Protein 4UEG (pdb70)

Structure (mmCIF, N/CA/C/O backbone):
data_4UEG
#
_entry.id   4UEG
#
_cell.length_a   127.113
_cell.length_b   80.541
_cell.length_c   73.683
_cell.angle_alpha   90.00
_cell.angle_beta   118.74
_cell.angle_gamma   90.00
#
_symmetry.space_group_name_H-M   'C 1 2 1'
#
loop_
_entity.id
_entity.type
_entity.pdbx_description
1 polymer GLYCOGENIN-2
2 non-polymer 'MAGNESIUM ION'
3 water water
#
loop_
_atom_site.group_PDB
_atom_site.id
_atom_site.type_symbol
_atom_site.label_atom_id
_atom_site.label_alt_id
_atom_site.label_comp_id
_atom_site.label_asym_id
_atom_site.label_entity_id
_atom_site.label_seq_id
_atom_site.pdbx_PDB_ins_code
_atom_site.Cartn_x
_atom_site.Cartn_y
_atom_site.Cartn_z
_atom_site.occupancy
_atom_site.B_iso_or_equiv
_atom_site.auth_seq_id
_atom_site.auth_comp_id
_atom_site.auth_asym_id
_atom_site.auth_atom_id
_atom_site.pdbx_PDB_model_num
ATOM 1 N N . THR A 1 2 ? 2.061 52.719 42.565 1.00 89.04 4 THR A N 1
ATOM 2 C CA . THR A 1 2 ? 1.397 51.483 42.174 1.00 87.93 4 THR A CA 1
ATOM 3 C C . THR A 1 2 ? 2.286 50.660 41.248 1.00 85.14 4 THR A C 1
ATOM 4 O O . THR A 1 2 ? 3.446 50.998 41.017 1.00 84.66 4 THR A O 1
ATOM 8 N N . ASP A 1 3 ? 1.725 49.573 40.730 1.00 53.21 5 ASP A N 1
ATOM 9 C CA . ASP A 1 3 ? 2.404 48.718 39.764 1.00 50.12 5 ASP A CA 1
ATOM 10 C C . ASP A 1 3 ? 1.900 49.025 38.354 1.00 45.96 5 ASP A C 1
ATOM 11 O O . ASP A 1 3 ? 1.741 48.126 37.535 1.00 44.47 5 ASP A O 1
ATOM 16 N N . GLN A 1 4 ? 1.641 50.303 38.097 1.00 38.53 6 GLN A N 1
ATOM 17 C CA . GLN A 1 4 ? 1.165 50.761 36.794 1.00 36.12 6 GLN A CA 1
ATOM 18 C C . GLN A 1 4 ? 2.038 51.893 36.262 1.00 34.70 6 GLN A C 1
ATOM 19 O O . GLN A 1 4 ? 2.609 52.663 37.034 1.00 36.66 6 GLN A O 1
ATOM 25 N N . ALA A 1 5 ? 2.134 51.996 34.937 1.00 35.02 7 ALA A N 1
ATOM 26 C CA . ALA A 1 5 ? 3.038 52.955 34.321 1.00 33.69 7 ALA A CA 1
ATOM 27 C C . ALA A 1 5 ? 2.548 53.447 32.967 1.00 31.63 7 ALA A C 1
ATOM 28 O O . ALA A 1 5 ? 1.894 52.711 32.226 1.00 30.78 7 ALA A O 1
ATOM 30 N N . PHE A 1 6 ? 2.846 54.708 32.677 1.00 32.96 8 PHE A N 1
ATOM 31 C CA . PHE A 1 6 ? 2.782 55.205 31.310 1.00 31.16 8 PHE A CA 1
ATOM 32 C C . PHE A 1 6 ? 4.087 54.813 30.645 1.00 30.10 8 PHE A C 1
ATOM 33 O O . PHE A 1 6 ? 5.140 54.822 31.283 1.00 30.90 8 PHE A O 1
ATOM 41 N N . VAL A 1 7 ? 4.018 54.481 29.357 1.00 30.04 9 VAL A N 1
ATOM 42 C CA . VAL A 1 7 ? 5.182 54.006 28.646 1.00 29.32 9 VAL A CA 1
ATOM 43 C C . VAL A 1 7 ? 5.207 54.685 27.286 1.00 28.62 9 VAL A C 1
ATOM 44 O O . VAL A 1 7 ? 4.174 54.808 26.633 1.00 28.64 9 VAL A O 1
ATOM 48 N N . THR A 1 8 ? 6.382 55.158 26.891 1.00 32.74 10 THR A N 1
ATOM 49 C CA . THR A 1 8 ? 6.575 55.717 25.556 1.00 31.24 10 THR A CA 1
ATOM 50 C C . THR A 1 8 ? 7.906 55.219 25.006 1.00 31.51 10 THR A C 1
ATOM 51 O O . THR A 1 8 ? 8.612 54.448 25.663 1.00 32.46 10 THR A O 1
ATOM 55 N N . LEU A 1 9 ? 8.231 55.651 23.790 1.00 31.47 11 LEU A N 1
ATOM 56 C CA . LEU A 1 9 ? 9.417 55.174 23.084 1.00 32.25 11 LEU A CA 1
ATOM 57 C C . LEU A 1 9 ? 10.101 56.312 22.341 1.00 32.29 11 LEU A C 1
ATOM 58 O O . LEU A 1 9 ? 9.461 57.036 21.592 1.00 32.96 11 LEU A O 1
ATOM 63 N N . ALA A 1 10 ? 11.397 56.474 22.583 1.00 29.89 12 ALA A N 1
ATOM 64 C CA . ALA A 1 10 ? 12.231 57.408 21.834 1.00 31.34 12 ALA A CA 1
ATOM 65 C C . ALA A 1 10 ? 13.278 56.639 21.018 1.00 31.99 12 ALA A C 1
ATOM 66 O O . ALA A 1 10 ? 14.128 55.956 21.587 1.00 32.73 12 ALA A O 1
ATOM 68 N N . THR A 1 11 ? 13.227 56.754 19.690 1.00 37.01 13 THR A N 1
ATOM 69 C CA . THR A 1 11 ? 14.081 55.926 18.830 1.00 37.68 13 THR A CA 1
ATOM 70 C C . THR A 1 11 ? 15.375 56.624 18.409 1.00 40.45 13 THR A C 1
ATOM 71 O O . THR A 1 11 ? 16.283 55.988 17.865 1.00 40.80 13 THR A O 1
ATOM 75 N N . ASN A 1 12 ? 15.449 57.929 18.645 1.00 34.16 14 ASN A N 1
ATOM 76 C CA . ASN A 1 12 ? 16.693 58.678 18.481 1.00 36.73 14 ASN A CA 1
ATOM 77 C C . ASN A 1 12 ? 16.595 60.021 19.197 1.00 38.11 14 ASN A C 1
ATOM 78 O O . ASN A 1 12 ? 15.518 60.399 19.657 1.00 37.03 14 ASN A O 1
ATOM 83 N N . ASP A 1 13 ? 17.711 60.742 19.274 1.00 38.89 15 ASP A N 1
ATOM 84 C CA . ASP A 1 13 ? 17.776 61.987 20.040 1.00 40.34 15 ASP A CA 1
ATOM 85 C C . ASP A 1 13 ? 16.778 63.040 19.558 1.00 41.24 15 ASP A C 1
ATOM 86 O O . ASP A 1 13 ? 16.308 63.856 20.347 1.00 41.39 15 ASP A O 1
ATOM 91 N N . ILE A 1 14 ? 16.476 63.039 18.264 1.00 41.76 16 ILE A N 1
ATOM 92 C CA . ILE A 1 14 ? 15.513 63.989 17.717 1.00 42.61 16 ILE A CA 1
ATOM 93 C C . ILE A 1 14 ? 14.118 63.687 18.252 1.00 41.05 16 ILE A C 1
ATOM 94 O O . ILE A 1 14 ? 13.420 64.580 18.739 1.00 42.42 16 ILE A O 1
ATOM 99 N N A TYR A 1 15 ? 13.716 62.424 18.178 0.57 42.77 17 TYR A N 1
ATOM 100 N N B TYR A 1 15 ? 13.719 62.423 18.163 0.43 42.78 17 TYR A N 1
ATOM 101 C CA A TYR A 1 15 ? 12.372 62.043 18.590 0.57 40.91 17 TYR A CA 1
ATOM 102 C CA B TYR A 1 15 ? 12.393 62.008 18.605 0.43 40.88 17 TYR A CA 1
ATOM 103 C C A TYR A 1 15 ? 12.223 62.131 20.117 0.57 40.39 17 TYR A C 1
ATOM 104 C C B TYR A 1 15 ? 12.227 62.191 20.111 0.43 40.47 17 TYR A C 1
ATOM 105 O O A TYR A 1 15 ? 11.110 62.114 20.634 0.57 38.22 17 TYR A O 1
ATOM 106 O O B TYR A 1 15 ? 11.108 62.296 20.609 0.43 38.46 17 TYR A O 1
ATOM 123 N N . CYS A 1 16 ? 13.345 62.226 20.829 1.00 36.88 18 CYS A N 1
ATOM 124 C CA . CYS A 1 16 ? 13.321 62.451 22.275 1.00 37.60 18 CYS A CA 1
ATOM 125 C C . CYS A 1 16 ? 12.595 63.742 22.644 1.00 38.80 18 CYS A C 1
ATOM 126 O O . CYS A 1 16 ? 12.031 63.857 23.738 1.00 37.58 18 CYS A O 1
ATOM 129 N N . GLN A 1 17 ? 12.623 64.720 21.745 1.00 39.79 19 GLN A N 1
ATOM 130 C CA . GLN A 1 17 ? 11.897 65.965 21.967 1.00 42.40 19 GLN A CA 1
ATOM 131 C C . GLN A 1 17 ? 10.416 65.672 22.178 1.00 40.50 19 GLN A C 1
ATOM 132 O O . GLN A 1 17 ? 9.764 66.286 23.020 1.00 40.97 19 GLN A O 1
ATOM 138 N N . GLY A 1 18 ? 9.897 64.728 21.397 1.00 42.29 20 GLY A N 1
ATOM 139 C CA . GLY A 1 18 ? 8.512 64.314 21.512 1.00 39.69 20 GLY A CA 1
ATOM 140 C C . GLY A 1 18 ? 8.240 63.592 22.818 1.00 37.14 20 GLY A C 1
ATOM 141 O O . GLY A 1 18 ? 7.239 63.850 23.477 1.00 37.70 20 GLY A O 1
ATOM 142 N N . ALA A 1 19 ? 9.136 62.684 23.186 1.00 38.51 21 ALA A N 1
ATOM 143 C CA . ALA A 1 19 ? 8.972 61.903 24.407 1.00 37.20 21 ALA A CA 1
ATOM 144 C C . ALA A 1 19 ? 9.021 62.804 25.635 1.00 39.71 21 ALA A C 1
ATOM 145 O O . ALA A 1 19 ? 8.275 62.603 26.595 1.00 38.82 21 ALA A O 1
ATOM 147 N N . LEU A 1 20 ? 9.894 63.804 25.598 1.00 35.52 22 LEU A N 1
ATOM 148 C CA . LEU A 1 20 ? 10.051 64.719 26.719 1.00 38.46 22 LEU A CA 1
ATOM 149 C C . LEU A 1 20 ? 8.811 65.585 26.906 1.00 39.10 22 LEU A C 1
ATOM 150 O O . LEU A 1 20 ? 8.354 65.781 28.037 1.00 39.40 22 LEU A O 1
ATOM 155 N N . VAL A 1 21 ? 8.256 66.080 25.803 1.00 42.54 23 VAL A N 1
ATOM 156 C CA . VAL A 1 21 ? 7.051 66.897 25.862 1.00 43.55 23 VAL A CA 1
ATOM 157 C C . VAL A 1 21 ? 5.898 66.052 26.387 1.00 41.51 23 VAL A C 1
ATOM 158 O O . VAL A 1 21 ? 5.137 66.492 27.258 1.00 42.16 23 VAL A O 1
ATOM 162 N N . LEU A 1 22 ? 5.778 64.841 25.859 1.00 40.94 24 LEU A N 1
ATOM 163 C CA . LEU A 1 22 ? 4.754 63.919 26.311 1.00 39.27 24 LEU A CA 1
ATOM 164 C C . LEU A 1 22 ? 4.879 63.687 27.816 1.00 39.57 24 LEU A C 1
ATOM 165 O O . LEU A 1 22 ? 3.905 63.805 28.550 1.00 39.37 24 LEU A O 1
ATOM 170 N N . GLY A 1 23 ? 6.093 63.369 28.256 1.00 39.23 25 GLY A N 1
ATOM 171 C CA . GLY A 1 23 ? 6.349 63.051 29.644 1.00 39.69 25 GLY A CA 1
ATOM 172 C C . GLY A 1 23 ? 6.021 64.210 30.557 1.00 42.82 25 GLY A C 1
ATOM 173 O O . GLY A 1 23 ? 5.372 64.029 31.585 1.00 43.04 25 GLY A O 1
ATOM 174 N N . GLN A 1 24 ? 6.457 65.406 30.179 1.00 41.48 26 GLN A N 1
ATOM 175 C CA . GLN A 1 24 ? 6.199 66.580 30.999 1.00 45.37 26 GLN A CA 1
ATOM 176 C C . GLN A 1 24 ? 4.705 66.893 31.060 1.00 45.56 26 GLN A C 1
ATOM 177 O O . GLN A 1 24 ? 4.200 67.322 32.102 1.00 47.52 26 GLN A O 1
ATOM 183 N N . SER A 1 25 ? 3.988 66.648 29.968 1.00 44.20 27 SER A N 1
ATOM 184 C CA . SER A 1 25 ? 2.558 66.928 29.946 1.00 44.57 27 SER A CA 1
ATOM 185 C C . SER A 1 25 ? 1.809 65.987 30.901 1.00 43.67 27 SER A C 1
ATOM 186 O O . SER A 1 25 ? 0.777 66.356 31.467 1.00 44.82 27 SER A O 1
ATOM 189 N N . LEU A 1 26 ? 2.339 64.778 31.072 1.00 44.50 28 LEU A N 1
ATOM 190 C CA . LEU A 1 26 ? 1.816 63.834 32.051 1.00 44.54 28 LEU A CA 1
ATOM 191 C C . LEU A 1 26 ? 2.104 64.299 33.478 1.00 47.86 28 LEU A C 1
ATOM 192 O O . LEU A 1 26 ? 1.229 64.233 34.343 1.00 49.85 28 LEU A O 1
ATOM 197 N N . ARG A 1 27 ? 3.324 64.775 33.719 1.00 43.80 29 ARG A N 1
ATOM 198 C CA . ARG A 1 27 ? 3.704 65.248 35.054 1.00 47.76 29 ARG A CA 1
ATOM 199 C C . ARG A 1 27 ? 2.918 66.494 35.457 1.00 50.53 29 ARG A C 1
ATOM 200 O O . ARG A 1 27 ? 2.800 66.810 36.644 1.00 53.70 29 ARG A O 1
ATOM 208 N N . ARG A 1 28 ? 2.374 67.195 34.469 1.00 41.25 30 ARG A N 1
ATOM 209 C CA . ARG A 1 28 ? 1.660 68.440 34.725 1.00 45.64 30 ARG A CA 1
ATOM 210 C C . ARG A 1 28 ? 0.287 68.238 35.370 1.00 46.91 30 ARG A C 1
ATOM 211 O O . ARG A 1 28 ? -0.185 69.109 36.094 1.00 51.36 30 ARG A O 1
ATOM 214 N N . HIS A 1 29 ? -0.348 67.096 35.119 1.00 49.56 31 HIS A N 1
ATOM 215 C CA . HIS A 1 29 ? -1.747 66.900 35.503 1.00 51.69 31 HIS A CA 1
ATOM 216 C C . HIS A 1 29 ? -1.945 65.765 36.509 1.00 51.86 31 HIS A C 1
ATOM 217 O O . HIS A 1 29 ? -2.354 64.659 36.145 1.00 49.25 31 HIS A O 1
ATOM 224 N N . ARG A 1 30 ? -1.665 66.072 37.775 1.00 50.25 32 ARG A N 1
ATOM 225 C CA . ARG A 1 30 ? -1.845 65.146 38.896 1.00 51.27 32 ARG A CA 1
ATOM 226 C C . ARG A 1 30 ? -1.193 63.793 38.622 1.00 47.31 32 ARG A C 1
ATOM 227 O O . ARG A 1 30 ? -1.867 62.811 38.328 1.00 46.91 32 ARG A O 1
ATOM 235 N N . LEU A 1 31 ? 0.127 63.750 38.730 1.00 47.42 33 LEU A N 1
ATOM 236 C CA . LEU A 1 31 ? 0.871 62.537 38.427 1.00 44.75 33 LEU A CA 1
ATOM 237 C C . LEU A 1 31 ? 0.713 61.503 39.541 1.00 45.26 33 LEU A C 1
ATOM 238 O O . LEU A 1 31 ? 1.069 61.764 40.686 1.00 47.27 33 LEU A O 1
ATOM 243 N N . THR A 1 32 ? 0.190 60.331 39.186 1.00 37.77 34 THR A N 1
ATOM 244 C CA . THR A 1 32 ? -0.041 59.246 40.143 1.00 38.26 34 THR A CA 1
ATOM 245 C C . THR A 1 32 ? 0.651 57.942 39.744 1.00 37.09 34 THR A C 1
ATOM 246 O O . THR A 1 32 ? 0.723 57.009 40.539 1.00 37.50 34 THR A O 1
ATOM 250 N N . ARG A 1 33 ? 1.148 57.879 38.507 1.00 40.30 35 ARG A N 1
ATOM 251 C CA . ARG A 1 33 ? 1.783 56.665 37.991 1.00 38.53 35 ARG A CA 1
ATOM 252 C C . ARG A 1 33 ? 3.257 56.869 37.655 1.00 37.43 35 ARG A C 1
ATOM 253 O O . ARG A 1 33 ? 3.729 58.000 37.517 1.00 37.73 35 ARG A O 1
ATOM 261 N N . LYS A 1 34 ? 3.980 55.762 37.516 1.00 43.00 36 LYS A N 1
ATOM 262 C CA . LYS A 1 34 ? 5.365 55.823 37.074 1.00 41.60 36 LYS A CA 1
ATOM 263 C C . LYS A 1 34 ? 5.410 56.169 35.587 1.00 39.16 36 LYS A C 1
ATOM 264 O O . LYS A 1 34 ? 4.459 55.920 34.851 1.00 38.25 36 LYS A O 1
ATOM 270 N N . LEU A 1 35 ? 6.506 56.786 35.172 1.00 38.34 37 LEU A N 1
ATOM 271 C CA . LEU A 1 35 ? 6.728 57.101 33.763 1.00 36.61 37 LEU A CA 1
ATOM 272 C C . LEU A 1 35 ? 7.940 56.341 33.253 1.00 34.97 37 LEU A C 1
ATOM 273 O O . LEU A 1 35 ? 8.990 56.338 33.892 1.00 36.03 37 LEU A O 1
ATOM 278 N N . VAL A 1 36 ? 7.778 55.706 32.094 1.00 33.67 38 VAL A N 1
ATOM 279 C CA . VAL A 1 36 ? 8.820 54.897 31.480 1.00 32.63 38 VAL A CA 1
ATOM 280 C C . VAL A 1 36 ? 9.040 55.324 30.030 1.00 30.98 38 VAL A C 1
ATOM 281 O O . VAL A 1 36 ? 8.078 55.512 29.287 1.00 30.33 38 VAL A O 1
ATOM 285 N N . VAL A 1 37 ? 10.301 55.478 29.635 1.00 32.03 39 VAL A N 1
ATOM 286 C CA . VAL A 1 37 ? 10.638 55.652 28.215 1.00 30.38 39 VAL A CA 1
ATOM 287 C C . VAL A 1 37 ? 11.573 54.535 27.755 1.00 30.55 39 VAL A C 1
ATOM 288 O O . VAL A 1 37 ? 12.636 54.312 28.342 1.00 32.23 39 VAL A O 1
ATOM 292 N N . LEU A 1 38 ? 11.143 53.815 26.721 1.00 34.02 40 LEU A N 1
ATOM 293 C CA . LEU A 1 38 ? 12.000 52.864 26.033 1.00 34.63 40 LEU A CA 1
ATOM 294 C C . LEU A 1 38 ? 12.857 53.628 25.033 1.00 34.15 40 LEU A C 1
ATOM 295 O O . LEU A 1 38 ? 12.374 54.555 24.382 1.00 33.15 40 LEU A O 1
ATOM 300 N N . ILE A 1 39 ? 14.126 53.255 24.935 1.00 28.95 41 ILE A N 1
ATOM 301 C CA . ILE A 1 39 ? 15.024 53.895 23.979 1.00 29.85 41 ILE A CA 1
ATOM 302 C C . ILE A 1 39 ? 15.830 52.888 23.172 1.00 30.32 41 ILE A C 1
ATOM 303 O O . ILE A 1 39 ? 16.028 51.745 23.581 1.00 31.04 41 ILE A O 1
ATOM 308 N N . THR A 1 40 ? 16.290 53.335 22.007 1.00 29.03 42 THR A N 1
ATOM 309 C CA . THR A 1 40 ? 17.191 52.549 21.180 1.00 30.44 42 THR A CA 1
ATOM 310 C C . THR A 1 40 ? 18.616 52.794 21.652 1.00 32.96 42 THR A C 1
ATOM 311 O O . THR A 1 40 ? 18.876 53.796 22.308 1.00 33.58 42 THR A O 1
ATOM 315 N N . PRO A 1 41 ? 19.556 51.903 21.290 1.00 32.67 43 PRO A N 1
ATOM 316 C CA . PRO A 1 41 ? 20.925 52.106 21.779 1.00 35.40 43 PRO A CA 1
ATOM 317 C C . PRO A 1 41 ? 21.553 53.415 21.296 1.00 35.31 43 PRO A C 1
ATOM 318 O O . PRO A 1 41 ? 22.443 53.940 21.975 1.00 37.10 43 PRO A O 1
ATOM 322 N N . GLN A 1 42 ? 21.071 53.957 20.177 1.00 37.01 44 GLN A N 1
ATOM 323 C CA . GLN A 1 42 ? 21.685 55.152 19.596 1.00 38.26 44 GLN A CA 1
ATOM 324 C C . GLN A 1 42 ? 21.236 56.454 20.272 1.00 37.79 44 GLN A C 1
ATOM 325 O O . GLN A 1 42 ? 21.728 57.530 19.944 1.00 39.78 44 GLN A O 1
ATOM 331 N N . VAL A 1 43 ? 20.322 56.369 21.229 1.00 36.05 45 VAL A N 1
ATOM 332 C CA . VAL A 1 43 ? 19.988 57.547 22.019 1.00 36.62 45 VAL A CA 1
ATOM 333 C C . VAL A 1 43 ? 21.218 57.878 22.872 1.00 39.79 45 VAL A C 1
ATOM 334 O O . VAL A 1 43 ? 21.746 57.023 23.585 1.00 40.95 45 VAL A O 1
ATOM 338 N N . SER A 1 44 ? 21.695 59.112 22.755 1.00 38.18 46 SER A N 1
ATOM 339 C CA . SER A 1 44 ? 22.991 59.497 23.320 1.00 41.38 46 SER A CA 1
ATOM 340 C C . SER A 1 44 ? 22.963 59.550 24.851 1.00 42.82 46 SER A C 1
ATOM 341 O O . SER A 1 44 ? 21.896 59.629 25.450 1.00 40.95 46 SER A O 1
ATOM 344 N N . ASP A 1 45 ? 24.140 59.512 25.470 1.00 49.50 47 ASP A N 1
ATOM 345 C CA . ASP A 1 45 ? 24.247 59.619 26.927 1.00 51.70 47 ASP A CA 1
ATOM 346 C C . ASP A 1 45 ? 23.652 60.928 27.436 1.00 51.47 47 ASP A C 1
ATOM 347 O O . ASP A 1 45 ? 22.997 60.947 28.474 1.00 50.52 47 ASP A O 1
ATOM 352 N N . LEU A 1 46 ? 23.882 62.018 26.708 1.00 49.51 48 LEU A N 1
ATOM 353 C CA . LEU A 1 46 ? 23.342 63.315 27.101 1.00 49.90 48 LEU A CA 1
ATOM 354 C C . LEU A 1 46 ? 21.824 63.271 27.220 1.00 46.78 48 LEU A C 1
ATOM 355 O O . LEU A 1 46 ? 21.251 63.764 28.188 1.00 46.71 48 LEU A O 1
ATOM 360 N N . LEU A 1 47 ? 21.163 62.682 26.232 1.00 51.75 49 LEU A N 1
ATOM 361 C CA . LEU A 1 47 ? 19.710 62.678 26.246 1.00 48.77 49 LEU A CA 1
ATOM 362 C C . LEU A 1 47 ? 19.149 61.656 27.218 1.00 47.14 49 LEU A C 1
ATOM 363 O O . LEU A 1 47 ? 18.025 61.807 27.671 1.00 45.23 49 LEU A O 1
ATOM 368 N N . ARG A 1 48 ? 19.922 60.625 27.541 1.00 41.55 50 ARG A N 1
ATOM 369 C CA . ARG A 1 48 ? 19.532 59.716 28.616 1.00 40.45 50 ARG A CA 1
ATOM 370 C C . ARG A 1 48 ? 19.454 60.489 29.931 1.00 42.16 50 ARG A C 1
ATOM 371 O O . ARG A 1 48 ? 18.507 60.326 30.690 1.00 41.14 50 ARG A O 1
ATOM 379 N N . ARG A 1 49 ? 20.445 61.340 30.177 1.00 53.76 51 ARG A N 1
ATOM 380 C CA . ARG A 1 49 ? 20.471 62.170 31.373 1.00 56.46 51 ARG A CA 1
ATOM 381 C C . ARG A 1 49 ? 19.284 63.128 31.398 1.00 54.90 51 ARG A C 1
ATOM 382 O O . ARG A 1 49 ? 18.703 63.375 32.449 1.00 54.83 51 ARG A O 1
ATOM 390 N N . ILE A 1 50 ? 18.919 63.656 30.236 1.00 44.60 52 ILE A N 1
ATOM 391 C CA . ILE A 1 50 ? 17.790 64.573 30.143 1.00 43.79 52 ILE A CA 1
ATOM 392 C C . ILE A 1 50 ? 16.488 63.805 30.365 1.00 41.18 52 ILE A C 1
ATOM 393 O O . ILE A 1 50 ? 15.639 64.219 31.163 1.00 41.15 52 ILE A O 1
ATOM 398 N N . LEU A 1 51 ? 16.343 62.675 29.681 1.00 42.01 53 LEU A N 1
ATOM 399 C CA . LEU A 1 51 ? 15.180 61.821 29.877 1.00 39.91 53 LEU A CA 1
ATOM 400 C C . LEU A 1 51 ? 15.008 61.428 31.353 1.00 41.03 53 LEU A C 1
ATOM 401 O O . LEU A 1 51 ? 13.880 61.278 31.841 1.00 40.03 53 LEU A O 1
ATOM 406 N N . SER A 1 52 ? 16.126 61.269 32.057 1.00 44.59 54 SER A N 1
ATOM 407 C CA . SER A 1 52 ? 16.097 60.856 33.457 1.00 46.47 54 SER A CA 1
ATOM 408 C C . SER A 1 52 ? 15.483 61.909 34.370 1.00 48.08 54 SER A C 1
ATOM 409 O O . SER A 1 52 ? 15.107 61.600 35.494 1.00 48.84 54 SER A O 1
ATOM 412 N N . LYS A 1 53 ? 15.396 63.147 33.896 1.00 54.67 55 LYS A N 1
ATOM 413 C CA . LYS A 1 53 ? 14.807 64.219 34.689 1.00 56.95 55 LYS A CA 1
ATOM 414 C C . LYS A 1 53 ? 13.285 64.217 34.581 1.00 55.13 55 LYS A C 1
ATOM 415 O O . LYS A 1 53 ? 12.605 64.935 35.314 1.00 57.14 55 LYS A O 1
ATOM 419 N N . VAL A 1 54 ? 12.760 63.393 33.678 1.00 48.56 56 VAL A N 1
ATOM 420 C CA . VAL A 1 54 ? 11.325 63.330 33.419 1.00 46.91 56 VAL A CA 1
ATOM 421 C C . VAL A 1 54 ? 10.770 61.941 33.723 1.00 45.72 56 VAL A C 1
ATOM 422 O O . VAL A 1 54 ? 9.715 61.816 34.349 1.00 46.08 56 VAL A O 1
ATOM 426 N N . PHE A 1 55 ? 11.484 60.906 33.284 1.00 41.34 57 PHE A N 1
ATOM 427 C CA . PHE A 1 55 ? 11.005 59.527 33.384 1.00 39.92 57 PHE A CA 1
ATOM 428 C C . PHE A 1 55 ? 11.629 58.762 34.549 1.00 41.30 57 PHE A C 1
ATOM 429 O O . PHE A 1 55 ? 12.801 58.937 34.865 1.00 43.39 57 PHE A O 1
ATOM 437 N N . ASP A 1 56 ? 10.821 57.913 35.180 1.00 36.83 58 ASP A N 1
ATOM 438 C CA . ASP A 1 56 ? 11.248 57.114 36.329 1.00 37.88 58 ASP A CA 1
ATOM 439 C C . ASP A 1 56 ? 12.184 55.990 35.906 1.00 37.10 58 ASP A C 1
ATOM 440 O O . ASP A 1 56 ? 13.076 55.586 36.652 1.00 38.62 58 ASP A O 1
ATOM 445 N N . GLU A 1 57 ? 11.954 55.484 34.694 1.00 41.41 59 GLU A N 1
ATOM 446 C CA . GLU A 1 57 ? 12.798 54.466 34.096 1.00 40.94 59 GLU A CA 1
ATOM 447 C C . GLU A 1 57 ? 13.152 54.868 32.677 1.00 38.73 59 GLU A C 1
ATOM 448 O O . GLU A 1 57 ? 12.279 55.245 31.897 1.00 37.84 59 GLU A O 1
ATOM 454 N N . VAL A 1 58 ? 14.438 54.776 32.363 1.00 36.39 60 VAL A N 1
ATOM 455 C CA . VAL A 1 58 ? 14.938 54.939 31.002 1.00 35.43 60 VAL A CA 1
ATOM 456 C C . VAL A 1 58 ? 15.553 53.607 30.587 1.00 35.84 60 VAL A C 1
ATOM 457 O O . VAL A 1 58 ? 16.636 53.256 31.047 1.00 38.64 60 VAL A O 1
ATOM 461 N N . ILE A 1 59 ? 14.857 52.869 29.724 1.00 34.37 61 ILE A N 1
ATOM 462 C CA . ILE A 1 59 ? 15.186 51.474 29.466 1.00 33.62 61 ILE A CA 1
ATOM 463 C C . ILE A 1 59 ? 15.664 51.290 28.029 1.00 33.61 61 ILE A C 1
ATOM 464 O O . ILE A 1 59 ? 14.887 51.449 27.097 1.00 31.95 61 ILE A O 1
ATOM 469 N N . GLU A 1 60 ? 16.934 50.943 27.870 1.00 36.33 62 GLU A N 1
ATOM 470 C CA . GLU A 1 60 ? 17.492 50.706 26.546 1.00 36.82 62 GLU A CA 1
ATOM 471 C C . GLU A 1 60 ? 17.090 49.330 26.042 1.00 35.08 62 GLU A C 1
ATOM 472 O O . GLU A 1 60 ? 17.231 48.325 26.746 1.00 33.55 62 GLU A O 1
ATOM 478 N N . VAL A 1 61 ? 16.602 49.302 24.807 1.00 36.12 63 VAL A N 1
ATOM 479 C CA . VAL A 1 61 ? 16.211 48.070 24.149 1.00 33.72 63 VAL A CA 1
ATOM 480 C C . VAL A 1 61 ? 17.236 47.774 23.054 1.00 35.27 63 VAL A C 1
ATOM 481 O O . VAL A 1 61 ? 17.317 48.501 22.070 1.00 36.69 63 VAL A O 1
ATOM 485 N N . ASN A 1 62 ? 18.043 46.738 23.266 1.00 37.60 64 ASN A N 1
ATOM 486 C CA . ASN A 1 62 ? 19.030 46.283 22.282 1.00 39.77 64 ASN A CA 1
ATOM 487 C C . ASN A 1 62 ? 18.599 44.921 21.764 1.00 37.88 64 ASN A C 1
ATOM 488 O O . ASN A 1 62 ? 18.749 43.916 22.458 1.00 37.25 64 ASN A O 1
ATOM 493 N N . LEU A 1 63 ? 18.062 44.894 20.545 1.00 39.32 65 LEU A N 1
ATOM 494 C CA . LEU A 1 63 ? 17.483 43.676 19.994 1.00 36.81 65 LEU A CA 1
ATOM 495 C C . LEU A 1 63 ? 18.535 42.608 19.756 1.00 38.66 65 LEU A C 1
ATOM 496 O O . LEU A 1 63 ? 18.235 41.425 19.842 1.00 38.19 65 LEU A O 1
ATOM 501 N N . ILE A 1 64 ? 19.764 43.022 19.460 1.00 39.98 66 ILE A N 1
ATOM 502 C CA . ILE A 1 64 ? 20.847 42.074 19.213 1.00 42.40 66 ILE A CA 1
ATOM 503 C C . ILE A 1 64 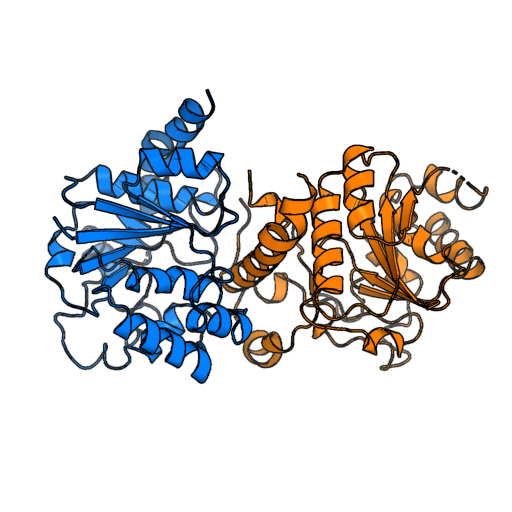? 21.288 41.396 20.516 1.00 43.25 66 ILE A C 1
ATOM 504 O O . ILE A 1 64 ? 21.621 40.210 20.516 1.00 44.04 66 ILE A O 1
ATOM 509 N N . ASP A 1 65 ? 21.286 42.148 21.617 1.00 54.44 67 ASP A N 1
ATOM 510 C CA . ASP A 1 65 ? 21.723 41.633 22.917 1.00 55.81 67 ASP A CA 1
ATOM 511 C C . ASP A 1 65 ? 20.558 41.115 23.769 1.00 53.13 67 ASP A C 1
ATOM 512 O O . ASP A 1 65 ? 20.628 41.120 24.996 1.00 53.83 67 ASP A O 1
ATOM 517 N N . SER A 1 66 ? 19.489 40.668 23.120 1.00 50.83 68 SER A N 1
ATOM 518 C CA . SER A 1 66 ? 18.315 40.172 23.834 1.00 47.72 68 SER A CA 1
ATOM 519 C C . SER A 1 66 ? 18.234 38.654 23.749 1.00 48.23 68 SER A C 1
ATOM 520 O O . SER A 1 66 ? 19.140 38.007 23.222 1.00 50.57 68 SER A O 1
ATOM 523 N N . ALA A 1 67 ? 17.144 38.090 24.264 1.00 46.25 69 ALA A N 1
ATOM 524 C CA . ALA A 1 67 ? 16.898 36.657 24.148 1.00 47.24 69 ALA A CA 1
ATOM 525 C C . ALA A 1 67 ? 16.867 36.253 22.676 1.00 47.10 69 ALA A C 1
ATOM 526 O O . ALA A 1 67 ? 16.551 37.067 21.807 1.00 45.04 69 ALA A O 1
ATOM 528 N N . ASP A 1 68 ? 17.187 34.993 22.404 1.00 46.64 70 ASP A N 1
ATOM 529 C CA . ASP A 1 68 ? 17.294 34.513 21.033 1.00 47.67 70 ASP A CA 1
ATOM 530 C C . ASP A 1 68 ? 16.040 34.783 20.194 1.00 45.04 70 ASP A C 1
ATOM 531 O O . ASP A 1 68 ? 16.155 35.165 19.028 1.00 45.28 70 ASP A O 1
ATOM 536 N N . TYR A 1 69 ? 14.850 34.598 20.764 1.00 47.58 71 TYR A N 1
ATOM 537 C CA . TYR A 1 69 ? 13.634 34.728 19.959 1.00 45.40 71 TYR A CA 1
ATOM 538 C C . TYR A 1 69 ? 13.445 36.173 19.509 1.00 42.76 71 TYR A C 1
ATOM 539 O O . TYR A 1 69 ? 12.831 36.431 18.478 1.00 42.49 71 TYR A O 1
ATOM 548 N N . ILE A 1 70 ? 13.9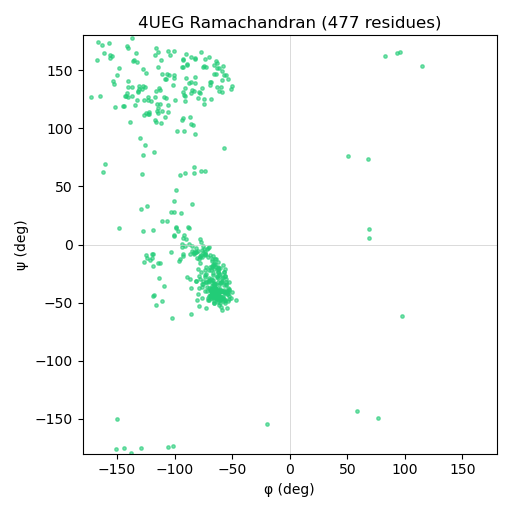99 37.107 20.275 1.00 37.32 72 ILE A N 1
ATOM 549 C CA . ILE A 1 70 ? 13.918 38.523 19.941 1.00 35.66 72 ILE A CA 1
ATOM 550 C C . ILE A 1 70 ? 14.970 38.864 18.888 1.00 37.45 72 ILE A C 1
ATOM 551 O O . ILE A 1 70 ? 14.682 39.536 17.900 1.00 36.91 72 ILE A O 1
ATOM 556 N N . HIS A 1 71 ? 16.196 38.412 19.127 1.00 33.58 73 HIS A N 1
ATOM 557 C CA . HIS A 1 71 ? 17.283 38.563 18.171 1.00 35.83 73 HIS A CA 1
ATOM 558 C C . HIS A 1 71 ? 16.857 38.026 16.809 1.00 36.02 73 HIS A C 1
ATOM 559 O O . HIS A 1 71 ? 17.049 38.682 15.784 1.00 36.86 73 HIS A O 1
ATOM 566 N N . LEU A 1 72 ? 16.257 36.842 16.807 1.00 39.86 74 LEU A N 1
ATOM 567 C CA . LEU A 1 72 ? 15.884 36.173 15.564 1.00 41.23 74 LEU A CA 1
ATOM 568 C C . LEU A 1 72 ? 14.773 36.924 14.832 1.00 39.16 74 LEU A C 1
ATOM 569 O O . LEU A 1 72 ? 14.796 37.031 13.610 1.00 40.69 74 LEU A O 1
ATOM 574 N N . ALA A 1 73 ? 13.804 37.445 15.581 1.00 38.53 75 ALA A N 1
ATOM 575 C CA . ALA A 1 73 ? 12.717 38.218 14.982 1.00 36.40 75 ALA A CA 1
ATOM 576 C C . ALA A 1 73 ? 13.260 39.430 14.236 1.00 36.06 75 ALA A C 1
ATOM 577 O O . ALA A 1 73 ? 12.772 39.778 13.167 1.00 36.23 75 ALA A O 1
ATOM 579 N N . PHE A 1 74 ? 14.270 40.071 14.814 1.00 27.96 76 PHE A N 1
ATOM 580 C CA . PHE A 1 74 ? 14.899 41.242 14.208 1.00 28.77 76 PHE A CA 1
ATOM 581 C C . PHE A 1 74 ? 15.646 40.871 12.926 1.00 31.76 76 PHE A C 1
ATOM 582 O O . PHE A 1 74 ? 15.586 41.591 11.937 1.00 32.28 76 PHE A O 1
ATOM 590 N N . LEU A 1 75 ? 16.349 39.745 12.943 1.00 41.63 77 LEU A N 1
ATOM 591 C CA . LEU A 1 75 ? 17.121 39.334 11.771 1.00 44.21 77 LEU A CA 1
ATOM 592 C C . LEU A 1 75 ? 16.216 38.886 10.621 1.00 44.51 77 LEU A C 1
ATOM 593 O O . LEU A 1 75 ? 16.561 39.072 9.454 1.00 46.57 77 LEU A O 1
ATOM 598 N N . LYS A 1 76 ? 15.064 38.304 10.949 1.00 46.66 78 LYS A N 1
ATOM 599 C CA . LYS A 1 76 ? 14.130 37.832 9.928 1.00 47.20 78 LYS A CA 1
ATOM 600 C C . LYS A 1 76 ? 13.272 38.967 9.380 1.00 46.24 78 LYS A C 1
ATOM 601 O O . LYS A 1 76 ? 12.882 38.943 8.214 1.00 47.85 78 LYS A O 1
ATOM 607 N N . ARG A 1 77 ? 12.994 39.955 10.231 1.00 43.80 79 ARG A N 1
ATOM 608 C CA . ARG A 1 77 ? 12.186 41.119 9.867 1.00 42.45 79 ARG A CA 1
ATOM 609 C C . ARG A 1 77 ? 12.903 42.428 10.217 1.00 42.18 79 ARG A C 1
ATOM 610 O O . ARG A 1 77 ? 12.392 43.211 11.008 1.00 39.77 79 ARG A O 1
ATOM 618 N N . PRO A 1 78 ? 14.087 42.668 9.628 1.00 36.46 80 PRO A N 1
ATOM 619 C CA . PRO A 1 78 ? 14.906 43.852 9.936 1.00 36.81 80 PRO A CA 1
ATOM 620 C C . PRO A 1 78 ? 14.136 45.168 9.816 1.00 35.35 80 PRO A C 1
ATOM 621 O O . PRO A 1 78 ? 14.386 46.106 10.591 1.00 34.58 80 PRO A O 1
ATOM 625 N N . GLU A 1 79 ? 13.182 45.218 8.890 1.00 42.26 81 GLU A N 1
ATOM 626 C CA . GLU A 1 79 ? 12.385 46.420 8.674 1.00 41.14 81 GLU A CA 1
ATOM 627 C C . GLU A 1 79 ? 11.462 46.721 9.865 1.00 38.32 81 GLU A C 1
ATOM 628 O O . GLU A 1 79 ? 10.986 47.845 10.013 1.00 36.60 81 GLU A O 1
ATOM 634 N N . LEU A 1 80 ? 11.220 45.718 10.706 1.00 40.65 82 LEU A N 1
ATOM 635 C CA . LEU A 1 80 ? 10.362 45.884 11.876 1.00 37.95 82 LEU A CA 1
ATOM 636 C C . LEU A 1 80 ? 11.157 46.122 13.167 1.00 37.60 82 LEU A C 1
ATOM 637 O O . LEU A 1 80 ? 10.607 46.021 14.263 1.00 35.30 82 LEU A O 1
ATOM 642 N N . GLY A 1 81 ? 12.441 46.452 13.042 1.00 32.63 83 GLY A N 1
ATOM 643 C CA . GLY A 1 81 ? 13.272 46.749 14.208 1.00 33.78 83 GLY A CA 1
ATOM 644 C C . GLY A 1 81 ? 12.643 47.697 15.228 1.00 31.37 83 GLY A C 1
ATOM 645 O O . GLY A 1 81 ? 12.652 47.430 16.435 1.00 30.31 83 GLY A O 1
ATOM 646 N N . LEU A 1 82 ? 12.091 48.811 14.759 1.00 33.79 84 LEU A N 1
ATOM 647 C CA . LEU A 1 82 ? 11.490 49.783 15.663 1.00 31.89 84 LEU A CA 1
ATOM 648 C C . LEU A 1 82 ? 10.134 49.322 16.189 1.00 29.12 84 LEU A C 1
ATOM 649 O O . LEU A 1 82 ? 9.753 49.664 17.315 1.00 27.92 84 LEU A O 1
ATOM 654 N N . THR A 1 83 ? 9.408 48.553 15.384 1.00 34.84 85 THR A N 1
ATOM 655 C CA . THR A 1 83 ? 8.156 47.965 15.836 1.00 32.32 85 THR A CA 1
ATOM 656 C C . THR A 1 83 ? 8.433 46.974 16.962 1.00 32.22 85 THR A C 1
ATOM 657 O O . THR A 1 83 ? 7.749 46.979 17.982 1.00 31.00 85 THR A O 1
ATOM 661 N N . LEU A 1 84 ? 9.444 46.131 16.780 1.00 31.51 86 LEU A N 1
ATOM 662 C CA . LEU A 1 84 ? 9.859 45.197 17.822 1.00 31.76 86 LEU A CA 1
ATOM 663 C C . LEU A 1 84 ? 10.344 45.933 19.080 1.00 32.91 86 LEU A C 1
ATOM 664 O O . LEU A 1 84 ? 10.174 45.447 20.205 1.00 32.11 86 LEU A O 1
ATOM 669 N N . THR A 1 85 ? 10.946 47.104 18.888 1.00 28.55 87 THR A N 1
ATOM 670 C CA . THR A 1 85 ? 11.436 47.899 20.010 1.00 30.67 87 THR A CA 1
ATOM 671 C C . THR A 1 85 ? 10.242 48.426 20.818 1.00 28.94 87 THR A C 1
ATOM 672 O O . THR A 1 85 ? 10.246 48.371 22.051 1.00 29.44 87 THR A O 1
ATOM 676 N N . LYS A 1 86 ? 9.216 48.909 20.119 1.00 32.89 88 LYS A N 1
ATOM 677 C CA . LYS A 1 86 ? 7.983 49.333 20.776 1.00 31.22 88 LYS A CA 1
ATOM 678 C C . LYS A 1 86 ? 7.320 48.149 21.486 1.00 30.29 88 LYS A C 1
ATOM 679 O O . LYS A 1 86 ? 6.880 48.279 22.640 1.00 30.53 88 LYS A O 1
ATOM 685 N N . LEU A 1 87 ? 7.258 46.997 20.817 1.00 34.79 89 LEU A N 1
ATOM 686 C CA . LEU A 1 87 ? 6.595 45.823 21.394 1.00 35.04 89 LEU A CA 1
ATOM 687 C C . LEU A 1 87 ? 7.305 45.313 22.644 1.00 36.54 89 LEU A C 1
ATOM 688 O O . LEU A 1 87 ? 6.760 44.503 23.395 1.00 36.23 89 LEU A O 1
ATOM 693 N N . HIS A 1 88 ? 8.515 45.805 22.877 1.00 31.05 90 HIS A N 1
ATOM 694 C CA . HIS A 1 88 ? 9.272 45.450 24.065 1.00 32.16 90 HIS A CA 1
ATOM 695 C C . HIS A 1 88 ? 8.559 45.904 25.348 1.00 32.79 90 HIS A C 1
ATOM 696 O O . HIS A 1 88 ? 8.905 45.465 26.441 1.00 33.35 90 HIS A O 1
ATOM 703 N N . CYS A 1 89 ? 7.569 46.781 25.205 1.00 33.96 91 CYS A N 1
ATOM 704 C CA . CYS A 1 89 ? 6.794 47.264 26.347 1.00 34.45 91 CYS A CA 1
ATOM 705 C C . CYS A 1 89 ? 6.121 46.111 27.100 1.00 33.77 91 CYS A C 1
ATOM 706 O O . CYS A 1 89 ? 5.890 46.197 28.310 1.00 35.80 91 CYS A O 1
ATOM 709 N N . TRP A 1 90 ? 5.820 45.028 26.389 1.00 32.46 92 TRP A N 1
ATOM 710 C CA . TRP A 1 90 ? 5.189 43.864 26.997 1.00 33.21 92 TRP A CA 1
ATOM 711 C C . TRP A 1 90 ? 6.150 43.055 27.872 1.00 34.52 92 TRP A C 1
ATOM 712 O O . TRP A 1 90 ? 5.715 42.146 28.575 1.00 35.40 92 TRP A O 1
ATOM 723 N N . THR A 1 91 ? 7.445 43.372 27.833 1.00 36.08 93 THR A N 1
ATOM 724 C CA . THR A 1 91 ? 8.418 42.687 28.696 1.00 37.72 93 THR A CA 1
ATOM 725 C C . THR A 1 91 ? 8.502 43.315 30.094 1.00 39.03 93 THR A C 1
ATOM 726 O O . THR A 1 91 ? 9.192 42.794 30.963 1.00 40.56 93 THR A O 1
ATOM 730 N N . LEU A 1 92 ? 7.805 44.430 30.303 1.00 33.64 94 LEU A N 1
ATOM 731 C CA . LEU A 1 92 ? 7.928 45.207 31.534 1.00 35.31 94 LEU A CA 1
ATOM 732 C C . LEU A 1 92 ? 7.056 44.629 32.644 1.00 35.99 94 LEU A C 1
ATOM 733 O O . LEU A 1 92 ? 6.169 45.305 33.154 1.00 35.85 94 LEU A O 1
ATOM 738 N N . THR A 1 93 ? 7.328 43.387 33.026 1.00 42.10 95 THR A N 1
ATOM 739 C CA . THR A 1 93 ? 6.405 42.611 33.850 1.00 42.82 95 THR A CA 1
ATOM 740 C C . THR A 1 93 ? 6.413 42.960 35.343 1.00 44.75 95 THR A C 1
ATOM 741 O O . THR A 1 93 ? 5.730 42.309 36.129 1.00 45.96 95 THR A O 1
ATOM 745 N N . HIS A 1 94 ? 7.165 43.986 35.728 1.00 38.03 96 HIS A N 1
ATOM 746 C CA . HIS A 1 94 ? 7.079 44.516 37.089 1.00 40.08 96 HIS A CA 1
ATOM 747 C C . HIS A 1 94 ? 5.912 45.502 37.188 1.00 39.19 96 HIS A C 1
ATOM 748 O O . HIS A 1 94 ? 5.579 45.974 38.276 1.00 40.82 96 HIS A O 1
ATOM 755 N N . TYR A 1 95 ? 5.294 45.804 36.045 1.00 38.22 97 TYR A N 1
ATOM 756 C CA . TYR A 1 95 ? 3.996 46.477 36.017 1.00 37.55 97 TYR A CA 1
ATOM 757 C C . TYR A 1 95 ? 2.921 45.484 35.598 1.00 36.78 97 TYR A C 1
ATOM 758 O O . TYR A 1 95 ? 3.147 44.640 34.719 1.00 35.74 97 TYR A O 1
ATOM 767 N N . SER A 1 96 ? 1.746 45.607 36.202 1.00 38.54 98 SER A N 1
ATOM 768 C CA . SER A 1 96 ? 0.633 44.716 35.902 1.00 38.55 98 SER A CA 1
ATOM 769 C C . SER A 1 96 ? -0.213 45.260 34.759 1.00 36.85 98 SER A C 1
ATOM 770 O O . SER A 1 96 ? -0.851 44.498 34.031 1.00 36.69 98 SER A O 1
ATOM 773 N N . LYS A 1 97 ? -0.224 46.580 34.612 1.00 38.40 99 LYS A N 1
ATOM 774 C CA . LYS A 1 97 ? -0.972 47.229 33.543 1.00 37.49 99 LYS A CA 1
ATOM 775 C C . LYS A 1 97 ? -0.308 48.555 33.189 1.00 36.63 99 LYS A C 1
ATOM 776 O O . LYS A 1 97 ? 0.135 49.289 34.0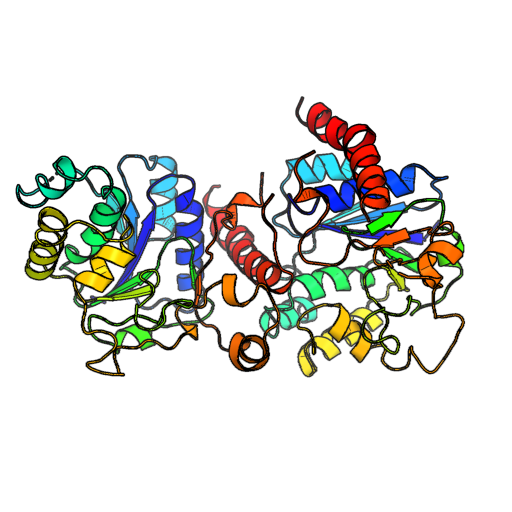69 1.00 37.38 99 LYS A O 1
ATOM 782 N N . CYS A 1 98 ? -0.229 48.841 31.891 1.00 34.31 100 CYS A N 1
ATOM 783 C CA . CYS A 1 98 ? 0.394 50.061 31.396 1.00 33.99 100 CYS A CA 1
ATOM 784 C C . CYS A 1 98 ? -0.445 50.731 30.317 1.00 32.80 100 CYS A C 1
ATOM 785 O O . CYS A 1 98 ? -1.286 50.099 29.675 1.00 32.95 100 CYS A O 1
ATOM 788 N N . VAL A 1 99 ? -0.196 52.019 30.128 1.00 31.53 101 VAL A N 1
ATOM 789 C CA . VAL A 1 99 ? -0.763 52.768 29.024 1.00 30.47 101 VAL A CA 1
ATOM 790 C C . VAL A 1 99 ? 0.392 53.202 28.149 1.00 29.96 101 VAL A C 1
ATOM 791 O O . VAL A 1 99 ? 1.308 53.887 28.620 1.00 30.10 101 VAL A O 1
ATOM 795 N N . PHE A 1 100 ? 0.363 52.789 26.886 1.00 32.24 102 PHE A N 1
ATOM 796 C CA . PHE A 1 100 ? 1.377 53.220 25.946 1.00 30.98 102 PHE A CA 1
ATOM 797 C C . PHE A 1 100 ? 0.912 54.472 25.216 1.00 30.58 102 PHE A C 1
ATOM 798 O O . PHE A 1 100 ? -0.215 54.527 24.721 1.00 30.29 102 PHE A O 1
ATOM 806 N N . LEU A 1 101 ? 1.791 55.470 25.173 1.00 33.25 103 LEU A N 1
ATOM 807 C CA . LEU A 1 101 ? 1.581 56.687 24.397 1.00 33.15 103 LEU A CA 1
ATOM 808 C C . LEU A 1 101 ? 2.776 56.938 23.468 1.00 32.76 103 LEU A C 1
ATOM 809 O O . LEU A 1 101 ? 3.909 57.021 23.930 1.00 33.63 103 LEU A O 1
ATOM 814 N N . ASP A 1 102 ? 2.529 57.065 22.169 1.00 36.19 104 ASP A N 1
ATOM 815 C CA . ASP A 1 102 ? 3.613 57.387 21.237 1.00 36.32 104 ASP A CA 1
ATOM 816 C C . ASP A 1 102 ? 4.208 58.760 21.553 1.00 37.46 104 ASP A C 1
ATOM 817 O O . ASP A 1 102 ? 3.545 59.625 22.122 1.00 37.97 104 ASP A O 1
ATOM 822 N N . ALA A 1 103 ? 5.457 58.960 21.139 1.00 33.97 105 ALA A N 1
ATOM 823 C CA . ALA A 1 103 ? 6.173 60.200 21.411 1.00 36.01 105 ALA A CA 1
ATOM 824 C C . ALA A 1 103 ? 5.644 61.384 20.604 1.00 37.07 105 ALA A C 1
ATOM 825 O O . ALA A 1 103 ? 6.124 62.502 20.774 1.00 39.76 105 ALA A O 1
ATOM 827 N N . ASP A 1 104 ? 4.664 61.149 19.735 1.00 36.12 106 ASP A N 1
ATOM 828 C CA . ASP A 1 104 ? 4.042 62.242 18.990 1.00 37.86 106 ASP A CA 1
ATOM 829 C C . ASP A 1 104 ? 2.642 62.552 19.522 1.00 38.01 106 ASP A C 1
ATOM 830 O O . ASP A 1 104 ? 1.828 63.166 18.828 1.00 38.76 106 ASP A O 1
ATOM 835 N N . THR A 1 105 ? 2.371 62.142 20.762 1.00 36.86 107 THR A N 1
ATOM 836 C CA . THR A 1 105 ? 1.131 62.520 21.428 1.00 36.72 107 THR A CA 1
ATOM 837 C C . THR A 1 105 ? 1.385 63.576 22.502 1.00 38.68 107 THR A C 1
ATOM 838 O O . THR A 1 105 ? 2.527 63.823 22.909 1.00 38.68 107 THR A O 1
ATOM 842 N N . LEU A 1 106 ? 0.291 64.183 22.953 1.00 37.43 108 LEU A N 1
ATOM 843 C CA . LEU A 1 106 ? 0.311 65.208 23.988 1.00 38.59 108 LEU A CA 1
ATOM 844 C C . LEU A 1 106 ? -0.903 65.049 24.890 1.00 38.84 108 LEU A C 1
ATOM 845 O O . LEU A 1 106 ? -2.036 64.996 24.407 1.00 39.19 108 LEU A O 1
ATOM 850 N N . VAL A 1 107 ? -0.654 64.984 26.198 1.00 36.19 109 VAL A N 1
ATOM 851 C CA . VAL A 1 107 ? -1.703 64.814 27.197 1.00 36.90 109 VAL A CA 1
ATOM 852 C C . VAL A 1 107 ? -2.203 66.180 27.661 1.00 39.71 109 VAL A C 1
ATOM 853 O O . VAL A 1 107 ? -1.420 67.003 28.134 1.00 41.80 109 VAL A O 1
ATOM 857 N N . LEU A 1 108 ? -3.505 66.414 27.535 1.00 39.24 110 LEU A N 1
ATOM 858 C CA . LEU A 1 108 ? -4.081 67.719 27.868 1.00 42.43 110 LEU A CA 1
ATOM 859 C C . LEU A 1 108 ? -4.667 67.778 29.288 1.00 44.46 110 LEU A C 1
ATOM 860 O O . LEU A 1 108 ? -4.958 68.858 29.798 1.00 46.92 110 LEU A O 1
ATOM 865 N N . SER A 1 109 ? -4.841 66.619 29.913 1.00 43.77 111 SER A N 1
ATOM 866 C CA . SER A 1 109 ? -5.336 66.551 31.290 1.00 46.10 111 SER A CA 1
ATOM 867 C C . SER A 1 109 ? -5.103 65.147 31.830 1.00 44.28 111 SER A C 1
ATOM 868 O O . SER A 1 109 ? -4.663 64.267 31.102 1.00 41.47 111 SER A O 1
ATOM 871 N N . ASN A 1 110 ? -5.391 64.934 33.105 1.00 38.47 112 ASN A N 1
ATOM 872 C CA . ASN A 1 110 ? -5.201 63.622 33.706 1.00 37.50 112 ASN A CA 1
ATOM 873 C C . ASN A 1 110 ? -6.048 62.578 32.981 1.00 36.21 112 ASN A C 1
ATOM 874 O O . ASN A 1 110 ? -7.216 62.822 32.671 1.00 37.80 112 ASN A O 1
ATOM 879 N N . VAL A 1 111 ? -5.447 61.424 32.697 1.00 39.00 113 VAL A N 1
ATOM 880 C CA . VAL A 1 111 ? -6.139 60.343 32.000 1.00 37.88 113 VAL A CA 1
ATOM 881 C C . VAL A 1 111 ? -5.974 59.026 32.746 1.00 37.47 113 VAL A C 1
ATOM 882 O O . VAL A 1 111 ? -5.996 57.951 32.149 1.00 36.10 113 VAL A O 1
ATOM 886 N N . ASP A 1 112 ? -5.847 59.117 34.068 1.00 36.10 114 ASP A N 1
ATOM 887 C CA . ASP A 1 112 ? -5.609 57.939 34.901 1.00 35.85 114 ASP A CA 1
ATOM 888 C C . ASP A 1 112 ? -6.729 56.899 34.797 1.00 35.80 114 ASP A C 1
ATOM 889 O O . ASP A 1 112 ? -6.521 55.733 35.120 1.00 35.62 114 ASP A O 1
ATOM 894 N N . GLU A 1 113 ? -7.911 57.310 34.352 1.00 40.19 115 GLU A N 1
ATOM 895 C CA . GLU A 1 113 ? -9.023 56.372 34.224 1.00 41.09 115 GLU A CA 1
ATOM 896 C C . GLU A 1 113 ? -8.764 55.328 33.128 1.00 39.49 115 GLU A C 1
ATOM 897 O O . GLU A 1 113 ? -9.450 54.306 33.067 1.00 40.16 115 GLU A O 1
ATOM 903 N N . LEU A 1 114 ? -7.772 55.574 32.274 1.00 37.05 116 LEU A N 1
ATOM 904 C CA . LEU A 1 114 ? -7.400 54.590 31.261 1.00 35.14 116 LEU A CA 1
ATOM 905 C C . LEU A 1 114 ? -6.910 53.292 31.895 1.00 34.62 116 LEU A C 1
ATOM 906 O O . LEU A 1 114 ? -6.996 52.230 31.290 1.00 34.55 116 LEU A O 1
ATOM 911 N N . PHE A 1 115 ? -6.430 53.357 33.131 1.00 39.29 117 PHE A N 1
ATOM 912 C CA . PHE A 1 115 ? -5.969 52.143 33.796 1.00 38.84 117 PHE A CA 1
ATOM 913 C C . PHE A 1 115 ? -7.143 51.271 34.267 1.00 40.53 117 PHE A C 1
ATOM 914 O O . PHE A 1 115 ? -6.941 50.139 34.704 1.00 41.37 117 PHE A O 1
ATOM 922 N N . ASP A 1 116 ? -8.367 51.779 34.163 1.00 43.44 118 ASP A N 1
ATOM 923 C CA . ASP A 1 116 ? -9.551 50.949 34.412 1.00 45.96 118 ASP A CA 1
ATOM 924 C C . ASP A 1 116 ? -9.790 49.972 33.261 1.00 45.35 118 ASP A C 1
ATOM 925 O O . ASP A 1 116 ? -10.461 48.952 33.421 1.00 46.29 118 ASP A O 1
ATOM 930 N N . ARG A 1 117 ? -9.248 50.307 32.094 1.00 37.99 119 ARG A N 1
ATOM 931 C CA . ARG A 1 117 ? -9.437 49.508 30.895 1.00 37.22 119 ARG A CA 1
ATOM 932 C C . ARG A 1 117 ? -8.605 48.239 30.975 1.00 35.78 119 ARG A C 1
ATOM 933 O O . ARG A 1 117 ? -7.587 48.208 31.657 1.00 35.11 119 ARG A O 1
ATOM 941 N N . GLY A 1 118 ? -9.044 47.191 30.288 1.00 38.51 120 GLY A N 1
ATOM 942 C CA . GLY A 1 118 ? -8.289 45.952 30.224 1.00 37.41 120 GLY A CA 1
ATOM 943 C C . GLY A 1 118 ? -7.594 45.824 28.879 1.00 35.52 120 GLY A C 1
ATOM 944 O O . GLY A 1 118 ? -7.942 46.517 27.921 1.00 34.81 120 GLY A O 1
ATOM 945 N N . GLU A 1 119 ? -6.604 44.944 28.802 1.00 39.27 121 GLU A N 1
ATOM 946 C CA . GLU A 1 119 ? -5.957 44.662 27.520 1.00 37.29 121 GLU A CA 1
ATOM 947 C C . GLU A 1 119 ? -6.955 43.931 26.621 1.00 38.03 121 GLU A C 1
ATOM 948 O O . GLU A 1 119 ? -7.691 43.083 27.128 1.00 39.45 121 GLU A O 1
ATOM 954 N N . PHE A 1 120 ? -7.033 44.229 25.320 1.00 33.38 122 PHE A N 1
ATOM 955 C CA . PHE A 1 120 ? -6.320 45.298 24.616 1.00 31.52 122 PHE A CA 1
ATOM 956 C C . PHE A 1 120 ? -7.304 46.421 24.304 1.00 32.56 122 PHE A C 1
ATOM 957 O O . PHE A 1 120 ? -8.291 46.199 23.611 1.00 33.77 122 PHE A O 1
ATOM 965 N N . SER A 1 121 ? -7.041 47.617 24.826 1.00 31.46 123 SER A N 1
ATOM 966 C CA . SER A 1 121 ? -7.930 48.761 24.630 1.00 32.87 123 SER A CA 1
ATOM 967 C C . SER A 1 121 ? -7.251 49.837 23.798 1.00 30.39 123 SER A C 1
ATOM 968 O O . SER A 1 121 ? -6.097 50.173 24.036 1.00 29.46 123 SER A O 1
ATOM 971 N N . ALA A 1 122 ? -7.976 50.381 22.827 1.00 29.57 124 ALA A N 1
ATOM 972 C CA . ALA A 1 122 ? -7.445 51.421 21.958 1.00 28.08 124 ALA A CA 1
ATOM 973 C C . ALA A 1 122 ? -8.591 52.162 21.279 1.00 28.51 124 ALA A C 1
ATOM 974 O O . ALA A 1 122 ? -9.733 51.689 21.287 1.00 30.23 124 ALA A O 1
ATOM 976 N N . ALA A 1 123 ? -8.278 53.320 20.705 1.00 30.66 125 ALA A N 1
ATOM 977 C CA . ALA A 1 123 ? -9.261 54.145 20.013 1.00 31.82 125 ALA A CA 1
ATOM 978 C C . ALA A 1 123 ? -9.302 53.826 18.515 1.00 31.51 125 ALA A C 1
ATOM 979 O O . ALA A 1 123 ? -8.305 53.400 17.941 1.00 29.64 125 ALA A O 1
ATOM 981 N N . PRO A 1 124 ? -10.457 54.048 17.876 1.00 32.42 126 PRO A N 1
ATOM 982 C CA . PRO A 1 124 ? -10.542 53.811 16.432 1.00 32.30 126 PRO A CA 1
ATOM 983 C C . PRO A 1 124 ? -9.638 54.741 15.633 1.00 31.91 126 PRO A C 1
ATOM 984 O O . PRO A 1 124 ? -9.411 55.894 16.014 1.00 31.88 126 PRO A O 1
ATOM 988 N N . ASP A 1 125 ? -9.129 54.225 14.524 1.00 36.66 127 ASP A N 1
ATOM 989 C CA . ASP A 1 125 ? -8.330 55.020 13.615 1.00 37.18 127 ASP A CA 1
ATOM 990 C C . ASP A 1 125 ? -9.241 55.769 12.641 1.00 38.81 127 ASP A C 1
ATOM 991 O O . ASP A 1 125 ? -10.114 55.161 12.033 1.00 40.99 127 ASP A O 1
ATOM 996 N N . PRO A 1 126 ? -9.039 57.086 12.475 1.00 41.39 128 PRO A N 1
ATOM 997 C CA . PRO A 1 126 ? -9.957 57.840 11.610 1.00 44.28 128 PRO A CA 1
ATOM 998 C C . PRO A 1 126 ? -9.947 57.433 10.127 1.00 45.60 128 PRO A C 1
ATOM 999 O O . PRO A 1 126 ? -10.914 57.728 9.427 1.00 48.51 128 PRO A O 1
ATOM 1003 N N . GLY A 1 127 ? -8.898 56.765 9.660 1.00 42.44 129 GLY A N 1
ATOM 1004 C CA . GLY A 1 127 ? -8.797 56.399 8.250 1.00 44.36 129 GLY A CA 1
ATOM 1005 C C . GLY A 1 127 ? -9.643 55.183 7.907 1.00 44.85 129 GLY A C 1
ATOM 1006 O O . GLY A 1 127 ? -10.457 55.205 6.985 1.00 47.46 129 GLY A O 1
ATOM 1007 N N . TRP A 1 128 ? -9.433 54.118 8.669 1.00 33.82 130 TRP A N 1
ATOM 1008 C CA . TRP A 1 128 ? -10.205 52.886 8.569 1.00 34.45 130 TRP A CA 1
ATOM 1009 C C . TRP A 1 128 ? -10.662 52.515 9.986 1.00 32.47 130 TRP A C 1
ATOM 1010 O O . TRP A 1 128 ? -9.937 51.841 10.705 1.00 31.03 130 TRP A O 1
ATOM 1021 N N . PRO A 1 129 ? -11.862 52.967 10.392 1.00 32.72 131 PRO A N 1
ATOM 1022 C CA . PRO A 1 129 ? -12.233 52.896 11.816 1.00 32.00 131 PRO A CA 1
ATOM 1023 C C . PRO A 1 129 ? -12.506 51.500 12.382 1.00 31.87 131 PRO A C 1
ATOM 1024 O O . PRO A 1 129 ? -12.755 51.413 13.582 1.00 31.42 131 PRO A O 1
ATOM 1028 N N . ASP A 1 130 ? -12.451 50.439 11.582 1.00 33.63 132 ASP A N 1
ATOM 1029 C CA . ASP A 1 130 ? -12.492 49.084 12.148 1.00 34.08 132 ASP A CA 1
ATOM 1030 C C . ASP A 1 130 ? -11.082 48.629 12.508 1.00 31.95 132 ASP A C 1
ATOM 1031 O O . ASP A 1 130 ? -10.875 47.511 12.992 1.00 32.04 132 ASP A O 1
ATOM 1036 N N . CYS A 1 131 ? -10.112 49.502 12.259 1.00 32.37 133 CYS A N 1
ATOM 1037 C CA . CYS A 1 131 ? -8.791 49.350 12.839 1.00 30.52 133 CYS A CA 1
ATOM 1038 C C . CYS A 1 131 ? -8.654 50.359 13.956 1.00 29.20 133 CYS A C 1
ATOM 1039 O O . CYS A 1 131 ? -9.200 51.460 13.879 1.00 29.69 133 CYS A O 1
ATOM 1042 N N . PHE A 1 132 ? -7.926 49.987 14.994 1.00 31.84 134 PHE A N 1
ATOM 1043 C CA . PHE A 1 132 ? -7.593 50.941 16.040 1.00 31.44 134 PHE A CA 1
ATOM 1044 C C . PHE A 1 132 ? -6.289 51.641 15.669 1.00 30.22 134 PHE A C 1
ATOM 1045 O O . PHE A 1 132 ? -5.472 51.116 14.903 1.00 29.40 134 PHE A O 1
ATOM 1053 N N . ASN A 1 133 ? -6.119 52.847 16.191 1.00 31.95 135 ASN A N 1
ATOM 1054 C CA . ASN A 1 133 ? -4.853 53.545 16.096 1.00 30.59 135 ASN A CA 1
ATOM 1055 C C . ASN A 1 133 ? -3.926 53.090 17.236 1.00 30.01 135 ASN A C 1
ATOM 1056 O O . ASN A 1 133 ? -4.350 53.013 18.393 1.00 29.99 135 ASN A O 1
ATOM 1061 N N . SER A 1 134 ? -2.669 52.779 16.907 1.00 28.88 136 SER A N 1
ATOM 1062 C CA . SER A 1 134 ? -1.736 52.203 17.883 1.00 28.03 136 SER A CA 1
ATOM 1063 C C . SER A 1 134 ? -0.900 53.237 18.635 1.00 27.52 136 SER A C 1
ATOM 1064 O O . SER A 1 134 ? 0.010 52.879 19.377 1.00 27.47 136 SER A O 1
ATOM 1067 N N . GLY A 1 135 ? -1.213 54.515 18.464 1.00 27.78 137 GLY A N 1
ATOM 1068 C CA . GLY A 1 135 ? -0.523 55.569 19.192 1.00 28.44 137 GLY A CA 1
ATOM 1069 C C . GLY A 1 135 ? -0.886 55.638 20.672 1.00 28.96 137 GLY A C 1
ATOM 1070 O O . GLY A 1 135 ? -0.154 56.229 21.472 1.00 29.31 137 GLY A O 1
ATOM 1071 N N . VAL A 1 136 ? -2.021 55.045 21.035 1.00 29.62 138 VAL A N 1
ATOM 1072 C CA . VAL A 1 136 ? -2.474 55.034 22.423 1.00 30.35 138 VAL A CA 1
ATOM 1073 C C . VAL A 1 136 ? -3.182 53.722 22.740 1.00 30.86 138 VAL A C 1
ATOM 1074 O O . VAL A 1 136 ? -4.205 53.403 22.125 1.00 31.51 138 VAL A O 1
ATOM 1078 N N . PHE A 1 137 ? -2.660 52.957 23.697 1.00 31.01 139 PHE A N 1
ATOM 1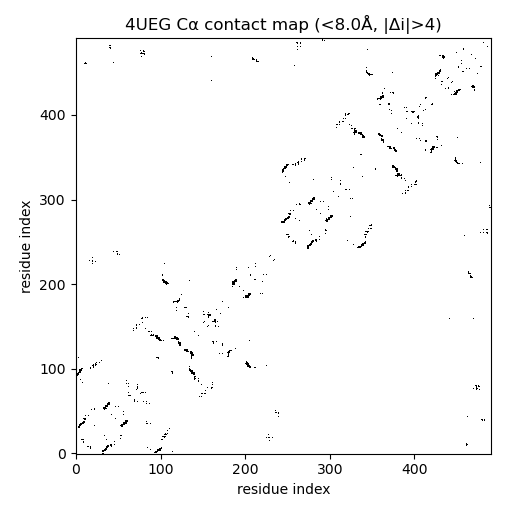079 C CA . PHE A 1 137 ? -3.384 51.773 24.137 1.00 31.55 139 PHE A CA 1
ATOM 1080 C C . PHE A 1 137 ? -3.072 51.326 25.565 1.00 31.98 139 PHE A C 1
ATOM 1081 O O . PHE A 1 137 ? -2.071 51.715 26.171 1.00 31.87 139 PHE A O 1
ATOM 1089 N N . VAL A 1 138 ? -3.974 50.504 26.083 1.00 30.03 140 VAL A N 1
ATOM 1090 C CA . VAL A 1 138 ? -3.860 49.952 27.427 1.00 31.39 140 VAL A CA 1
ATOM 1091 C C . VAL A 1 138 ? -3.543 48.484 27.273 1.00 30.33 140 VAL A C 1
ATOM 1092 O O . VAL A 1 138 ? -4.242 47.771 26.556 1.00 30.56 140 VAL A O 1
ATOM 1096 N N . PHE A 1 139 ? -2.474 48.043 27.924 1.00 30.23 141 PHE A N 1
ATOM 1097 C CA . PHE A 1 139 ? -2.034 46.667 27.790 1.00 30.33 141 PHE A CA 1
ATOM 1098 C C . PHE A 1 139 ? -1.550 46.119 29.118 1.00 31.32 141 PHE A C 1
ATOM 1099 O O . PHE A 1 139 ? -1.427 46.852 30.102 1.00 32.81 141 PHE A O 1
ATOM 1107 N N . GLN A 1 140 ? -1.303 44.818 29.146 1.00 35.91 142 GLN A N 1
ATOM 1108 C CA . GLN A 1 140 ? -0.820 44.150 30.342 1.00 37.94 142 GLN A CA 1
ATOM 1109 C C . GLN A 1 140 ? 0.453 43.380 30.001 1.00 37.84 142 GLN A C 1
ATOM 1110 O O . GLN A 1 140 ? 0.404 42.409 29.242 1.00 37.39 142 GLN A O 1
ATOM 1116 N N . PRO A 1 141 ? 1.604 43.833 30.536 1.00 35.14 143 PRO A N 1
ATOM 1117 C CA . PRO A 1 141 ? 2.881 43.170 30.255 1.00 35.22 143 PRO A CA 1
ATOM 1118 C C . PRO A 1 141 ? 2.866 41.676 30.542 1.00 36.39 143 PRO A C 1
ATOM 1119 O O . PRO A 1 141 ? 2.250 41.227 31.511 1.00 37.59 143 PRO A O 1
ATOM 1123 N N . SER A 1 142 ? 3.549 40.923 29.691 1.00 40.85 144 SER A N 1
ATOM 1124 C CA . SER A 1 142 ? 3.607 39.474 29.796 1.00 42.40 144 SER A CA 1
ATOM 1125 C C . SER A 1 142 ? 4.603 38.931 28.783 1.00 42.43 144 SER A C 1
ATOM 1126 O O . SER A 1 142 ? 4.514 39.256 27.595 1.00 40.46 144 SER A O 1
ATOM 1129 N N . LEU A 1 143 ? 5.553 38.122 29.253 1.00 45.77 145 LEU A N 1
ATOM 1130 C CA . LEU A 1 143 ? 6.501 37.448 28.367 1.00 47.62 145 LEU A CA 1
ATOM 1131 C C . LEU A 1 143 ? 5.774 36.542 27.384 1.00 47.14 145 LEU A C 1
ATOM 1132 O O . LEU A 1 143 ? 6.225 36.350 26.257 1.00 47.75 145 LEU A O 1
ATOM 1137 N N . HIS A 1 144 ? 4.651 35.981 27.819 1.00 42.98 146 HIS A N 1
ATOM 1138 C CA . HIS A 1 144 ? 3.894 35.068 26.979 1.00 43.29 146 HIS A CA 1
ATOM 1139 C C . HIS A 1 144 ? 3.257 35.795 25.794 1.00 41.88 146 HIS A C 1
ATOM 1140 O O . HIS A 1 144 ? 3.313 35.318 24.663 1.00 42.16 146 HIS A O 1
ATOM 1147 N N . THR A 1 145 ? 2.641 36.940 26.061 1.00 40.04 147 THR A N 1
ATOM 1148 C CA . THR A 1 145 ? 2.050 37.742 24.999 1.00 38.82 147 THR A CA 1
ATOM 1149 C C . THR A 1 145 ? 3.139 38.264 24.075 1.00 38.18 147 THR A C 1
ATOM 1150 O O . THR A 1 145 ? 2.978 38.265 22.853 1.00 39.02 147 THR A O 1
ATOM 1154 N N . HIS A 1 146 ? 4.247 38.700 24.668 1.00 36.28 148 HIS A N 1
ATOM 1155 C CA . HIS A 1 146 ? 5.366 39.227 23.904 1.00 36.89 148 HIS A CA 1
ATOM 1156 C C . HIS A 1 146 ? 5.867 38.189 22.904 1.00 38.81 148 HIS A C 1
ATOM 1157 O O . HIS A 1 146 ? 6.109 38.511 21.742 1.00 38.76 148 HIS A O 1
ATOM 1164 N N . LYS A 1 147 ? 5.992 36.942 23.350 1.00 39.29 149 LYS A N 1
ATOM 1165 C CA . LYS A 1 147 ? 6.438 35.859 22.479 1.00 41.52 149 LYS A CA 1
ATOM 1166 C C . LYS A 1 147 ? 5.421 35.575 21.373 1.00 41.23 149 LYS A C 1
ATOM 1167 O O . LYS A 1 147 ? 5.799 35.337 20.224 1.00 42.42 149 LYS A O 1
ATOM 1173 N N . LEU A 1 148 ? 4.135 35.617 21.712 1.00 40.37 150 LEU A N 1
ATOM 1174 C CA . LEU A 1 148 ? 3.084 35.446 20.714 1.00 40.17 150 LEU A CA 1
ATOM 1175 C C . LEU A 1 148 ? 3.104 36.580 19.682 1.00 39.33 150 LEU A C 1
ATOM 1176 O O . LEU A 1 148 ? 2.885 36.352 18.486 1.00 39.94 150 LEU A O 1
ATOM 1181 N N . LEU A 1 149 ? 3.379 37.796 20.141 1.00 34.87 151 LEU A N 1
ATOM 1182 C CA . LEU A 1 149 ? 3.442 38.945 19.244 1.00 33.75 151 LEU A CA 1
ATOM 1183 C C . LEU A 1 149 ? 4.601 38.809 18.269 1.00 35.67 151 LEU A C 1
ATOM 1184 O O . LEU A 1 149 ? 4.477 39.144 17.090 1.00 35.95 151 LEU A O 1
ATOM 1189 N N . LEU A 1 150 ? 5.736 38.326 18.766 1.00 33.98 152 LEU A N 1
ATOM 1190 C CA . LEU A 1 150 ? 6.934 38.247 17.944 1.00 35.99 152 LEU A CA 1
ATOM 1191 C C . LEU A 1 150 ? 6.822 37.081 16.970 1.00 38.33 152 LEU A C 1
ATOM 1192 O O . LEU A 1 150 ? 7.306 37.159 15.844 1.00 39.34 152 LEU A O 1
ATOM 1197 N N . GLN A 1 151 ? 6.166 36.010 17.401 1.00 45.13 153 GLN A N 1
ATOM 1198 C CA . GLN A 1 151 ? 5.905 34.879 16.522 1.00 47.89 153 GLN A CA 1
ATOM 1199 C C . GLN A 1 151 ? 4.997 35.315 15.368 1.00 47.48 153 GLN A C 1
ATOM 1200 O O . GLN A 1 151 ? 5.200 34.920 14.219 1.00 48.90 153 GLN A O 1
ATOM 1206 N N . HIS A 1 152 ? 4.008 36.146 15.686 1.00 42.92 154 HIS A N 1
ATOM 1207 C CA . HIS A 1 152 ? 3.101 36.709 14.689 1.00 42.29 154 HIS A CA 1
ATOM 1208 C C . HIS A 1 152 ? 3.861 37.591 13.693 1.00 42.72 154 HIS A C 1
ATOM 1209 O O . HIS A 1 152 ? 3.620 37.540 12.486 1.00 43.69 154 HIS A O 1
ATOM 1216 N N . ALA A 1 153 ? 4.784 38.396 14.210 1.00 38.04 155 ALA A N 1
ATOM 1217 C CA . ALA A 1 153 ? 5.578 39.287 13.375 1.00 37.99 155 ALA A CA 1
ATOM 1218 C C . ALA A 1 153 ? 6.480 38.498 12.427 1.00 41.22 155 ALA A C 1
ATOM 1219 O O . ALA A 1 153 ? 6.630 38.868 11.263 1.00 42.14 155 ALA A O 1
ATOM 1221 N N . MET A 1 154 ? 7.076 37.416 12.922 1.00 50.41 156 MET A N 1
ATOM 1222 C CA . MET A 1 154 ? 7.936 36.573 12.092 1.00 53.41 156 MET A CA 1
ATOM 1223 C C . MET A 1 154 ? 7.141 35.928 10.962 1.00 54.76 156 MET A C 1
ATOM 1224 O O . MET A 1 154 ? 7.603 35.858 9.829 1.00 56.97 156 MET A O 1
ATOM 1229 N N . GLU A 1 155 ? 5.937 35.466 11.281 1.00 47.05 157 GLU A N 1
ATOM 1230 C CA . GLU A 1 155 ? 5.123 34.722 10.331 1.00 48.80 157 GLU A CA 1
ATOM 1231 C C . GLU A 1 155 ? 4.419 35.621 9.319 1.00 48.81 157 GLU A C 1
ATOM 1232 O O . GLU A 1 155 ? 4.298 35.259 8.152 1.00 50.99 157 GLU A O 1
ATOM 1234 N N . HIS A 1 156 ? 3.959 36.789 9.762 1.00 52.16 158 HIS A N 1
ATOM 1235 C CA . HIS A 1 156 ? 3.045 37.604 8.959 1.00 52.42 158 HIS A CA 1
ATOM 1236 C C . HIS A 1 156 ? 3.554 39.006 8.647 1.00 51.43 158 HIS A C 1
ATOM 1237 O O . HIS A 1 156 ? 2.984 39.692 7.802 1.00 52.34 158 HIS A O 1
ATOM 1244 N N . GLY A 1 157 ? 4.609 39.441 9.327 1.00 48.68 159 GLY A N 1
ATOM 1245 C CA . GLY A 1 157 ? 5.071 40.812 9.184 1.00 47.82 159 GLY A CA 1
ATOM 1246 C C . GLY A 1 157 ? 3.968 41.794 9.554 1.00 45.61 159 GLY A C 1
ATOM 1247 O O . GLY A 1 157 ? 3.197 41.536 10.472 1.00 44.54 159 GLY A O 1
ATOM 1248 N N . SER A 1 158 ? 3.894 42.909 8.833 1.00 40.82 160 SER A N 1
ATOM 1249 C CA . SER A 1 158 ? 2.875 43.939 9.049 1.00 38.66 160 SER A CA 1
ATOM 1250 C C . SER A 1 158 ? 2.388 44.484 7.711 1.00 40.45 160 SER A C 1
ATOM 1251 O O . SER A 1 158 ? 3.200 44.777 6.837 1.00 41.50 160 SER A O 1
ATOM 1254 N N . PHE A 1 159 ? 1.077 44.647 7.550 1.00 47.26 161 PHE A N 1
ATOM 1255 C CA . PHE A 1 159 ? 0.545 45.046 6.249 1.00 48.93 161 PHE A CA 1
ATOM 1256 C C . PHE A 1 159 ? 0.767 46.534 5.966 1.00 48.21 161 PHE A C 1
ATOM 1257 O O . PHE A 1 159 ? 0.567 46.972 4.835 1.00 49.27 161 PHE A O 1
ATOM 1265 N N . ASP A 1 160 ? 1.192 47.305 6.971 1.00 39.42 162 ASP A N 1
ATOM 1266 C CA . ASP A 1 160 ? 1.555 48.707 6.737 1.00 38.80 162 ASP A CA 1
ATOM 1267 C C . ASP A 1 160 ? 3.019 48.978 7.079 1.00 38.22 162 ASP A C 1
ATOM 1268 O O . ASP A 1 160 ? 3.436 50.130 7.168 1.00 37.36 162 ASP A O 1
ATOM 1273 N N . GLY A 1 161 ? 3.789 47.912 7.275 1.00 45.86 163 GLY A N 1
ATOM 1274 C CA . GLY A 1 161 ? 5.217 48.022 7.525 1.00 45.77 163 GLY A CA 1
ATOM 1275 C C . GLY A 1 161 ? 5.589 48.642 8.863 1.00 43.89 163 GLY A C 1
ATOM 1276 O O . GLY A 1 161 ? 6.747 48.992 9.085 1.00 43.97 163 GLY A O 1
ATOM 1277 N N . ALA A 1 162 ? 4.614 48.761 9.761 1.00 36.82 164 ALA A N 1
ATOM 1278 C CA . ALA A 1 162 ? 4.822 49.449 11.027 1.00 35.31 164 ALA A CA 1
ATOM 1279 C C . ALA A 1 162 ? 4.045 48.756 12.145 1.00 33.72 164 ALA A C 1
ATOM 1280 O O . ALA A 1 162 ? 3.437 47.707 11.931 1.00 34.36 164 ALA A O 1
ATOM 1282 N N . ASP A 1 163 ? 4.063 49.327 13.341 1.00 38.83 165 ASP A N 1
ATOM 1283 C CA . ASP A 1 163 ? 3.492 48.618 14.476 1.00 37.53 165 ASP A CA 1
ATOM 1284 C C . ASP A 1 163 ? 1.966 48.541 14.373 1.00 36.53 165 ASP A C 1
ATOM 1285 O O . ASP A 1 163 ? 1.364 47.575 14.849 1.00 36.72 165 ASP A O 1
ATOM 1290 N N . GLN A 1 164 ? 1.336 49.523 13.729 1.00 34.18 166 GLN A N 1
ATOM 1291 C CA . GLN A 1 164 ? -0.127 49.558 13.706 1.00 33.87 166 GLN A CA 1
ATOM 1292 C C . GLN A 1 164 ? -0.718 48.406 12.898 1.00 35.77 166 GLN A C 1
ATOM 1293 O O . GLN A 1 164 ? -1.742 47.846 13.286 1.00 35.81 166 GLN A O 1
ATOM 1299 N N . GLY A 1 165 ? -0.085 48.052 11.779 1.00 28.30 167 GLY A N 1
ATOM 1300 C CA . GLY A 1 165 ? -0.544 46.923 10.992 1.00 30.18 167 GLY A CA 1
ATOM 1301 C C . GLY A 1 165 ? -0.425 45.644 11.793 1.00 30.15 167 GLY A C 1
ATOM 1302 O O . GLY A 1 165 ? -1.352 44.828 11.829 1.00 30.72 167 GLY A O 1
ATOM 1303 N N . LEU A 1 166 ? 0.723 45.476 12.446 1.00 30.55 168 LEU A N 1
ATOM 1304 C CA . LEU A 1 166 ? 1.003 44.270 13.206 1.00 30.68 168 LEU A CA 1
ATOM 1305 C C . LEU A 1 166 ? 0.075 44.131 14.424 1.00 28.87 168 LEU A C 1
ATOM 1306 O O . LEU A 1 166 ? -0.457 43.057 14.683 1.00 29.43 168 LEU A O 1
ATOM 1311 N N . LEU A 1 167 ? -0.109 45.208 15.170 1.00 33.83 169 LEU A N 1
ATOM 1312 C CA . LEU A 1 167 ? -0.983 45.146 16.339 1.00 32.86 169 LEU A CA 1
ATOM 1313 C C . LEU A 1 167 ? -2.439 44.893 15.938 1.00 33.27 169 LEU A C 1
ATOM 1314 O O . LEU A 1 167 ? -3.138 44.145 16.609 1.00 33.62 169 LEU A O 1
ATOM 1319 N N . ASN A 1 168 ? -2.894 45.474 14.833 1.00 29.90 170 ASN A N 1
ATOM 1320 C CA . ASN A 1 168 ? -4.271 45.231 14.402 1.00 30.69 170 ASN A CA 1
ATOM 1321 C C . ASN A 1 168 ? -4.469 43.790 13.943 1.00 32.86 170 ASN A C 1
ATOM 1322 O O . ASN A 1 168 ? -5.515 43.181 14.189 1.00 33.35 170 ASN A O 1
ATOM 1327 N N . SER A 1 169 ? -3.456 43.243 13.282 1.00 32.10 171 SER A N 1
ATOM 1328 C CA . SER A 1 169 ? -3.512 41.866 12.828 1.00 34.70 171 SER A CA 1
ATOM 1329 C C . SER A 1 169 ? -3.529 40.897 14.012 1.00 33.50 171 SER A C 1
ATOM 1330 O O . SER A 1 169 ? -4.214 39.874 13.978 1.00 34.91 171 SER A O 1
ATOM 1333 N N . PHE A 1 170 ? -2.773 41.221 15.056 1.00 37.76 172 PHE A N 1
ATOM 1334 C CA . PHE A 1 170 ? -2.716 40.362 16.235 1.00 37.65 172 PHE A CA 1
ATOM 1335 C C . PHE A 1 170 ? -4.013 40.466 17.026 1.00 37.80 172 PHE A C 1
ATOM 1336 O O . PHE A 1 170 ? -4.666 39.461 17.309 1.00 39.15 172 PHE A O 1
ATOM 1344 N N . PHE A 1 171 ? -4.379 41.692 17.381 1.00 35.41 173 PHE A N 1
ATOM 1345 C CA . PHE A 1 171 ? -5.617 41.944 18.103 1.00 37.76 173 PHE A CA 1
ATOM 1346 C C . PHE A 1 171 ? -6.745 42.217 17.112 1.00 39.63 173 PHE A C 1
ATOM 1347 O O . PHE A 1 171 ? -7.330 43.300 17.112 1.00 39.88 173 PHE A O 1
ATOM 1355 N N . ARG A 1 172 ? -7.050 41.233 16.270 1.00 45.33 174 ARG A N 1
ATOM 1356 C CA . ARG A 1 172 ? -7.885 41.470 15.087 1.00 47.71 174 ARG A CA 1
ATOM 1357 C C . ARG A 1 172 ? -9.383 41.451 15.357 1.00 50.66 174 ARG A C 1
ATOM 1358 O O . ARG A 1 172 ? -10.172 41.777 14.472 1.00 51.15 174 ARG A O 1
ATOM 1366 N N . ASN A 1 173 ? -9.770 41.085 16.574 1.00 41.05 175 ASN A N 1
ATOM 1367 C CA . ASN A 1 173 ? -11.179 41.082 16.950 1.00 43.56 175 ASN A CA 1
ATOM 1368 C C . ASN A 1 173 ? -11.579 42.347 17.702 1.00 42.26 175 ASN A C 1
ATOM 1369 O O . ASN A 1 173 ? -12.666 42.413 18.268 1.00 44.30 175 ASN A O 1
ATOM 1374 N N . TRP A 1 174 ? -10.707 43.353 17.697 1.00 37.84 176 TRP A N 1
ATOM 1375 C CA . TRP A 1 174 ? -10.970 44.591 18.429 1.00 36.89 176 TRP A CA 1
ATOM 1376 C C . TRP A 1 174 ? -12.287 45.255 18.013 1.00 38.13 176 TRP A C 1
ATOM 1377 O O . TRP A 1 174 ? -13.041 45.730 18.867 1.00 38.58 176 TRP A O 1
ATOM 1388 N N . SER A 1 175 ? -12.577 45.273 16.711 1.00 33.33 177 SER A N 1
ATOM 1389 C CA . SER A 1 175 ? -13.720 46.034 16.212 1.00 34.15 177 SER A CA 1
ATOM 1390 C C . SER A 1 175 ? -15.063 45.334 16.438 1.00 37.00 177 SER A C 1
ATOM 1391 O O . SER A 1 175 ? -16.110 45.952 16.259 1.00 38.94 177 SER A O 1
ATOM 1394 N N . THR A 1 176 ? -15.044 44.061 16.833 1.00 35.64 178 THR A N 1
ATOM 1395 C CA . THR A 1 176 ? -16.286 43.292 16.973 1.00 37.67 178 THR A CA 1
ATOM 1396 C C . THR A 1 176 ? -16.624 42.759 18.375 1.00 39.21 178 THR A C 1
ATOM 1397 O O . THR A 1 176 ? -17.715 42.232 18.572 1.00 42.08 178 THR A O 1
ATOM 1401 N N . THR A 1 177 ? -15.717 42.881 19.337 1.00 55.51 179 THR A N 1
ATOM 1402 C CA . THR A 1 177 ? -15.838 42.086 20.563 1.00 57.41 179 THR A CA 1
ATOM 1403 C C . THR A 1 177 ? -16.386 42.814 21.795 1.00 58.55 179 THR A C 1
ATOM 1404 O O . THR A 1 177 ? -17.443 42.440 22.313 1.00 61.87 179 THR A O 1
ATOM 1408 N N . ASP A 1 178 ? -15.675 43.828 22.276 1.00 49.63 180 ASP A N 1
ATOM 1409 C CA . ASP A 1 178 ? -15.992 44.431 23.578 1.00 48.97 180 ASP A CA 1
ATOM 1410 C C . ASP A 1 178 ? -15.887 45.948 23.526 1.00 46.55 180 ASP A C 1
ATOM 1411 O O . ASP A 1 178 ? -14.787 46.500 23.509 1.00 43.90 180 ASP A O 1
ATOM 1416 N N . ILE A 1 179 ? -17.037 46.614 23.520 1.00 43.08 181 ILE A N 1
ATOM 1417 C CA . ILE A 1 179 ? -17.088 48.068 23.396 1.00 42.21 181 ILE A CA 1
ATOM 1418 C C . ILE A 1 179 ? -16.259 48.753 24.490 1.00 40.38 181 ILE A C 1
ATOM 1419 O O . ILE A 1 179 ? -15.740 49.853 24.294 1.00 38.11 181 ILE A O 1
ATOM 1424 N N . HIS A 1 180 ? -16.112 48.089 25.629 1.00 49.23 182 HIS A N 1
ATOM 1425 C CA . HIS A 1 180 ? -15.347 48.657 26.731 1.00 48.42 182 HIS A CA 1
ATOM 1426 C C . HIS A 1 180 ? -13.842 48.683 26.445 1.00 45.23 182 HIS A C 1
ATOM 1427 O O . HIS A 1 180 ? -13.080 49.312 27.179 1.00 43.24 182 HIS A O 1
ATOM 1434 N N . LYS A 1 181 ? -13.422 48.014 25.371 1.00 41.99 183 LYS A N 1
ATOM 1435 C CA . LYS A 1 181 ? -12.033 48.084 24.923 1.00 39.69 183 LYS A CA 1
ATOM 1436 C C . LYS A 1 181 ? -11.864 49.043 23.743 1.00 37.60 183 LYS A C 1
ATOM 1437 O O . LYS A 1 181 ? -10.792 49.127 23.155 1.00 35.13 183 LYS A O 1
ATOM 1443 N N . HIS A 1 182 ? -12.927 49.766 23.408 1.00 40.34 184 HIS A N 1
ATOM 1444 C CA . HIS A 1 182 ? -12.819 50.918 22.517 1.00 38.44 184 HIS A CA 1
ATOM 1445 C C . HIS A 1 182 ? -12.631 52.188 23.338 1.00 37.80 184 HIS A C 1
ATOM 1446 O O . HIS A 1 182 ? -13.555 52.638 24.015 1.00 39.28 184 HIS A O 1
ATOM 1453 N N . LEU A 1 183 ? -11.434 52.758 23.294 1.00 39.15 185 LEU A N 1
ATOM 1454 C CA . LEU A 1 183 ? -11.203 54.044 23.932 1.00 37.82 185 LEU A CA 1
ATOM 1455 C C . LEU A 1 183 ? -11.952 55.118 23.149 1.00 37.91 185 LEU A C 1
ATOM 1456 O O . LEU A 1 183 ? -11.998 55.070 21.914 1.00 37.54 185 LEU A O 1
ATOM 1461 N N . PRO A 1 184 ? -12.576 56.071 23.859 1.00 35.04 186 PRO A N 1
ATOM 1462 C CA . PRO A 1 184 ? -13.162 57.211 23.152 1.00 35.60 186 PRO A CA 1
ATOM 1463 C C . PRO A 1 184 ? -12.116 57.976 22.358 1.00 33.11 186 PRO A C 1
ATOM 1464 O O . PRO A 1 184 ? -10.951 58.034 22.756 1.00 30.88 186 PRO A O 1
ATOM 1468 N N . PHE A 1 185 ? -12.550 58.559 21.249 1.00 38.65 187 PHE A N 1
ATOM 1469 C CA . PHE A 1 185 ? -11.655 59.191 20.290 1.00 37.09 187 PHE A CA 1
ATOM 1470 C C . PHE A 1 185 ? -10.871 60.338 20.945 1.00 35.74 187 PHE A C 1
ATOM 1471 O O . PHE A 1 185 ? -9.757 60.655 20.519 1.00 33.82 187 PHE A O 1
ATOM 1479 N N . ILE A 1 186 ? -11.422 60.923 22.009 1.00 36.91 188 ILE A N 1
ATOM 1480 C CA . ILE A 1 186 ? -10.750 62.033 22.692 1.00 35.84 188 ILE A CA 1
ATOM 1481 C C . ILE A 1 186 ? -9.483 61.590 23.425 1.00 33.64 188 ILE A C 1
ATOM 1482 O O . ILE A 1 186 ? -8.706 62.431 23.903 1.00 33.21 188 ILE A O 1
ATOM 1487 N N . TYR A 1 187 ? -9.263 60.280 23.510 1.00 34.32 189 TYR A N 1
ATOM 1488 C CA . TYR A 1 187 ? -8.040 59.746 24.109 1.00 32.77 189 TYR A CA 1
ATOM 1489 C C . TYR A 1 187 ? -6.966 59.473 23.072 1.00 30.81 189 TYR A C 1
ATOM 1490 O O . TYR A 1 187 ? -5.880 58.998 23.403 1.00 29.18 189 TYR A O 1
ATOM 1499 N N . ASN A 1 188 ? -7.276 59.765 21.817 1.00 39.56 190 ASN A N 1
ATOM 1500 C CA . ASN A 1 188 ? -6.310 59.628 20.745 1.00 38.43 190 ASN A CA 1
ATOM 1501 C C . ASN A 1 188 ? -6.818 60.445 19.571 1.00 43.19 190 ASN A C 1
ATOM 1502 O O . ASN A 1 188 ? -7.133 59.913 18.513 1.00 43.60 190 ASN A O 1
ATOM 1507 N N . LEU A 1 189 ? -6.936 61.750 19.797 1.00 36.64 191 LEU A N 1
ATOM 1508 C CA . LEU A 1 189 ? -7.575 62.634 18.834 1.00 39.05 191 LEU A CA 1
ATOM 1509 C C . LEU A 1 189 ? -6.548 63.040 17.792 1.00 39.61 191 LEU A C 1
ATOM 1510 O O . LEU A 1 189 ? -5.681 63.883 18.041 1.00 39.78 191 LEU A O 1
ATOM 1515 N N . SER A 1 190 ? -6.657 62.412 16.628 1.00 66.42 192 SER A N 1
ATOM 1516 C CA . SER A 1 190 ? -5.659 62.540 15.578 1.00 65.77 192 SER A CA 1
ATOM 1517 C C . SER A 1 190 ? -5.740 63.896 14.887 1.00 69.35 192 SER A C 1
ATOM 1518 O O . SER A 1 190 ? -6.012 63.975 13.688 1.00 70.91 192 SER A O 1
ATOM 1521 N N . SER A 1 191 ? -5.490 64.958 15.651 1.00 66.90 193 SER A N 1
ATOM 1522 C CA . SER A 1 191 ? -5.516 66.318 15.126 1.00 69.56 193 SER A CA 1
ATOM 1523 C C . SER A 1 191 ? -4.546 67.206 15.894 1.00 69.32 193 SER A C 1
ATOM 1524 O O . SER A 1 191 ? -3.334 67.122 15.703 1.00 68.36 193 SER A O 1
ATOM 1526 N N . SER A 1 198 ? -14.273 69.717 10.674 1.00 75.48 200 SER A N 1
ATOM 1527 C CA . SER A 1 198 ? -15.574 69.127 10.387 1.00 75.91 200 SER A CA 1
ATOM 1528 C C . SER A 1 198 ? -16.595 69.568 11.428 1.00 76.80 200 SER A C 1
ATOM 1529 O O . SER A 1 198 ? -16.223 70.097 12.477 1.00 76.33 200 SER A O 1
ATOM 1532 N N . PRO A 1 199 ? -17.891 69.360 11.141 1.00 67.11 201 PRO A N 1
ATOM 1533 C CA . PRO A 1 199 ? -18.931 69.687 12.123 1.00 66.33 201 PRO A CA 1
ATOM 1534 C C . PRO A 1 199 ? -18.751 68.926 13.434 1.00 62.13 201 PRO A C 1
ATOM 1535 O O . PRO A 1 199 ? -19.086 69.450 14.495 1.00 61.24 201 PRO A O 1
ATOM 1539 N N . ALA A 1 200 ? -18.226 67.707 13.355 1.00 59.82 202 ALA A N 1
ATOM 1540 C CA . ALA A 1 200 ? -18.023 66.884 14.541 1.00 55.97 202 ALA A CA 1
ATOM 1541 C C . ALA A 1 200 ? -16.917 67.455 15.420 1.00 54.96 202 ALA A C 1
ATOM 1542 O O . ALA A 1 200 ? -17.021 67.442 16.649 1.00 53.57 202 ALA A O 1
ATOM 1544 N N . PHE A 1 201 ? -15.863 67.962 14.788 1.00 74.98 203 PHE A N 1
ATOM 1545 C CA . PHE A 1 201 ? -14.718 68.490 15.520 1.00 73.33 203 PHE A CA 1
ATOM 1546 C C . PHE A 1 201 ? -15.105 69.707 16.358 1.00 73.74 203 PHE A C 1
ATOM 1547 O O . PHE A 1 201 ? -14.751 69.797 17.532 1.00 71.11 203 PHE A O 1
ATOM 1555 N N . LYS A 1 202 ? -15.831 70.641 15.753 1.00 77.07 204 LYS A N 1
ATOM 1556 C CA . LYS A 1 202 ? -16.287 71.831 16.464 1.00 78.65 204 LYS A CA 1
ATOM 1557 C C . LYS A 1 202 ? -17.224 71.457 17.613 1.00 77.07 204 LYS A C 1
ATOM 1558 O O . LYS A 1 202 ? -17.298 72.155 18.623 1.00 77.37 204 LYS A O 1
ATOM 1560 N N . GLN A 1 203 ? -17.928 70.342 17.454 1.00 66.00 205 GLN A N 1
ATOM 1561 C CA . GLN A 1 203 ? -18.910 69.902 18.436 1.00 65.24 205 GLN A CA 1
ATOM 1562 C C . GLN A 1 203 ? -18.277 69.202 19.642 1.00 61.40 205 GLN A C 1
ATOM 1563 O O . GLN A 1 203 ? -18.680 69.445 20.780 1.00 60.56 205 GLN A O 1
ATOM 1569 N N . PHE A 1 204 ? -17.292 68.339 19.392 1.00 67.53 206 PHE A N 1
ATOM 1570 C CA . PHE A 1 204 ? -16.729 67.477 20.436 1.00 63.38 206 PHE A CA 1
ATOM 1571 C C . PHE A 1 204 ? -15.231 67.684 20.683 1.00 61.25 206 PHE A C 1
ATOM 1572 O O . PHE A 1 204 ? -14.688 67.175 21.666 1.00 57.22 206 PHE A O 1
ATOM 1580 N N . GLY A 1 205 ? -14.568 68.414 19.792 1.00 65.23 207 GLY A N 1
ATOM 1581 C CA . GLY A 1 205 ? -13.124 68.583 19.853 1.00 63.78 207 GLY A CA 1
ATOM 1582 C C . GLY A 1 205 ? -12.597 69.194 21.142 1.00 61.91 207 GLY A C 1
ATOM 1583 O O . GLY A 1 205 ? -11.465 68.922 21.541 1.00 58.91 207 GLY A O 1
ATOM 1584 N N . SER A 1 206 ? -13.414 70.014 21.796 1.00 70.77 208 SER A N 1
ATOM 1585 C CA . SER A 1 206 ? -12.983 70.734 22.994 1.00 70.23 208 SER A CA 1
ATOM 1586 C C . SER A 1 206 ? -12.699 69.798 24.169 1.00 65.28 208 SER A C 1
ATOM 1587 O O . SER A 1 206 ? -11.929 70.135 25.070 1.00 63.87 208 SER A O 1
ATOM 1590 N N . SER A 1 207 ? -13.321 68.624 24.154 1.00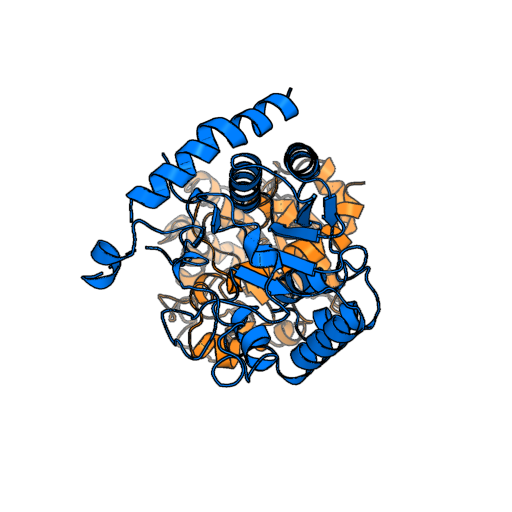 62.88 209 SER A N 1
ATOM 1591 C CA . SER A 1 207 ? -13.182 67.670 25.246 1.00 58.69 209 SER A CA 1
ATOM 1592 C C . SER A 1 207 ? -11.970 66.753 25.058 1.00 53.98 209 SER A C 1
ATOM 1593 O O . SER A 1 207 ? -11.847 65.735 25.737 1.00 49.68 209 SER A O 1
ATOM 1596 N N . ALA A 1 208 ? -11.074 67.123 24.147 1.00 52.44 210 ALA A N 1
ATOM 1597 C CA . ALA A 1 208 ? -9.888 66.315 23.850 1.00 48.61 210 ALA A CA 1
ATOM 1598 C C . ALA A 1 208 ? -8.979 66.163 25.066 1.00 45.74 210 ALA A C 1
ATOM 1599 O O . ALA A 1 208 ? -8.650 67.150 25.721 1.00 46.13 210 ALA A O 1
ATOM 1601 N N . LYS A 1 209 ? -8.558 64.932 25.347 1.00 52.70 211 LYS A N 1
ATOM 1602 C CA . LYS A 1 209 ? -7.692 64.656 26.491 1.00 48.21 211 LYS A CA 1
ATOM 1603 C C . LYS A 1 209 ? -6.272 64.278 26.054 1.00 44.43 211 LYS A C 1
ATOM 1604 O O . LYS A 1 209 ? -5.298 64.634 26.725 1.00 42.89 211 LYS A O 1
ATOM 1610 N N . VAL A 1 210 ? -6.161 63.557 24.940 1.00 39.52 212 VAL A N 1
ATOM 1611 C CA . VAL A 1 210 ? -4.861 63.240 24.357 1.00 37.75 212 VAL A CA 1
ATOM 1612 C C . VAL A 1 210 ? -4.910 63.486 22.851 1.00 38.89 212 VAL A C 1
ATOM 1613 O O . VAL A 1 210 ? -5.716 62.881 22.147 1.00 40.09 212 VAL A O 1
ATOM 1617 N N . VAL A 1 211 ? -4.057 64.376 22.366 1.00 41.64 213 VAL A N 1
ATOM 1618 C CA . VAL A 1 211 ? -3.989 64.632 20.934 1.00 44.06 213 VAL A CA 1
ATOM 1619 C C . VAL A 1 211 ? -2.807 63.886 20.326 1.00 42.54 213 VAL A C 1
ATOM 1620 O O . VAL A 1 211 ? -1.762 63.718 20.959 1.00 39.67 213 VAL A O 1
ATOM 1624 N N . HIS A 1 212 ? -3.000 63.445 19.089 1.00 42.35 214 HIS A N 1
ATOM 1625 C CA . HIS A 1 212 ? -2.021 62.640 18.373 1.00 41.73 214 HIS A CA 1
ATOM 1626 C C . HIS A 1 212 ? -1.699 63.333 17.056 1.00 45.04 214 HIS A C 1
ATOM 1627 O O . HIS A 1 212 ? -2.559 63.465 16.190 1.00 48.77 214 HIS A O 1
ATOM 1634 N N . PHE A 1 213 ? -0.466 63.810 16.931 1.00 42.45 215 PHE A N 1
ATOM 1635 C CA . PHE A 1 213 ? -0.028 64.489 15.717 1.00 46.86 215 PHE A CA 1
ATOM 1636 C C . PHE A 1 213 ? 0.371 63.464 14.661 1.00 46.70 215 PHE A C 1
ATOM 1637 O O . PHE A 1 213 ? 1.496 62.966 14.654 1.00 44.03 215 PHE A O 1
ATOM 1645 N N . LEU A 1 214 ? -0.575 63.139 13.786 1.00 54.64 216 LEU A N 1
ATOM 1646 C CA . LEU A 1 214 ? -0.323 62.200 12.702 1.00 55.74 216 LEU A CA 1
ATOM 1647 C C . LEU A 1 214 ? 0.462 62.856 11.579 1.00 57.24 216 LEU A C 1
ATOM 1648 O O . LEU A 1 214 ? 0.585 64.078 11.522 1.00 59.46 216 LEU A O 1
ATOM 1653 N N . GLY A 1 215 ? 0.989 62.025 10.688 1.00 55.84 217 GLY A N 1
ATOM 1654 C CA . GLY A 1 215 ? 1.758 62.504 9.554 1.00 58.13 217 GLY A CA 1
ATOM 1655 C C . GLY A 1 215 ? 3.239 62.539 9.862 1.00 53.97 217 GLY A C 1
ATOM 1656 O O . GLY A 1 215 ? 3.644 62.471 11.023 1.00 50.43 217 GLY A O 1
ATOM 1657 N N . SER A 1 216 ? 4.048 62.651 8.816 1.00 59.96 218 SER A N 1
ATOM 1658 C CA . SER A 1 216 ? 5.497 62.638 8.955 1.00 57.03 218 SER A CA 1
ATOM 1659 C C . SER A 1 216 ? 6.034 63.985 9.433 1.00 57.23 218 SER A C 1
ATOM 1660 O O . SER A 1 216 ? 7.200 64.090 9.818 1.00 55.18 218 SER A O 1
ATOM 1663 N N . MET A 1 217 ? 5.186 65.011 9.406 1.00 60.82 219 MET A N 1
ATOM 1664 C CA . MET A 1 217 ? 5.561 66.330 9.906 1.00 61.31 219 MET A CA 1
ATOM 1665 C C . MET A 1 217 ? 5.177 66.451 11.385 1.00 58.76 219 MET A C 1
ATOM 1666 O O . MET A 1 217 ? 4.026 66.731 11.719 1.00 60.62 219 MET A O 1
ATOM 1671 N N . LYS A 1 218 ? 6.148 66.231 12.265 1.00 49.96 220 LYS A N 1
ATOM 1672 C CA . LYS A 1 218 ? 5.901 66.257 13.704 1.00 46.23 220 LYS A CA 1
ATOM 1673 C C . LYS A 1 218 ? 6.103 67.664 14.262 1.00 46.87 220 LYS A C 1
ATOM 1674 O O . LYS A 1 218 ? 6.698 68.511 13.599 1.00 49.92 220 LYS A O 1
ATOM 1680 N N . PRO A 1 219 ? 5.597 67.924 15.480 1.00 50.74 221 PRO A N 1
ATOM 1681 C CA . PRO A 1 219 ? 5.726 69.268 16.058 1.00 51.93 221 PRO A CA 1
ATOM 1682 C C . PRO A 1 219 ? 7.163 69.790 16.091 1.00 51.45 221 PRO A C 1
ATOM 1683 O O . PRO A 1 219 ? 7.375 70.978 15.847 1.00 53.86 221 PRO A O 1
ATOM 1687 N N . TRP A 1 220 ? 8.132 68.917 16.353 1.00 59.76 222 TRP A N 1
ATOM 1688 C CA . TRP A 1 220 ? 9.530 69.338 16.438 1.00 59.40 222 TRP A CA 1
ATOM 1689 C C . TRP A 1 220 ? 10.179 69.570 15.068 1.00 62.33 222 TRP A C 1
ATOM 1690 O O . TRP A 1 220 ? 11.365 69.889 14.997 1.00 63.06 222 TRP A O 1
ATOM 1701 N N . ASN A 1 221 ? 9.414 69.409 13.990 1.00 60.61 223 ASN A N 1
ATOM 1702 C CA . ASN A 1 221 ? 9.936 69.661 12.644 1.00 63.81 223 ASN A CA 1
ATOM 1703 C C . ASN A 1 221 ? 9.673 71.093 12.188 1.00 68.53 223 ASN A C 1
ATOM 1704 O O . ASN A 1 221 ? 10.195 71.527 11.161 1.00 71.56 223 ASN A O 1
ATOM 1709 N N . TYR A 1 222 ? 8.855 71.815 12.948 1.00 66.67 224 TYR A N 1
ATOM 1710 C CA . TYR A 1 222 ? 8.582 73.222 12.673 1.00 70.90 224 TYR A CA 1
ATOM 1711 C C . TYR A 1 222 ? 9.545 74.112 13.450 1.00 70.56 224 TYR A C 1
ATOM 1712 O O . TYR A 1 222 ? 10.127 73.683 14.448 1.00 67.29 224 TYR A O 1
ATOM 1721 N N . LYS A 1 223 ? 9.699 75.350 12.990 1.00 88.44 225 LYS A N 1
ATOM 1722 C CA . LYS A 1 223 ? 10.521 76.342 13.677 1.00 89.37 225 LYS A CA 1
ATOM 1723 C C . LYS A 1 223 ? 9.638 77.438 14.262 1.00 90.71 225 LYS A C 1
ATOM 1724 O O . LYS A 1 223 ? 8.985 78.176 13.526 1.00 94.49 225 LYS A O 1
ATOM 1726 N N . TYR A 1 224 ? 9.618 77.537 15.588 1.00 83.09 226 TYR A N 1
ATOM 1727 C CA . TYR A 1 224 ? 8.793 78.528 16.270 1.00 83.84 226 TYR A CA 1
ATOM 1728 C C . TYR A 1 224 ? 9.410 79.919 16.170 1.00 87.85 226 TYR A C 1
ATOM 1729 O O . TYR A 1 224 ? 10.462 80.185 16.750 1.00 88.31 226 TYR A O 1
ATOM 1731 N N . GLN A 1 243 ? -5.266 71.268 14.651 1.00 87.78 245 GLN A N 1
ATOM 1732 C CA . GLN A 1 243 ? -4.847 72.435 13.884 1.00 90.25 245 GLN A CA 1
ATOM 1733 C C . GLN A 1 243 ? -3.745 73.197 14.617 1.00 86.29 245 GLN A C 1
ATOM 1734 O O . GLN A 1 243 ? -3.006 72.622 15.414 1.00 81.53 245 GLN A O 1
ATOM 1736 N N . ALA A 1 244 ? -3.638 74.494 14.346 1.00 91.66 246 ALA A N 1
ATOM 1737 C CA . ALA A 1 244 ? -2.592 75.318 14.943 1.00 94.04 246 ALA A CA 1
ATOM 1738 C C . ALA A 1 244 ? -2.789 75.476 16.448 1.00 92.36 246 ALA A C 1
ATOM 1739 O O . ALA A 1 244 ? -1.856 75.828 17.169 1.00 92.32 246 ALA A O 1
ATOM 1741 N N . ALA A 1 245 ? -4.007 75.216 16.915 1.00 130.04 247 ALA A N 1
ATOM 1742 C CA . ALA A 1 245 ? -4.325 75.327 18.334 1.00 128.17 247 ALA A CA 1
ATOM 1743 C C . ALA A 1 245 ? -3.566 74.283 19.150 1.00 121.43 247 ALA A C 1
ATOM 1744 O O . ALA A 1 245 ? -2.921 74.613 20.147 1.00 120.91 247 ALA A O 1
ATOM 1746 N N . PHE A 1 246 ? -3.645 73.027 18.719 1.00 71.04 248 PHE A N 1
ATOM 1747 C CA . PHE A 1 246 ? -2.960 71.933 19.397 1.00 64.38 248 PHE A CA 1
ATOM 1748 C C . PHE A 1 246 ? -1.437 72.063 19.321 1.00 64.35 248 PHE A C 1
ATOM 1749 O O . PHE A 1 246 ? -0.731 71.665 20.247 1.00 60.26 248 PHE A O 1
ATOM 1757 N N . LEU A 1 247 ? -0.933 72.607 18.216 1.00 60.73 249 LEU A N 1
ATOM 1758 C CA . LEU A 1 247 ? 0.508 72.786 18.046 1.00 61.28 249 LEU A CA 1
ATOM 1759 C C . LEU A 1 247 ? 1.049 73.828 19.016 1.00 64.56 249 LEU A C 1
ATOM 1760 O O . LEU A 1 247 ? 2.172 73.709 19.506 1.00 63.53 249 LEU A O 1
ATOM 1765 N N . HIS A 1 248 ? 0.244 74.853 19.282 1.00 53.55 250 HIS A N 1
ATOM 1766 C CA . HIS A 1 248 ? 0.611 75.899 20.229 1.00 57.65 250 HIS A CA 1
ATOM 1767 C C . HIS A 1 248 ? 0.756 75.317 21.629 1.00 53.67 250 HIS A C 1
ATOM 1768 O O . HIS A 1 248 ? 1.658 75.687 22.380 1.00 54.90 250 HIS A O 1
ATOM 1770 N N . LEU A 1 249 ? -0.141 74.399 21.971 1.00 57.89 251 LEU A N 1
ATOM 1771 C CA . LEU A 1 249 ? -0.102 73.741 23.270 1.00 54.33 251 LEU A CA 1
ATOM 1772 C C . LEU A 1 249 ? 1.157 72.893 23.401 1.00 50.37 251 LEU A C 1
ATOM 1773 O O . LEU A 1 249 ? 1.752 72.814 24.473 1.00 49.91 251 LEU A O 1
ATOM 1778 N N . TRP A 1 250 ? 1.570 72.275 22.299 1.00 57.69 252 TRP A N 1
ATOM 1779 C CA . TRP A 1 250 ? 2.767 71.445 22.300 1.00 54.31 252 TRP A CA 1
ATOM 1780 C C . TRP A 1 250 ? 4.012 72.285 22.565 1.00 58.55 252 TRP A C 1
ATOM 1781 O O . TRP A 1 250 ? 4.814 71.961 23.442 1.00 55.46 252 TRP A O 1
ATOM 1792 N N . TRP A 1 251 ? 4.162 73.369 21.811 1.00 59.23 253 TRP A N 1
ATOM 1793 C CA . TRP A 1 251 ? 5.328 74.236 21.939 1.00 64.24 253 TRP A CA 1
ATOM 1794 C C . TRP A 1 251 ? 5.385 74.928 23.300 1.00 64.62 253 TRP A C 1
ATOM 1795 O O . TRP A 1 251 ? 6.469 75.152 23.837 1.00 65.41 253 TRP A O 1
ATOM 1806 N N . THR A 1 252 ? 4.223 75.262 23.855 1.00 63.34 254 THR A N 1
ATOM 1807 C CA . THR A 1 252 ? 4.154 75.864 25.187 1.00 64.23 254 THR A CA 1
ATOM 1808 C C . THR A 1 252 ? 4.849 74.969 26.213 1.00 58.56 254 THR A C 1
ATOM 1809 O O . THR A 1 252 ? 5.654 75.440 27.017 1.00 60.61 254 THR A O 1
ATOM 1813 N N . VAL A 1 253 ? 4.532 73.678 26.170 1.00 61.67 255 VAL A N 1
ATOM 1814 C CA . VAL A 1 253 ? 5.166 72.690 27.035 1.00 56.75 255 VAL A CA 1
ATOM 1815 C C . VAL A 1 253 ? 6.652 72.537 26.711 1.00 57.72 255 VAL A C 1
ATOM 1816 O O . VAL A 1 253 ? 7.476 72.416 27.614 1.00 57.60 255 VAL A O 1
ATOM 1820 N N . TYR A 1 254 ? 6.994 72.525 25.424 1.00 58.42 256 TYR A N 1
ATOM 1821 C CA . TYR A 1 254 ? 8.390 72.400 25.019 1.00 59.34 256 TYR A CA 1
ATOM 1822 C C . TYR A 1 254 ? 9.239 73.558 25.538 1.00 65.03 256 TYR A C 1
ATOM 1823 O O . TYR A 1 254 ? 10.286 73.347 26.148 1.00 64.66 256 TYR A O 1
ATOM 1832 N N . GLN A 1 255 ? 8.788 74.780 25.280 1.00 68.05 257 GLN A N 1
ATOM 1833 C CA . GLN A 1 255 ? 9.506 75.973 25.717 1.00 73.79 257 GLN A CA 1
ATOM 1834 C C . GLN A 1 255 ? 9.640 76.025 27.237 1.00 73.06 257 GLN A C 1
ATOM 1835 O O . GLN A 1 255 ? 10.725 76.263 27.763 1.00 75.32 257 GLN A O 1
ATOM 1841 N N . ASN A 1 256 ? 8.535 75.791 27.938 1.00 61.01 258 ASN A N 1
ATOM 1842 C CA . ASN A 1 256 ? 8.494 75.978 29.387 1.00 62.89 258 ASN A CA 1
ATOM 1843 C C . ASN A 1 256 ? 9.058 74.818 30.203 1.00 58.19 258 ASN A C 1
ATOM 1844 O O . ASN A 1 256 ? 9.600 75.038 31.285 1.00 61.52 258 ASN A O 1
ATOM 1849 N N . ASN A 1 257 ? 8.930 73.593 29.693 1.00 60.76 259 ASN A N 1
ATOM 1850 C CA . ASN A 1 257 ? 9.180 72.401 30.505 1.00 56.77 259 ASN A CA 1
ATOM 1851 C C . ASN A 1 257 ? 10.209 71.420 29.936 1.00 52.70 259 ASN A C 1
ATOM 1852 O O . ASN A 1 257 ? 10.606 70.474 30.621 1.00 50.16 259 ASN A O 1
ATOM 1857 N N . VAL A 1 258 ? 10.636 71.633 28.695 1.00 55.73 260 VAL A N 1
ATOM 1858 C CA . VAL A 1 258 ? 11.556 70.704 28.035 1.00 54.68 260 VAL A CA 1
ATOM 1859 C C . VAL A 1 258 ? 12.885 71.377 27.725 1.00 58.63 260 VAL A C 1
ATOM 1860 O O . VAL A 1 258 ? 13.943 70.866 28.088 1.00 59.18 260 VAL A O 1
ATOM 1864 N N . LEU A 1 259 ? 12.825 72.525 27.062 1.00 60.10 261 LEU A N 1
ATOM 1865 C CA . LEU A 1 259 ? 14.027 73.255 26.681 1.00 63.96 261 LEU A CA 1
ATOM 1866 C C . LEU A 1 259 ? 14.956 73.558 27.871 1.00 66.24 261 LEU A C 1
ATOM 1867 O O . LEU A 1 259 ? 16.176 73.465 27.736 1.00 67.62 261 LEU A O 1
ATOM 1872 N N . PRO A 1 260 ? 14.390 73.921 29.037 1.00 69.54 262 PRO A N 1
ATOM 1873 C CA . PRO A 1 260 ? 15.263 74.182 30.191 1.00 72.72 262 PRO A CA 1
ATOM 1874 C C . PRO A 1 260 ? 16.079 72.962 30.617 1.00 70.92 262 PRO A C 1
ATOM 1875 O O . PRO A 1 260 ? 17.220 73.116 31.058 1.00 73.61 262 PRO A O 1
ATOM 1879 N N . LEU A 1 261 ? 15.496 71.772 30.492 1.00 61.71 263 LEU A N 1
ATOM 1880 C CA . LEU A 1 261 ? 16.196 70.534 30.823 1.00 60.61 263 LEU A CA 1
ATOM 1881 C C . LEU A 1 261 ? 17.475 70.399 30.010 1.00 61.49 263 LEU A C 1
ATOM 1882 O O . LEU A 1 261 ? 18.504 69.967 30.524 1.00 63.36 263 LEU A O 1
ATOM 1887 N N . TYR A 1 262 ? 17.405 70.763 28.735 1.00 62.47 264 TYR A N 1
ATOM 1888 C CA . TYR A 1 262 ? 18.572 70.691 27.865 1.00 64.43 264 TYR A CA 1
ATOM 1889 C C . TYR A 1 262 ? 19.685 71.577 28.421 1.00 68.30 264 TYR A C 1
ATOM 1890 O O . TYR A 1 262 ? 20.839 71.160 28.523 1.00 70.00 264 TYR A O 1
ATOM 1899 N N . LYS A 1 263 ? 19.320 72.797 28.795 1.00 62.10 265 LYS A N 1
ATOM 1900 C CA . LYS A 1 263 ? 20.283 73.783 29.283 1.00 66.38 265 LYS A CA 1
ATOM 1901 C C . LYS A 1 263 ? 20.904 73.398 30.627 1.00 68.34 265 LYS A C 1
ATOM 1902 O O . LYS A 1 263 ? 22.118 73.506 30.807 1.00 71.10 265 LYS A O 1
ATOM 1904 N N . SER A 1 264 ? 20.079 72.951 31.570 1.00 68.81 266 SER A N 1
ATOM 1905 C CA . SER A 1 264 ? 20.566 72.661 32.918 1.00 72.15 266 SER A CA 1
ATOM 1906 C C . SER A 1 264 ? 21.458 71.421 32.937 1.00 70.78 266 SER A C 1
ATOM 1907 O O . SER A 1 264 ? 22.446 71.373 33.670 1.00 74.57 266 SER A O 1
ATOM 1910 N N . VAL A 1 265 ? 21.114 70.419 32.132 1.00 66.16 267 VAL A N 1
ATOM 1911 C CA . VAL A 1 265 ? 21.957 69.236 32.003 1.00 65.96 267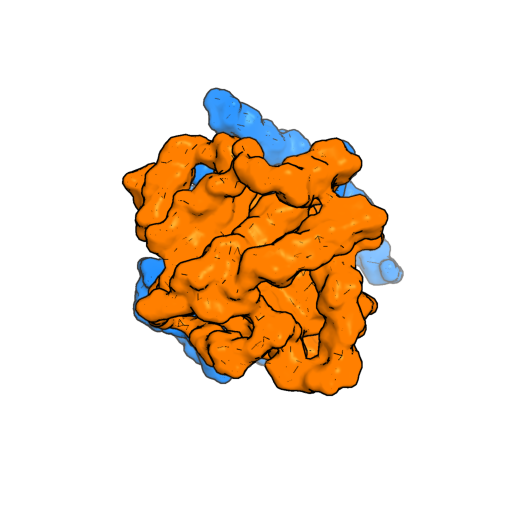 VAL A CA 1
ATOM 1912 C C . VAL A 1 265 ? 23.242 69.594 31.250 1.00 68.56 267 VAL A C 1
ATOM 1913 O O . VAL A 1 265 ? 24.300 69.011 31.494 1.00 70.81 267 VAL A O 1
ATOM 1917 N N . GLN A 1 266 ? 23.143 70.561 30.341 1.00 77.06 268 GLN A N 1
ATOM 1918 C CA . GLN A 1 266 ? 24.299 71.032 29.584 1.00 79.22 268 GLN A CA 1
ATOM 1919 C C . GLN A 1 266 ? 25.079 72.106 30.345 1.00 83.49 268 GLN A C 1
ATOM 1920 O O . GLN A 1 266 ? 25.624 73.028 29.741 1.00 86.26 268 GLN A O 1
ATOM 1922 N N . ALA A 1 267 ? 25.127 71.981 31.669 1.00 72.43 269 ALA A N 1
ATOM 1923 C CA . ALA A 1 267 ? 25.859 72.924 32.512 1.00 77.15 269 ALA A CA 1
ATOM 1924 C C . ALA A 1 267 ? 26.398 72.226 33.756 1.00 79.41 269 ALA A C 1
ATOM 1925 O O . ALA A 1 267 ? 26.065 71.071 34.023 1.00 77.30 269 ALA A O 1
ATOM 1927 N N . THR B 1 2 ? 42.824 39.301 -3.847 1.00 79.09 4 THR B N 1
ATOM 1928 C CA . THR B 1 2 ? 42.038 39.615 -5.033 1.00 77.12 4 THR B CA 1
ATOM 1929 C C . THR B 1 2 ? 42.415 40.993 -5.573 1.00 75.62 4 THR B C 1
ATOM 1930 O O . THR B 1 2 ? 42.879 41.857 -4.824 1.00 74.67 4 THR B O 1
ATOM 1934 N N . ASP B 1 3 ? 42.214 41.187 -6.875 1.00 50.82 5 ASP B N 1
ATOM 1935 C CA . ASP B 1 3 ? 42.495 42.464 -7.524 1.00 48.47 5 ASP B CA 1
ATOM 1936 C C . ASP B 1 3 ? 41.210 43.270 -7.731 1.00 44.36 5 ASP B C 1
ATOM 1937 O O . ASP B 1 3 ? 41.112 44.082 -8.651 1.00 41.73 5 ASP B O 1
ATOM 1942 N N . GLN B 1 4 ? 40.232 43.034 -6.859 1.00 38.54 6 GLN B N 1
ATOM 1943 C CA . GLN B 1 4 ? 38.974 43.775 -6.860 1.00 35.98 6 GLN B CA 1
ATOM 1944 C C . GLN B 1 4 ? 38.709 44.399 -5.487 1.00 35.23 6 GLN B C 1
ATOM 1945 O O . GLN B 1 4 ? 39.082 43.828 -4.454 1.00 36.39 6 GLN B O 1
ATOM 1951 N N . ALA B 1 5 ? 38.058 45.562 -5.481 1.00 37.18 7 ALA B N 1
ATOM 1952 C CA . ALA B 1 5 ? 37.794 46.283 -4.234 1.00 35.05 7 ALA B CA 1
ATOM 1953 C C . ALA B 1 5 ? 36.498 47.074 -4.258 1.00 32.76 7 ALA B C 1
ATOM 1954 O O . ALA B 1 5 ? 36.027 47.501 -5.317 1.00 32.13 7 ALA B O 1
ATOM 1956 N N . PHE B 1 6 ? 35.933 47.240 -3.062 1.00 33.93 8 PHE B N 1
ATOM 1957 C CA . PHE B 1 6 ? 34.933 48.260 -2.786 1.00 32.23 8 PHE B CA 1
ATOM 1958 C C . PHE B 1 6 ? 35.655 49.552 -2.422 1.00 32.07 8 PHE B C 1
ATOM 1959 O O . PHE B 1 6 ? 36.648 49.523 -1.697 1.00 33.07 8 PHE B O 1
ATOM 1967 N N . VAL B 1 7 ? 35.150 50.678 -2.914 1.00 31.47 9 VAL B N 1
ATOM 1968 C CA . VAL B 1 7 ? 35.787 51.971 -2.705 1.00 31.76 9 VAL B CA 1
ATOM 1969 C C . VAL B 1 7 ? 34.753 52.973 -2.226 1.00 31.31 9 VAL B C 1
ATOM 1970 O O . VAL B 1 7 ? 33.644 53.017 -2.753 1.00 30.98 9 VAL B O 1
ATOM 1974 N N . THR B 1 8 ? 35.105 53.772 -1.219 1.00 33.08 10 THR B N 1
ATOM 1975 C CA . THR B 1 8 ? 34.239 54.857 -0.776 1.00 33.13 10 THR B CA 1
ATOM 1976 C C . THR B 1 8 ? 35.089 56.094 -0.516 1.00 34.41 10 THR B C 1
ATOM 1977 O O . THR B 1 8 ? 36.311 56.052 -0.648 1.00 35.00 10 THR B O 1
ATOM 1981 N N . LEU B 1 9 ? 34.430 57.189 -0.147 1.00 35.35 11 LEU B N 1
ATOM 1982 C CA . LEU B 1 9 ? 35.085 58.477 0.055 1.00 37.05 11 LEU B CA 1
ATOM 1983 C C . LEU B 1 9 ? 34.562 59.152 1.320 1.00 38.22 11 LEU B C 1
ATOM 1984 O O . LEU B 1 9 ? 33.352 59.299 1.495 1.00 38.81 11 LEU B O 1
ATOM 1989 N N . ALA B 1 10 ? 35.480 59.554 2.194 1.00 34.87 12 ALA B N 1
ATOM 1990 C CA . ALA B 1 10 ? 35.139 60.365 3.362 1.00 36.77 12 ALA B CA 1
ATOM 1991 C C . ALA B 1 10 ? 35.941 61.655 3.323 1.00 39.25 12 ALA B C 1
ATOM 1992 O O . ALA B 1 10 ? 37.160 61.630 3.435 1.00 40.39 12 ALA B O 1
ATOM 1994 N N . THR B 1 11 ? 35.252 62.780 3.165 1.00 42.76 13 THR B N 1
ATOM 1995 C CA . THR B 1 11 ? 35.918 64.069 2.972 1.00 45.90 13 THR B CA 1
ATOM 1996 C C . THR B 1 11 ? 36.145 64.841 4.279 1.00 49.30 13 THR B C 1
ATOM 1997 O O . THR B 1 11 ? 36.828 65.866 4.293 1.00 51.10 13 THR B O 1
ATOM 2001 N N . ASN B 1 12 ? 35.577 64.354 5.376 1.00 45.01 14 ASN B N 1
ATOM 2002 C CA . ASN B 1 12 ? 35.854 64.943 6.689 1.00 47.04 14 ASN B CA 1
ATOM 2003 C C . ASN B 1 12 ? 35.586 63.935 7.802 1.00 46.31 14 ASN B C 1
ATOM 2004 O O . ASN B 1 12 ? 35.073 62.852 7.541 1.00 43.95 14 ASN B O 1
ATOM 2009 N N . ASP B 1 13 ? 35.925 64.296 9.038 1.00 45.62 15 ASP B N 1
ATOM 2010 C CA . ASP B 1 13 ? 35.797 63.375 10.167 1.00 45.51 15 ASP B CA 1
ATOM 2011 C C . ASP B 1 13 ? 34.360 62.919 10.395 1.00 43.84 15 ASP B C 1
ATOM 2012 O O . ASP B 1 13 ? 34.121 61.790 10.820 1.00 42.72 15 ASP B O 1
ATOM 2017 N N . ILE B 1 14 ? 33.405 63.797 10.121 1.00 50.91 16 ILE B N 1
ATOM 2018 C CA . ILE B 1 14 ? 32.003 63.463 10.314 1.00 49.92 16 ILE B CA 1
ATOM 2019 C C . ILE B 1 14 ? 31.564 62.407 9.293 1.00 46.93 16 ILE B C 1
ATOM 2020 O O . ILE B 1 14 ? 30.877 61.444 9.635 1.00 45.62 16 ILE B O 1
ATOM 2025 N N . TYR B 1 15 ? 31.975 62.576 8.041 1.00 47.80 17 TYR B N 1
ATOM 2026 C CA . TYR B 1 15 ? 31.592 61.628 7.002 1.00 45.01 17 TYR B CA 1
ATOM 2027 C C . TYR B 1 15 ? 32.282 60.276 7.174 1.00 42.33 17 TYR B C 1
ATOM 2028 O O . TYR B 1 15 ? 31.794 59.272 6.673 1.00 40.14 17 TYR B O 1
ATOM 2037 N N . CYS B 1 16 ? 33.400 60.243 7.890 1.00 39.37 18 CYS B N 1
ATOM 2038 C CA . CYS B 1 16 ? 34.045 58.975 8.226 1.00 38.65 18 CYS B CA 1
ATOM 2039 C C . CYS B 1 16 ? 33.090 58.022 8.953 1.00 37.93 18 CYS B C 1
ATOM 2040 O O . CYS B 1 16 ? 33.224 56.802 8.845 1.00 36.76 18 CYS B O 1
ATOM 2043 N N . GLN B 1 17 ? 32.137 58.577 9.701 1.00 44.67 19 GLN B N 1
ATOM 2044 C CA . GLN B 1 17 ? 31.140 57.761 10.395 1.00 44.01 19 GLN B CA 1
ATOM 2045 C C . GLN B 1 17 ? 30.350 56.936 9.393 1.00 41.57 19 GLN B C 1
ATOM 2046 O O . GLN B 1 17 ? 30.033 55.772 9.637 1.00 40.59 19 GLN B O 1
ATOM 2052 N N . GLY B 1 18 ? 30.033 57.557 8.261 1.00 43.17 20 GLY B N 1
ATOM 2053 C CA . GLY B 1 18 ? 29.336 56.872 7.188 1.00 40.84 20 GLY B CA 1
ATOM 2054 C C . GLY B 1 18 ? 30.206 55.781 6.602 1.00 38.53 20 GLY B C 1
ATOM 2055 O O . GLY B 1 18 ? 29.762 54.647 6.426 1.00 37.55 20 GLY B O 1
ATOM 2056 N N . ALA B 1 19 ? 31.454 56.133 6.304 1.00 38.91 21 ALA B N 1
ATOM 2057 C CA . ALA B 1 19 ? 32.404 55.205 5.693 1.00 37.72 21 ALA B CA 1
ATOM 2058 C C . ALA B 1 19 ? 32.653 53.995 6.592 1.00 38.19 21 ALA B C 1
ATOM 2059 O O . ALA B 1 19 ? 32.774 52.868 6.118 1.00 37.16 21 ALA B O 1
ATOM 2061 N N . LEU B 1 20 ? 32.725 54.239 7.896 1.00 35.86 22 LEU B N 1
ATOM 2062 C CA . LEU B 1 20 ? 32.966 53.170 8.860 1.00 37.36 22 LEU B CA 1
ATOM 2063 C C . LEU B 1 20 ? 31.787 52.212 8.936 1.00 36.52 22 LEU B C 1
ATOM 2064 O O . LEU B 1 20 ? 31.980 50.997 9.000 1.00 36.98 22 LEU B O 1
ATOM 2069 N N . VAL B 1 21 ? 30.570 52.752 8.923 1.00 36.52 23 VAL B N 1
ATOM 2070 C CA . VAL B 1 21 ? 29.377 51.918 8.922 1.00 36.05 23 VAL B CA 1
ATOM 2071 C C . VAL B 1 21 ? 29.263 51.150 7.604 1.00 34.14 23 VAL B C 1
ATOM 2072 O O . VAL B 1 21 ? 28.970 49.952 7.598 1.00 34.25 23 VAL B O 1
ATOM 2076 N N . LEU B 1 22 ? 29.476 51.846 6.491 1.00 35.50 24 LEU B N 1
ATOM 2077 C CA . LEU B 1 22 ? 29.476 51.190 5.191 1.00 34.05 24 LEU B CA 1
ATOM 2078 C C . LEU B 1 22 ? 30.464 50.032 5.208 1.00 34.31 24 LEU B C 1
ATOM 2079 O O . LEU B 1 22 ? 30.096 48.892 4.924 1.00 34.80 24 LEU B O 1
ATOM 2084 N N . GLY B 1 23 ? 31.706 50.334 5.578 1.00 33.52 25 GLY B N 1
ATOM 2085 C CA . GLY B 1 23 ? 32.766 49.342 5.651 1.00 33.93 25 GLY B CA 1
ATOM 2086 C C . GLY B 1 23 ? 32.425 48.127 6.493 1.00 36.06 25 GLY B C 1
ATOM 2087 O O . GLY B 1 23 ? 32.635 46.993 6.066 1.00 37.48 25 GLY B O 1
ATOM 2088 N N . GLN B 1 24 ? 31.905 48.353 7.696 1.00 37.19 26 GLN B N 1
ATOM 2089 C CA . GLN B 1 24 ? 31.561 47.248 8.589 1.00 39.47 26 GLN B CA 1
ATOM 2090 C C . GLN B 1 24 ? 30.357 46.452 8.089 1.00 38.12 26 GLN B C 1
ATOM 2091 O O . GLN B 1 24 ? 30.261 45.246 8.335 1.00 39.98 26 GLN B O 1
ATOM 2097 N N . SER B 1 25 ? 29.436 47.113 7.395 1.00 37.01 27 SER B N 1
ATOM 2098 C CA . SER B 1 25 ? 28.292 46.407 6.840 1.00 36.48 27 SER B CA 1
ATOM 2099 C C . SER B 1 25 ? 28.774 45.420 5.773 1.00 36.14 27 SER B C 1
ATOM 2100 O O . SER B 1 25 ? 28.252 44.309 5.659 1.00 37.70 27 SER B O 1
ATOM 2103 N N . LEU B 1 26 ? 29.784 45.819 5.004 1.00 36.00 28 LEU B N 1
ATOM 2104 C CA . LEU B 1 26 ? 30.372 44.924 4.013 1.00 36.24 28 LEU B CA 1
ATOM 2105 C C . LEU B 1 26 ? 31.064 43.733 4.684 1.00 40.12 28 LEU B C 1
ATOM 2106 O O . LEU B 1 26 ? 30.923 42.596 4.233 1.00 41.35 28 LEU B O 1
ATOM 2111 N N . ARG B 1 27 ? 31.794 43.994 5.768 1.00 39.74 29 ARG B N 1
ATOM 2112 C CA . ARG B 1 27 ? 32.499 42.932 6.486 1.00 43.31 29 ARG B CA 1
ATOM 2113 C C . ARG B 1 27 ? 31.535 41.960 7.165 1.00 44.91 29 ARG B C 1
ATOM 2114 O O . ARG B 1 27 ? 31.820 40.767 7.272 1.00 46.96 29 ARG B O 1
ATOM 2122 N N . ARG B 1 28 ? 30.391 42.465 7.611 1.00 51.82 30 ARG B N 1
ATOM 2123 C CA . ARG B 1 28 ? 29.378 41.605 8.204 1.00 54.13 30 ARG B CA 1
ATOM 2124 C C . ARG B 1 28 ? 28.905 40.531 7.228 1.00 53.80 30 ARG B C 1
ATOM 2125 O O . ARG B 1 28 ? 28.695 39.380 7.609 1.00 56.11 30 ARG B O 1
ATOM 2133 N N . HIS B 1 29 ? 28.744 40.912 5.966 1.00 49.11 31 HIS B N 1
ATOM 2134 C CA . HIS B 1 29 ? 28.120 40.035 4.981 1.00 47.99 31 HIS B CA 1
ATOM 2135 C C . HIS B 1 29 ? 29.138 39.307 4.116 1.00 47.12 31 HIS B C 1
ATOM 2136 O O . HIS B 1 29 ? 29.011 39.266 2.895 1.00 45.73 31 HIS B O 1
ATOM 2143 N N . ARG B 1 30 ? 30.147 38.737 4.768 1.00 48.49 32 ARG B N 1
ATOM 2144 C CA . ARG B 1 30 ? 31.072 37.814 4.125 1.00 49.06 32 ARG B CA 1
ATOM 2145 C C . ARG B 1 30 ? 31.938 38.536 3.085 1.00 46.93 32 ARG B C 1
ATOM 2146 O O . ARG B 1 30 ? 31.736 38.386 1.880 1.00 45.21 32 ARG B O 1
ATOM 2154 N N . LEU B 1 31 ? 32.901 39.319 3.566 1.00 46.46 33 LEU B N 1
ATOM 2155 C CA . LEU B 1 31 ? 33.759 40.113 2.690 1.00 45.07 33 LEU B CA 1
ATOM 2156 C C . LEU B 1 31 ? 34.787 39.248 1.970 1.00 45.64 33 LEU B C 1
ATOM 2157 O O . LEU B 1 31 ? 35.555 38.521 2.601 1.00 47.71 33 LEU B O 1
ATOM 2162 N N . THR B 1 32 ? 34.795 39.351 0.641 1.00 41.01 34 THR B N 1
ATOM 2163 C CA . THR B 1 32 ? 35.708 38.588 -0.204 1.00 42.02 34 THR B CA 1
ATOM 2164 C C . THR B 1 32 ? 36.616 39.513 -1.019 1.00 41.85 34 THR B C 1
ATOM 2165 O O . THR B 1 32 ? 37.542 39.053 -1.687 1.00 43.05 34 THR B O 1
ATOM 2169 N N . ARG B 1 33 ? 36.341 40.813 -0.966 1.00 45.53 35 ARG B N 1
ATOM 2170 C CA . ARG B 1 33 ? 37.111 41.795 -1.722 1.00 45.64 35 ARG B CA 1
ATOM 2171 C C . ARG B 1 33 ? 37.846 42.759 -0.793 1.00 47.40 35 ARG B C 1
ATOM 2172 O O . ARG B 1 33 ? 37.610 42.776 0.414 1.00 48.50 35 ARG B O 1
ATOM 2180 N N . LYS B 1 34 ? 38.747 43.554 -1.361 1.00 34.05 36 LYS B N 1
ATOM 2181 C CA . LYS B 1 34 ? 39.454 44.573 -0.600 1.00 35.73 36 LYS B CA 1
ATOM 2182 C C . LYS B 1 34 ? 38.523 45.756 -0.325 1.00 35.07 36 LYS B C 1
ATOM 2183 O O . LYS B 1 34 ? 37.575 46.000 -1.077 1.00 32.84 36 LYS B O 1
ATOM 2189 N N . LEU B 1 35 ? 38.789 46.472 0.765 1.00 36.47 37 LEU B N 1
ATOM 2190 C CA . LEU B 1 35 ? 38.032 47.675 1.115 1.00 36.31 37 LEU B CA 1
ATOM 2191 C C . LEU B 1 35 ? 38.961 48.871 1.094 1.00 37.90 37 LEU B C 1
ATOM 2192 O O . LEU B 1 35 ? 40.007 48.858 1.735 1.00 40.79 37 LEU B O 1
ATOM 2197 N N . VAL B 1 36 ? 38.566 49.902 0.356 1.00 29.98 38 VAL B N 1
ATOM 2198 C CA . VAL B 1 36 ? 39.377 51.097 0.185 1.00 30.73 38 VAL B CA 1
ATOM 2199 C C . VAL B 1 36 ? 38.566 52.329 0.562 1.00 30.65 38 VAL B C 1
ATOM 2200 O O . VAL B 1 36 ? 37.406 52.461 0.179 1.00 28.13 38 VAL B O 1
ATOM 2204 N N . VAL B 1 37 ? 39.179 53.232 1.316 1.00 31.08 39 VAL B N 1
ATOM 2205 C CA . VAL B 1 37 ? 38.558 54.512 1.595 1.00 31.81 39 VAL B CA 1
ATOM 2206 C C . VAL B 1 37 ? 39.482 55.635 1.142 1.00 33.52 39 VAL B C 1
ATOM 2207 O O . VAL B 1 37 ? 40.661 55.676 1.498 1.00 36.33 39 VAL B O 1
ATOM 2211 N N . LEU B 1 38 ? 38.936 56.529 0.322 1.00 35.75 40 LEU B N 1
ATOM 2212 C CA . LEU B 1 38 ? 39.626 57.746 -0.059 1.00 37.82 40 LEU B CA 1
ATOM 2213 C C . LEU B 1 38 ? 39.319 58.814 0.976 1.00 40.99 40 LEU B C 1
ATOM 2214 O O . LEU B 1 38 ? 38.187 58.916 1.447 1.00 40.89 40 LEU B O 1
ATOM 2219 N N . ILE B 1 39 ? 40.328 59.596 1.341 1.00 37.38 41 ILE B N 1
ATOM 2220 C CA . ILE B 1 39 ? 40.142 60.679 2.297 1.00 41.25 41 ILE B CA 1
ATOM 2221 C C . ILE B 1 39 ? 40.805 61.959 1.804 1.00 43.46 41 ILE B C 1
ATOM 2222 O O . ILE B 1 39 ? 41.615 61.945 0.873 1.00 42.80 41 ILE B O 1
ATOM 2227 N N . THR B 1 40 ? 40.429 63.068 2.426 1.00 43.36 42 THR B N 1
ATOM 2228 C CA . THR B 1 40 ? 41.038 64.360 2.149 1.00 46.10 42 THR B CA 1
ATOM 2229 C C . THR B 1 40 ? 42.052 64.687 3.236 1.00 50.55 42 THR B C 1
ATOM 2230 O O . THR B 1 40 ? 42.076 64.032 4.283 1.00 51.05 42 THR B O 1
ATOM 2234 N N . PRO B 1 41 ? 42.895 65.704 2.998 1.00 47.77 43 PRO B N 1
ATOM 2235 C CA . PRO B 1 41 ? 43.815 66.140 4.053 1.00 52.10 43 PRO B CA 1
ATOM 2236 C C . PRO B 1 41 ? 43.101 66.574 5.343 1.00 54.31 43 PRO B C 1
ATOM 2237 O O . PRO B 1 41 ? 43.739 66.638 6.392 1.00 57.73 43 PRO B O 1
ATOM 2241 N N . GLN B 1 42 ? 41.801 66.849 5.271 1.00 58.18 44 GLN B N 1
ATOM 2242 C CA . GLN B 1 42 ? 41.049 67.328 6.434 1.00 60.73 44 GLN B CA 1
ATOM 2243 C C . GLN B 1 42 ? 40.692 66.215 7.428 1.00 59.89 44 GLN B C 1
ATOM 2244 O O . GLN B 1 42 ? 40.219 66.495 8.536 1.00 61.50 44 GLN B O 1
ATOM 2250 N N . VAL B 1 43 ? 40.907 64.961 7.039 1.00 49.75 45 VAL B N 1
ATOM 2251 C CA . VAL B 1 43 ? 40.633 63.839 7.930 1.00 49.51 45 VAL B CA 1
ATOM 2252 C C . VAL B 1 43 ? 41.779 63.685 8.925 1.00 52.49 45 VAL B C 1
ATOM 2253 O O . VAL B 1 43 ? 42.939 63.560 8.534 1.00 52.71 45 VAL B O 1
ATOM 2257 N N . SER B 1 44 ? 41.434 63.678 10.211 1.00 45.09 46 SER B N 1
ATOM 2258 C CA . SER B 1 44 ? 42.424 63.724 11.284 1.00 49.68 46 SER B CA 1
ATOM 2259 C C . SER B 1 44 ? 43.150 62.396 11.446 1.00 48.47 46 SER B C 1
ATOM 2260 O O . SER B 1 44 ? 42.663 61.351 11.003 1.00 44.10 46 SER B O 1
ATOM 2263 N N . ASP B 1 45 ? 44.318 62.451 12.081 1.00 61.74 47 ASP B N 1
ATOM 2264 C CA . ASP B 1 45 ? 45.110 61.256 12.350 1.00 63.15 47 ASP B CA 1
ATOM 2265 C C . ASP B 1 45 ? 44.305 60.237 13.158 1.00 62.89 47 ASP B C 1
ATOM 2266 O O . ASP B 1 45 ? 44.450 59.031 12.961 1.00 61.88 47 ASP B O 1
ATOM 2271 N N . LEU B 1 46 ? 43.454 60.727 14.057 1.00 58.92 48 LEU B N 1
ATOM 2272 C CA . LEU B 1 46 ? 42.597 59.856 14.861 1.00 59.10 48 LEU B CA 1
ATOM 2273 C C . LEU B 1 46 ? 41.691 58.998 13.977 1.00 54.49 48 LEU B C 1
ATOM 2274 O O . LEU B 1 46 ? 41.701 57.771 14.070 1.00 54.24 48 LEU B O 1
ATOM 2279 N N . LEU B 1 47 ? 40.909 59.648 13.124 1.00 56.02 49 LEU B N 1
ATOM 2280 C CA . LEU B 1 47 ? 40.001 58.935 12.230 1.00 52.20 49 LEU B CA 1
ATOM 2281 C C . LEU B 1 47 ? 40.750 58.045 11.242 1.00 50.06 49 LEU B C 1
ATOM 2282 O O . LEU B 1 47 ? 40.220 57.037 10.787 1.00 47.59 49 LEU B O 1
ATOM 2287 N N . ARG B 1 48 ? 41.981 58.412 10.909 1.00 50.78 50 ARG B N 1
ATOM 2288 C CA . ARG B 1 48 ? 42.786 57.577 10.029 1.00 49.46 50 ARG B CA 1
ATOM 2289 C C . ARG B 1 48 ? 43.123 56.251 10.702 1.00 51.30 50 ARG B C 1
ATOM 2290 O O . ARG B 1 48 ? 43.055 55.197 10.071 1.00 49.48 50 ARG B O 1
ATOM 2298 N N . ARG B 1 49 ? 43.473 56.301 11.983 1.00 54.12 51 ARG B N 1
ATOM 2299 C CA . ARG B 1 49 ? 43.784 55.083 12.722 1.00 56.93 51 ARG B CA 1
ATOM 2300 C C . ARG B 1 49 ? 42.543 54.202 12.840 1.00 55.26 51 ARG B C 1
ATOM 2301 O O . ARG B 1 49 ? 42.631 52.979 12.742 1.00 55.23 51 ARG B O 1
ATOM 2309 N N . ILE B 1 50 ? 41.386 54.825 13.043 1.00 49.51 52 ILE B N 1
ATOM 2310 C CA . ILE B 1 50 ? 40.138 54.081 13.156 1.00 47.94 52 ILE B CA 1
ATOM 2311 C C . ILE B 1 50 ? 39.755 53.490 11.800 1.00 44.39 52 ILE B C 1
ATOM 2312 O O . ILE B 1 50 ? 39.414 52.313 11.704 1.00 44.07 52 ILE B O 1
ATOM 2317 N N . LEU B 1 51 ? 39.813 54.309 10.756 1.00 44.36 53 LEU B N 1
ATOM 2318 C CA . LEU B 1 51 ? 39.536 53.829 9.408 1.00 41.24 53 LEU B CA 1
ATOM 2319 C C . LEU B 1 51 ? 40.392 52.602 9.087 1.00 42.01 53 LEU B C 1
ATOM 2320 O O . LEU B 1 51 ? 39.917 51.654 8.463 1.00 40.63 53 LEU B O 1
ATOM 2325 N N . SER B 1 52 ? 41.639 52.613 9.547 1.00 47.31 54 SER B N 1
ATOM 2326 C CA . SER B 1 52 ? 42.574 51.521 9.287 1.00 48.42 54 SER B CA 1
ATOM 2327 C C . SER B 1 52 ? 42.164 50.209 9.950 1.00 50.90 54 SER B C 1
ATOM 2328 O O . SER B 1 52 ? 42.683 49.149 9.615 1.00 51.98 54 SER B O 1
ATOM 2331 N N . LYS B 1 53 ? 41.246 50.278 10.905 1.00 48.87 55 LYS B N 1
ATOM 2332 C CA . LYS B 1 53 ? 40.744 49.069 11.547 1.00 50.13 55 LYS B CA 1
ATOM 2333 C C . LYS B 1 53 ? 39.680 48.394 10.681 1.00 47.79 55 LYS B C 1
ATOM 2334 O O . LYS B 1 53 ? 39.300 47.251 10.937 1.00 48.79 55 LYS B O 1
ATOM 2340 N N . VAL B 1 54 ? 39.216 49.108 9.655 1.00 44.14 56 VAL B N 1
ATOM 2341 C CA . VAL B 1 54 ? 38.115 48.647 8.808 1.00 40.92 56 VAL B CA 1
ATOM 2342 C C . VAL B 1 54 ? 38.544 48.468 7.357 1.00 38.60 56 VAL B C 1
ATOM 2343 O O . VAL B 1 54 ? 38.172 47.487 6.716 1.00 38.32 56 VAL B O 1
ATOM 2347 N N . PHE B 1 55 ? 39.310 49.430 6.849 1.00 46.20 57 PHE B N 1
ATOM 2348 C CA . PHE B 1 55 ? 39.673 49.470 5.431 1.00 43.38 57 PHE B CA 1
ATOM 2349 C C . PHE B 1 55 ? 41.086 48.963 5.184 1.00 44.94 57 PHE B C 1
ATOM 2350 O O . PHE B 1 55 ? 42.008 49.272 5.934 1.00 47.54 57 PHE B O 1
ATOM 2358 N N . ASP B 1 56 ? 41.239 48.166 4.133 1.00 43.77 58 ASP B N 1
ATOM 2359 C CA . ASP B 1 56 ? 42.542 47.646 3.737 1.00 45.17 58 ASP B CA 1
ATOM 2360 C C . ASP B 1 56 ? 43.463 48.767 3.265 1.00 44.02 58 ASP B C 1
ATOM 2361 O O . ASP B 1 56 ? 44.675 48.708 3.457 1.00 46.51 58 ASP B O 1
ATOM 2366 N N . GLU B 1 57 ? 42.879 49.780 2.633 1.00 43.47 59 GLU B N 1
ATOM 2367 C CA . GLU B 1 57 ? 43.632 50.952 2.216 1.00 42.52 59 GLU B CA 1
ATOM 2368 C C . GLU B 1 57 ? 42.934 52.227 2.651 1.00 40.78 59 GLU B C 1
ATOM 2369 O O . GLU B 1 57 ? 41.726 52.374 2.487 1.00 39.06 59 GLU B O 1
ATOM 2375 N N . VAL B 1 58 ? 43.720 53.135 3.215 1.00 39.60 60 VAL B N 1
ATOM 2376 C CA . VAL B 1 58 ? 43.284 54.490 3.504 1.00 39.41 60 VAL B CA 1
ATOM 2377 C C . VAL B 1 58 ? 44.150 55.435 2.684 1.00 39.67 60 VAL B C 1
ATOM 2378 O O . VAL B 1 58 ? 45.320 55.634 2.997 1.00 41.73 60 VAL B O 1
ATOM 2382 N N . ILE B 1 59 ? 43.565 56.015 1.644 1.00 39.56 61 ILE B N 1
ATOM 2383 C CA . ILE B 1 59 ? 44.324 56.783 0.662 1.00 39.70 61 ILE B CA 1
ATOM 2384 C C . ILE B 1 59 ? 43.921 58.259 0.670 1.00 39.62 61 ILE B C 1
ATOM 2385 O O . ILE B 1 59 ? 42.789 58.603 0.348 1.00 37.39 61 ILE B O 1
ATOM 2390 N N . GLU B 1 60 ? 44.858 59.123 1.045 1.00 41.84 62 GLU B N 1
ATOM 2391 C CA . GLU B 1 60 ? 44.630 60.563 1.007 1.00 42.67 62 GLU B CA 1
ATOM 2392 C C . GLU B 1 60 ? 44.766 61.085 -0.420 1.00 41.56 62 GLU B C 1
ATOM 2393 O O . GLU B 1 60 ? 45.751 60.793 -1.096 1.00 42.34 62 GLU B O 1
ATOM 2399 N N . VAL B 1 61 ? 43.772 61.853 -0.860 1.00 45.08 63 VAL B N 1
ATOM 2400 C CA . VAL B 1 61 ? 43.788 62.487 -2.173 1.00 44.60 63 VAL B CA 1
ATOM 2401 C C . VAL B 1 61 ? 44.205 63.945 -2.018 1.00 48.57 63 VAL B C 1
ATOM 2402 O O . VAL B 1 61 ? 43.582 64.693 -1.261 1.00 50.15 63 VAL B O 1
ATOM 2406 N N . ASN B 1 62 ? 45.254 64.343 -2.730 1.00 51.62 64 ASN B N 1
ATOM 2407 C CA . ASN B 1 62 ? 45.753 65.711 -2.654 1.00 56.20 64 ASN B CA 1
ATOM 2408 C C . ASN B 1 62 ? 46.427 66.161 -3.947 1.00 56.87 64 ASN B C 1
ATOM 2409 O O . ASN B 1 62 ? 46.428 65.438 -4.944 1.00 54.75 64 ASN B O 1
ATOM 2414 N N . LEU B 1 63 ? 46.987 67.368 -3.917 1.00 69.98 65 LEU B N 1
ATOM 2415 C CA . LEU B 1 63 ? 47.692 67.935 -5.061 1.00 71.82 65 LEU B CA 1
ATOM 2416 C C . LEU B 1 63 ? 49.120 68.316 -4.685 1.00 76.14 65 LEU B C 1
ATOM 2417 O O . LEU B 1 63 ? 50.027 67.489 -4.742 1.00 76.74 65 LEU B O 1
ATOM 2422 N N . SER B 1 66 ? 50.818 65.841 -7.896 1.00 86.81 68 SER B N 1
ATOM 2423 C CA . SER B 1 66 ? 49.844 65.391 -8.885 1.00 83.17 68 SER B CA 1
ATOM 2424 C C . SER B 1 66 ? 50.134 65.995 -10.257 1.00 84.11 68 SER B C 1
ATOM 2425 O O . SER B 1 66 ? 50.723 67.068 -10.364 1.00 88.44 68 SER B O 1
ATOM 2428 N N . ALA B 1 67 ? 49.716 65.292 -11.303 1.00 50.43 69 ALA B N 1
ATOM 2429 C CA . ALA B 1 67 ? 49.979 65.707 -12.676 1.00 52.41 69 ALA B CA 1
ATOM 2430 C C . ALA B 1 67 ? 49.294 67.023 -13.036 1.00 53.27 69 ALA B C 1
ATOM 2431 O O . ALA B 1 67 ? 48.302 67.419 -12.420 1.00 51.03 69 ALA B O 1
ATOM 2433 N N . ASP B 1 68 ? 49.826 67.681 -14.059 1.00 44.97 70 ASP B N 1
ATOM 2434 C CA . ASP B 1 68 ? 49.290 68.955 -14.533 1.00 46.26 70 ASP B CA 1
ATOM 2435 C C . ASP B 1 68 ? 47.812 68.868 -14.922 1.00 44.43 70 ASP B C 1
ATOM 2436 O O . ASP B 1 68 ? 47.048 69.793 -14.657 1.00 45.35 70 ASP B O 1
ATOM 2441 N N . TYR B 1 69 ? 47.408 67.766 -15.547 1.00 48.46 71 TYR B N 1
ATOM 2442 C CA . TYR B 1 69 ? 46.033 67.651 -16.025 1.00 47.63 71 TYR B CA 1
ATOM 2443 C C . TYR B 1 69 ? 45.049 67.620 -14.845 1.00 46.10 71 TYR B C 1
ATOM 2444 O O . TYR B 1 69 ? 43.895 68.027 -14.984 1.00 46.52 71 TYR B O 1
ATOM 2453 N N A ILE B 1 70 ? 45.514 67.152 -13.689 0.58 42.28 72 ILE B N 1
ATOM 2454 N N B ILE B 1 70 ? 45.512 67.148 -13.691 0.42 42.28 72 ILE B N 1
ATOM 2455 C CA A ILE B 1 70 ? 44.692 67.148 -12.480 0.58 41.30 72 ILE B CA 1
ATOM 2456 C CA B ILE B 1 70 ? 44.685 67.135 -12.488 0.42 41.30 72 ILE B CA 1
ATOM 2457 C C A ILE B 1 70 ? 44.643 68.543 -11.866 0.58 43.35 72 ILE B C 1
ATOM 2458 C C B ILE B 1 70 ? 44.625 68.529 -11.875 0.42 43.36 72 ILE B C 1
ATOM 2459 O O A ILE B 1 70 ? 43.564 69.047 -11.540 0.58 43.86 72 ILE B O 1
ATOM 2460 O O B ILE B 1 70 ? 43.547 69.017 -11.527 0.42 43.88 72 ILE B O 1
ATOM 2469 N N A HIS B 1 71 ? 45.816 69.153 -11.711 0.58 49.27 73 HIS B N 1
ATOM 2470 N N B HIS B 1 71 ? 45.788 69.161 -11.753 0.42 49.30 73 HIS B N 1
ATOM 2471 C CA A HIS B 1 71 ? 45.935 70.493 -11.145 0.58 51.51 73 HIS B CA 1
ATOM 2472 C CA B HIS B 1 71 ? 45.896 70.474 -11.130 0.42 51.57 73 HIS B CA 1
ATOM 2473 C C A HIS B 1 71 ? 45.008 71.491 -11.830 0.58 52.93 73 HIS B C 1
ATOM 2474 C C B HIS B 1 71 ? 45.017 71.506 -11.830 0.42 53.05 73 HIS B C 1
ATOM 2475 O O A HIS B 1 71 ? 44.328 72.273 -11.168 0.58 53.85 73 HIS B O 1
ATOM 2476 O O B HIS B 1 71 ? 44.377 72.328 -11.176 0.42 53.89 73 HIS B O 1
ATOM 2489 N N . LEU B 1 72 ? 44.988 71.457 -13.159 1.00 43.92 74 LEU B N 1
ATOM 2490 C CA . LEU B 1 72 ? 44.229 72.429 -13.937 1.00 45.42 74 LEU B CA 1
ATOM 2491 C C . LEU B 1 72 ? 42.732 72.338 -13.672 1.00 43.91 74 LEU B C 1
ATOM 2492 O O . LEU B 1 72 ? 42.081 73.355 -13.440 1.00 45.92 74 LEU B O 1
ATOM 2497 N N . ALA B 1 73 ? 42.188 71.126 -13.705 1.00 41.37 75 ALA B N 1
ATOM 2498 C CA . ALA B 1 73 ? 40.782 70.920 -13.381 1.00 40.11 75 ALA B CA 1
ATOM 2499 C C . ALA B 1 73 ? 40.448 71.466 -11.985 1.00 40.64 75 ALA B C 1
ATOM 2500 O O . ALA B 1 73 ? 39.479 72.204 -11.824 1.00 41.62 75 ALA B O 1
ATOM 2502 N N . PHE B 1 74 ? 41.258 71.117 -10.989 1.00 48.72 76 PHE B N 1
ATOM 2503 C CA . PHE B 1 74 ? 41.019 71.562 -9.613 1.00 49.65 76 PHE B CA 1
ATOM 2504 C C . PHE B 1 74 ? 41.033 73.087 -9.474 1.00 52.62 76 PHE B C 1
ATOM 2505 O O . PHE B 1 74 ? 40.170 73.661 -8.811 1.00 53.58 76 PHE B O 1
ATOM 2513 N N . LEU B 1 75 ? 42.015 73.741 -10.089 1.00 42.68 77 LEU B N 1
ATOM 2514 C CA . LEU B 1 75 ? 42.173 75.185 -9.930 1.00 46.04 77 LEU B CA 1
ATOM 2515 C C . LEU B 1 75 ? 41.166 75.959 -10.785 1.00 47.25 77 LEU B C 1
ATOM 2516 O O . LEU B 1 75 ? 40.761 77.065 -10.426 1.00 49.81 77 LEU B O 1
ATOM 2521 N N . LYS B 1 76 ? 40.758 75.379 -11.911 1.00 55.97 78 LYS B N 1
ATOM 2522 C CA . LYS B 1 76 ? 39.791 76.034 -12.788 1.00 57.63 78 LYS B CA 1
ATOM 2523 C C . LYS B 1 76 ? 38.383 76.014 -12.205 1.00 57.36 78 LYS B C 1
ATOM 2524 O O . LYS B 1 76 ? 37.647 76.997 -12.314 1.00 59.51 78 LYS B O 1
ATOM 2530 N N . ARG B 1 77 ? 38.014 74.888 -11.596 1.00 49.22 79 ARG B N 1
ATOM 2531 C CA . ARG B 1 77 ? 36.664 74.699 -11.080 1.00 48.65 79 ARG B CA 1
ATOM 2532 C C . ARG B 1 77 ? 36.679 74.276 -9.617 1.00 47.05 79 ARG B C 1
ATOM 2533 O O . ARG B 1 77 ? 36.476 73.105 -9.306 1.00 44.45 79 ARG B O 1
ATOM 2541 N N . PRO B 1 78 ? 36.916 75.237 -8.709 1.00 52.98 80 PRO B N 1
ATOM 2542 C CA . PRO B 1 78 ? 36.968 74.945 -7.271 1.00 52.04 80 PRO B CA 1
ATOM 2543 C C . PRO B 1 78 ? 35.694 74.295 -6.745 1.00 50.21 80 PRO B C 1
ATOM 2544 O O . PRO B 1 78 ? 35.735 73.609 -5.723 1.00 49.14 80 PRO B O 1
ATOM 2548 N N . GLU B 1 79 ? 34.579 74.509 -7.434 1.00 58.59 81 GLU B N 1
ATOM 2549 C CA . GLU B 1 79 ? 33.306 73.955 -6.998 1.00 57.36 81 GLU B CA 1
ATOM 2550 C C . GLU B 1 79 ? 33.276 72.434 -7.150 1.00 53.83 81 GLU B C 1
ATOM 2551 O O . GLU B 1 79 ? 32.467 71.760 -6.511 1.00 52.58 81 GLU B O 1
ATOM 2557 N N . LEU B 1 80 ? 34.165 71.895 -7.983 1.00 47.06 82 LEU B N 1
ATOM 2558 C CA . LEU B 1 80 ? 34.187 70.455 -8.246 1.00 44.01 82 LEU B CA 1
ATOM 2559 C C . LEU B 1 80 ? 35.245 69.723 -7.421 1.00 42.02 82 LEU B C 1
ATOM 2560 O O . LEU B 1 80 ? 35.559 68.570 -7.695 1.00 40.57 82 LEU B O 1
ATOM 2565 N N . GLY B 1 81 ? 35.774 70.387 -6.401 1.00 45.19 83 GLY B N 1
ATOM 2566 C CA . GLY B 1 81 ? 36.807 69.809 -5.556 1.00 44.40 83 GLY B CA 1
ATOM 2567 C C . GLY B 1 81 ? 36.477 68.427 -5.013 1.00 41.93 83 GLY B C 1
ATOM 2568 O O . GLY B 1 81 ? 37.314 67.522 -5.043 1.00 40.12 83 GLY B O 1
ATOM 2569 N N . LEU B 1 82 ? 35.259 68.256 -4.509 1.00 43.20 84 LEU B N 1
ATOM 2570 C CA . LEU B 1 82 ? 34.851 66.972 -3.957 1.00 41.11 84 LEU B CA 1
ATOM 2571 C C . LEU B 1 82 ? 34.548 65.965 -5.063 1.00 38.16 84 LEU B C 1
ATOM 2572 O O . LEU B 1 82 ? 34.828 64.782 -4.906 1.00 37.10 84 LEU B O 1
ATOM 2577 N N . THR B 1 83 ? 33.974 66.430 -6.169 1.00 38.29 85 THR B N 1
ATOM 2578 C CA . THR B 1 83 ? 33.749 65.567 -7.336 1.00 37.13 85 THR B CA 1
ATOM 2579 C C . THR B 1 83 ? 35.063 64.974 -7.830 1.00 36.17 85 THR B C 1
ATOM 2580 O O . THR B 1 83 ? 35.157 63.768 -8.050 1.00 34.69 85 THR B O 1
ATOM 2584 N N . LEU B 1 84 ? 36.075 65.821 -8.000 1.00 36.30 86 LEU B N 1
ATOM 2585 C CA . LEU B 1 84 ? 37.357 65.373 -8.539 1.00 36.09 86 LEU B CA 1
ATOM 2586 C C . LEU B 1 84 ? 38.071 64.467 -7.548 1.00 35.28 86 LEU B C 1
ATOM 2587 O O . LEU B 1 84 ? 38.826 63.580 -7.937 1.00 34.13 86 LEU B O 1
ATOM 2592 N N . THR B 1 85 ? 37.826 64.691 -6.259 1.00 36.17 87 THR B N 1
ATOM 2593 C CA . THR B 1 85 ? 38.360 63.819 -5.225 1.00 35.48 87 THR B CA 1
ATOM 2594 C C . THR B 1 85 ? 37.772 62.414 -5.364 1.00 33.48 87 THR B C 1
ATOM 2595 O O . THR B 1 85 ? 38.482 61.414 -5.251 1.00 33.36 87 THR B O 1
ATOM 2599 N N . LYS B 1 86 ? 36.471 62.341 -5.609 1.00 33.52 88 LYS B N 1
ATOM 2600 C CA . LYS B 1 86 ? 35.811 61.060 -5.831 1.00 31.84 88 LYS B CA 1
ATOM 2601 C C . LYS B 1 86 ? 36.367 60.340 -7.064 1.00 31.06 88 LYS B C 1
ATOM 2602 O O . LYS B 1 86 ? 36.565 59.124 -7.038 1.00 30.20 88 LYS B O 1
ATOM 2608 N N . LEU B 1 87 ? 36.627 61.097 -8.130 1.00 33.82 89 LEU B N 1
ATOM 2609 C CA . LEU B 1 87 ? 37.107 60.520 -9.396 1.00 33.94 89 LEU B CA 1
ATOM 2610 C C . LEU B 1 87 ? 38.511 59.943 -9.290 1.00 34.62 89 LEU B C 1
ATOM 2611 O O . LEU B 1 87 ? 38.970 59.229 -10.191 1.00 34.75 89 LEU B O 1
ATOM 2616 N N . HIS B 1 88 ? 39.202 60.255 -8.202 1.00 35.46 90 HIS B N 1
ATOM 2617 C CA . HIS B 1 88 ? 40.491 59.648 -7.927 1.00 36.40 90 HIS B CA 1
ATOM 2618 C C . HIS B 1 88 ? 40.387 58.122 -7.908 1.00 35.93 90 HIS B C 1
ATOM 2619 O O . HIS B 1 88 ? 41.387 57.425 -8.097 1.00 36.43 90 HIS B O 1
ATOM 2626 N N . CYS B 1 89 ? 39.176 57.603 -7.695 1.00 33.55 91 CYS B N 1
ATOM 2627 C CA . CYS B 1 89 ? 38.969 56.157 -7.675 1.00 32.94 91 CYS B CA 1
ATOM 2628 C C . CYS B 1 89 ? 39.444 55.505 -8.979 1.00 33.03 91 CYS B C 1
ATOM 2629 O O . CYS B 1 89 ? 39.828 54.342 -8.985 1.00 33.48 91 CYS B O 1
ATOM 2632 N N . TRP B 1 90 ? 39.441 56.256 -10.078 1.00 31.64 92 TRP B N 1
ATOM 2633 C CA . TRP B 1 90 ? 39.852 55.689 -11.364 1.00 32.73 92 TRP B CA 1
ATOM 2634 C C . TRP B 1 90 ? 41.380 55.553 -11.484 1.00 33.83 92 TRP B C 1
ATOM 2635 O O . TRP B 1 90 ? 41.867 54.931 -12.426 1.00 34.92 92 TRP B O 1
ATOM 2646 N N . THR B 1 91 ? 42.130 56.121 -10.539 1.00 33.26 93 THR B N 1
ATOM 2647 C CA . THR B 1 91 ? 43.587 55.987 -10.547 1.00 35.56 93 THR B CA 1
ATOM 2648 C C . THR B 1 91 ? 44.063 54.720 -9.835 1.00 36.18 93 THR B C 1
ATOM 2649 O O . THR B 1 91 ? 45.246 54.393 -9.892 1.00 37.42 93 THR B O 1
ATOM 2653 N N . LEU B 1 92 ? 43.154 54.007 -9.168 1.00 35.45 94 LEU B N 1
ATOM 2654 C CA . LEU B 1 92 ? 43.536 52.821 -8.397 1.00 36.12 94 LEU B CA 1
ATOM 2655 C C . LEU B 1 92 ? 43.784 51.617 -9.307 1.00 37.00 94 LEU B C 1
ATOM 2656 O O . LEU B 1 92 ? 43.094 50.604 -9.217 1.00 36.81 94 LEU B O 1
ATOM 2661 N N . THR B 1 93 ? 44.793 51.728 -10.167 1.00 34.85 95 THR B N 1
ATOM 2662 C CA . THR B 1 93 ? 44.996 50.766 -11.248 1.00 36.13 95 THR B CA 1
ATOM 2663 C C . THR B 1 93 ? 45.581 49.431 -10.799 1.00 37.67 95 THR B C 1
ATOM 2664 O O . THR B 1 93 ? 45.773 48.537 -11.618 1.00 38.82 95 THR B O 1
ATOM 2668 N N . HIS B 1 94 ? 45.859 49.290 -9.507 1.00 39.91 96 HIS B N 1
ATOM 2669 C CA . HIS B 1 94 ? 46.243 47.988 -8.967 1.00 41.50 96 HIS B CA 1
ATOM 2670 C C . HIS B 1 94 ? 45.010 47.107 -8.733 1.00 41.39 96 HIS B C 1
ATOM 2671 O O . HIS B 1 94 ? 45.142 45.936 -8.378 1.00 42.77 96 HIS B O 1
ATOM 2678 N N . TYR B 1 95 ? 43.817 47.670 -8.936 1.00 39.58 97 TYR B N 1
ATOM 2679 C CA . TYR B 1 95 ? 42.594 46.870 -9.049 1.00 38.77 97 TYR B CA 1
ATOM 2680 C C . TYR B 1 95 ? 42.101 46.868 -10.489 1.00 39.03 97 TYR B C 1
ATOM 2681 O O . TYR B 1 95 ? 42.187 47.885 -11.184 1.00 37.90 97 TYR B O 1
ATOM 2690 N N . SER B 1 96 ? 41.581 45.725 -10.925 1.00 40.70 98 SER B N 1
ATOM 2691 C CA . SER B 1 96 ? 41.083 45.561 -12.289 1.00 40.57 98 SER B CA 1
ATOM 2692 C C . SER B 1 96 ? 39.622 46.000 -12.397 1.00 38.78 98 SER B C 1
ATOM 2693 O O . SER B 1 96 ? 39.175 46.445 -13.447 1.00 38.32 98 SER B O 1
ATOM 2696 N N . LYS B 1 97 ? 38.881 45.862 -11.304 1.00 36.76 99 LYS B N 1
ATOM 2697 C CA . LYS B 1 97 ? 37.480 46.262 -11.266 1.00 34.96 99 LYS B CA 1
ATOM 2698 C C . LYS B 1 97 ? 37.087 46.613 -9.840 1.00 33.79 99 LYS B C 1
ATOM 2699 O O . LYS B 1 97 ? 37.501 45.936 -8.900 1.00 34.84 99 LYS B O 1
ATOM 2705 N N . CYS B 1 98 ? 36.286 47.664 -9.697 1.00 35.58 100 CYS B N 1
ATOM 2706 C CA . CYS B 1 98 ? 35.849 48.133 -8.390 1.00 34.90 100 CYS B CA 1
ATOM 2707 C C . CYS B 1 98 ? 34.367 48.474 -8.361 1.00 32.89 100 CYS B C 1
ATOM 2708 O O . CYS B 1 98 ? 33.760 48.756 -9.394 1.00 32.29 100 CYS B O 1
ATOM 2711 N N . VAL B 1 99 ? 33.803 48.453 -7.156 1.00 33.04 101 VAL B N 1
ATOM 2712 C CA . VAL B 1 99 ? 32.468 48.964 -6.905 1.00 31.63 101 VAL B CA 1
ATOM 2713 C C . VAL B 1 99 ? 32.640 50.187 -6.020 1.00 31.26 101 VAL B C 1
ATOM 2714 O O . VAL B 1 99 ? 33.204 50.091 -4.930 1.00 32.01 101 VAL B O 1
ATOM 2718 N N . PHE B 1 100 ? 32.180 51.339 -6.498 1.00 29.59 102 PHE B N 1
ATOM 2719 C CA . PHE B 1 100 ? 32.174 52.529 -5.668 1.00 29.75 102 PHE B CA 1
ATOM 2720 C C . PHE B 1 100 ? 30.852 52.611 -4.930 1.00 29.32 102 PHE B C 1
ATOM 2721 O O . PHE B 1 100 ? 29.798 52.395 -5.515 1.00 29.01 102 PHE B O 1
ATOM 2729 N N . LEU B 1 101 ? 30.933 52.918 -3.641 1.00 33.08 103 LEU B N 1
ATOM 2730 C CA . LEU B 1 101 ? 29.758 53.123 -2.799 1.00 34.44 103 LEU B CA 1
ATOM 2731 C C . LEU B 1 101 ? 29.941 54.402 -1.996 1.00 34.68 103 LEU B C 1
ATOM 2732 O O . LEU B 1 101 ? 30.943 54.548 -1.307 1.00 36.15 103 LEU B O 1
ATOM 2737 N N . ASP B 1 102 ? 28.992 55.330 -2.100 1.00 33.58 104 ASP B N 1
ATOM 2738 C CA . ASP B 1 102 ? 29.067 56.580 -1.353 1.00 34.85 104 ASP B CA 1
ATOM 2739 C C . ASP B 1 102 ? 29.018 56.272 0.146 1.00 36.87 104 ASP B C 1
ATOM 2740 O O . ASP B 1 102 ? 28.426 55.276 0.570 1.00 37.05 104 ASP B O 1
ATOM 2745 N N . ALA B 1 103 ? 29.636 57.140 0.935 1.00 35.31 105 ALA B N 1
ATOM 2746 C CA . ALA B 1 103 ? 29.744 56.935 2.385 1.00 37.12 105 ALA B CA 1
ATOM 2747 C C . ALA B 1 103 ? 28.400 57.015 3.114 1.00 38.24 105 ALA B C 1
ATOM 2748 O O . ALA B 1 103 ? 28.324 56.687 4.296 1.00 40.30 105 ALA B O 1
ATOM 2750 N N . ASP B 1 104 ? 27.349 57.450 2.419 1.00 35.89 106 ASP B N 1
ATOM 2751 C CA . ASP B 1 104 ? 26.006 57.509 2.998 1.00 36.81 106 ASP B CA 1
ATOM 2752 C C . ASP B 1 104 ? 25.120 56.360 2.520 1.00 35.26 106 ASP B C 1
ATOM 2753 O O . ASP B 1 104 ? 23.897 56.491 2.475 1.00 36.05 106 ASP B O 1
ATOM 2758 N N . THR B 1 105 ? 25.743 55.233 2.184 1.00 34.67 107 THR B N 1
ATOM 2759 C CA . THR B 1 105 ? 25.012 54.017 1.830 1.00 33.78 107 THR B CA 1
ATOM 2760 C C . THR B 1 105 ? 25.273 52.935 2.864 1.00 34.99 107 THR B C 1
ATOM 2761 O O . THR B 1 105 ? 26.186 53.036 3.684 1.00 36.19 107 THR B O 1
ATOM 2765 N N . LEU B 1 106 ? 24.443 51.903 2.825 1.00 32.72 108 LEU B N 1
ATOM 2766 C CA . LEU B 1 106 ? 24.496 50.828 3.801 1.00 32.85 108 LEU B CA 1
ATOM 2767 C C . LEU B 1 106 ? 24.196 49.537 3.077 1.00 31.87 108 LEU B C 1
ATOM 2768 O O . LEU B 1 106 ? 23.201 49.446 2.357 1.00 31.39 108 LEU B O 1
ATOM 2773 N N . VAL B 1 107 ? 25.069 48.550 3.248 1.00 35.18 109 VAL B N 1
ATOM 2774 C CA . VAL B 1 107 ? 24.904 47.259 2.590 1.00 35.29 109 VAL B CA 1
ATOM 2775 C C . VAL B 1 107 ? 24.124 46.294 3.499 1.00 36.24 109 VAL B C 1
ATOM 2776 O O . VAL B 1 107 ? 24.483 46.091 4.653 1.00 37.70 109 VAL B O 1
ATOM 2780 N N . LEU B 1 108 ? 23.074 45.690 2.952 1.00 39.86 110 LEU B N 1
ATOM 2781 C CA . LEU B 1 108 ? 22.161 44.851 3.727 1.00 41.66 110 LEU B CA 1
ATOM 2782 C C . LEU B 1 108 ? 22.393 43.361 3.500 1.00 42.55 110 LEU B C 1
ATOM 2783 O O . LEU B 1 108 ? 21.792 42.520 4.173 1.00 43.49 110 LEU B O 1
ATOM 2788 N N . SER B 1 109 ? 23.278 43.044 2.562 1.00 42.46 111 SER B N 1
ATOM 2789 C CA . SER B 1 109 ? 23.484 41.673 2.122 1.00 43.42 111 SER B CA 1
ATOM 2790 C C . SER B 1 109 ? 24.754 41.619 1.283 1.00 43.20 111 SER B C 1
ATOM 2791 O O . SER B 1 109 ? 25.197 42.645 0.775 1.00 41.79 111 SER B O 1
ATOM 2794 N N . ASN B 1 110 ? 25.355 40.441 1.152 1.00 40.86 112 ASN B N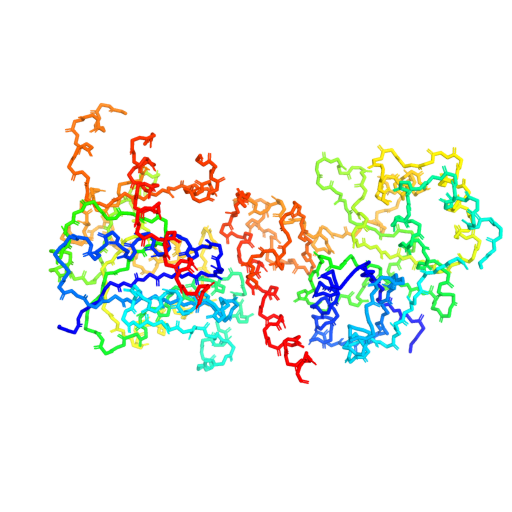 1
ATOM 2795 C CA . ASN B 1 110 ? 26.510 40.299 0.278 1.00 41.35 112 ASN B CA 1
ATOM 2796 C C . ASN B 1 110 ? 26.109 40.690 -1.141 1.00 39.21 112 ASN B C 1
ATOM 2797 O O . ASN B 1 110 ? 25.073 40.252 -1.632 1.00 39.25 112 ASN B O 1
ATOM 2802 N N . VAL B 1 111 ? 26.912 41.536 -1.781 1.00 37.05 113 VAL B N 1
ATOM 2803 C CA . VAL B 1 111 ? 26.613 41.999 -3.135 1.00 35.67 113 VAL B CA 1
ATOM 2804 C C . VAL B 1 111 ? 27.766 41.719 -4.101 1.00 35.90 113 VAL B C 1
ATOM 2805 O O . VAL B 1 111 ? 27.989 42.477 -5.039 1.00 34.65 113 VAL B O 1
ATOM 2809 N N . ASP B 1 112 ? 28.481 40.620 -3.877 1.00 39.60 114 ASP B N 1
ATOM 2810 C CA . ASP B 1 112 ? 29.657 40.294 -4.682 1.00 41.36 114 ASP B CA 1
ATOM 2811 C C . ASP B 1 112 ? 29.315 40.074 -6.156 1.00 40.41 114 ASP B C 1
ATOM 2812 O O . ASP B 1 112 ? 30.193 40.147 -7.011 1.00 41.34 114 ASP B O 1
ATOM 2817 N N . GLU B 1 113 ? 28.046 39.808 -6.450 1.00 42.09 115 GLU B N 1
ATOM 2818 C CA . GLU B 1 113 ? 27.619 39.585 -7.825 1.00 41.91 115 GLU B CA 1
ATOM 2819 C C . GLU B 1 113 ? 27.785 40.848 -8.682 1.00 40.29 115 GLU B C 1
ATOM 2820 O O . GLU B 1 113 ? 27.779 40.768 -9.909 1.00 40.28 115 GLU B O 1
ATOM 2826 N N . LEU B 1 114 ? 27.932 42.003 -8.036 1.00 37.26 116 LEU B N 1
ATOM 2827 C CA . LEU B 1 114 ? 28.147 43.260 -8.748 1.00 35.76 116 LEU B CA 1
ATOM 2828 C C . LEU B 1 114 ? 29.434 43.237 -9.572 1.00 36.80 116 LEU B C 1
ATOM 2829 O O . LEU B 1 114 ? 29.547 43.939 -10.577 1.00 35.71 116 LEU B O 1
ATOM 2834 N N . PHE B 1 115 ? 30.401 42.426 -9.152 1.00 37.68 117 PHE B N 1
ATOM 2835 C CA . PHE B 1 115 ? 31.669 42.328 -9.871 1.00 39.74 117 PHE B CA 1
ATOM 2836 C C . PHE B 1 115 ? 31.545 41.500 -11.155 1.00 40.22 117 PHE B C 1
ATOM 2837 O O . PHE B 1 115 ? 32.502 41.400 -11.923 1.00 41.23 117 PHE B O 1
ATOM 2845 N N . ASP B 1 116 ? 30.373 40.916 -11.391 1.00 47.84 118 ASP B N 1
ATOM 2846 C CA . ASP B 1 116 ? 30.088 40.278 -12.679 1.00 48.63 118 ASP B CA 1
ATOM 2847 C C . ASP B 1 116 ? 29.754 41.335 -13.732 1.00 46.94 118 ASP B C 1
ATOM 2848 O O . ASP B 1 116 ? 29.753 41.052 -14.926 1.00 48.37 118 ASP B O 1
ATOM 2853 N N . ARG B 1 117 ? 29.460 42.547 -13.275 1.00 41.78 119 ARG B N 1
ATOM 2854 C CA . ARG B 1 117 ? 29.123 43.656 -14.154 1.00 38.88 119 ARG B CA 1
ATOM 2855 C C . ARG B 1 117 ? 30.381 44.317 -14.705 1.00 38.78 119 ARG B C 1
ATOM 2856 O O . ARG B 1 117 ? 31.460 44.177 -14.138 1.00 40.42 119 ARG B O 1
ATOM 2864 N N . GLY B 1 118 ? 30.231 45.042 -15.810 1.00 40.79 120 GLY B N 1
ATOM 2865 C CA . GLY B 1 118 ? 31.332 45.789 -16.398 1.00 40.47 120 GLY B CA 1
ATOM 2866 C C . GLY B 1 118 ? 31.130 47.291 -16.281 1.00 38.39 120 GLY B C 1
ATOM 2867 O O . GLY B 1 118 ? 30.011 47.762 -16.095 1.00 36.93 120 GLY B O 1
ATOM 2868 N N . GLU B 1 119 ? 32.216 48.051 -16.380 1.00 35.34 121 GLU B N 1
ATOM 2869 C CA . GLU B 1 119 ? 32.100 49.499 -16.454 1.00 33.02 121 GLU B CA 1
ATOM 2870 C C . GLU B 1 119 ? 31.248 49.867 -17.670 1.00 33.26 121 GLU B C 1
ATOM 2871 O O . GLU B 1 119 ? 31.372 49.197 -18.702 1.00 34.17 121 GLU B O 1
ATOM 2877 N N . PHE B 1 120 ? 30.375 50.879 -17.597 1.00 33.38 122 PHE B N 1
ATOM 2878 C CA . PHE B 1 120 ? 29.981 51.606 -16.394 1.00 32.43 122 PHE B CA 1
ATOM 2879 C C . PHE B 1 120 ? 28.574 51.144 -16.018 1.00 31.89 122 PHE B C 1
ATOM 2880 O O . PHE B 1 120 ? 27.626 51.382 -16.769 1.00 32.61 122 PHE B O 1
ATOM 2888 N N . SER B 1 121 ? 28.444 50.480 -14.870 1.00 30.65 123 SER B N 1
ATOM 2889 C CA . SER B 1 121 ? 27.154 49.965 -14.411 1.00 30.23 123 SER B CA 1
ATOM 2890 C C . SER B 1 121 ? 26.680 50.704 -13.169 1.00 29.73 123 SER B C 1
ATOM 2891 O O . SER B 1 121 ? 27.443 50.900 -12.225 1.00 29.22 123 SER B O 1
ATOM 2894 N N . ALA B 1 122 ? 25.412 51.102 -13.201 1.00 28.65 124 ALA B N 1
ATOM 2895 C CA . ALA B 1 122 ? 24.804 51.914 -12.163 1.00 28.54 124 ALA B CA 1
ATOM 2896 C C . ALA B 1 122 ? 23.293 51.708 -12.165 1.00 29.34 124 ALA B C 1
ATOM 2897 O O . ALA B 1 122 ? 22.723 51.203 -13.134 1.00 29.90 124 ALA B O 1
ATOM 2899 N N . ALA B 1 123 ? 22.646 52.095 -11.070 1.00 27.72 125 ALA B N 1
ATOM 2900 C CA . ALA B 1 123 ? 21.204 51.956 -10.945 1.00 28.77 125 ALA B CA 1
ATOM 2901 C C . ALA B 1 123 ? 20.540 53.251 -11.390 1.00 29.78 125 ALA B C 1
ATOM 2902 O O . ALA B 1 123 ? 21.131 54.319 -11.268 1.00 29.71 125 ALA B O 1
ATOM 2904 N N . PRO B 1 124 ? 19.295 53.168 -11.871 1.00 29.21 126 PRO B N 1
ATOM 2905 C CA . PRO B 1 124 ? 18.570 54.385 -12.253 1.00 31.29 126 PRO B CA 1
ATOM 2906 C C . PRO B 1 124 ? 18.253 55.293 -11.064 1.00 32.42 126 PRO B C 1
ATOM 2907 O O . PRO B 1 124 ? 18.008 54.817 -9.949 1.00 31.29 126 PRO B O 1
ATOM 2911 N N . ASP B 1 125 ? 18.256 56.596 -11.317 1.00 37.09 127 ASP B N 1
ATOM 2912 C CA . ASP B 1 125 ? 17.922 57.585 -10.304 1.00 38.40 127 ASP B CA 1
ATOM 2913 C C . ASP B 1 125 ? 16.416 57.889 -10.337 1.00 41.67 127 ASP B C 1
ATOM 2914 O O . ASP B 1 125 ? 15.876 58.192 -11.401 1.00 43.46 127 ASP B O 1
ATOM 2919 N N . PRO B 1 126 ? 15.725 57.806 -9.179 1.00 37.39 128 PRO B N 1
ATOM 2920 C CA . PRO B 1 126 ? 14.311 58.210 -9.197 1.00 40.04 128 PRO B CA 1
ATOM 2921 C C . PRO B 1 126 ? 14.170 59.677 -9.574 1.00 42.99 128 PRO B C 1
ATOM 2922 O O . PRO B 1 126 ? 15.087 60.450 -9.322 1.00 43.28 128 PRO B O 1
ATOM 2926 N N . GLY B 1 127 ? 13.047 60.058 -10.169 1.00 45.59 129 GLY B N 1
ATOM 2927 C CA . GLY B 1 127 ? 12.840 61.439 -10.567 1.00 48.97 129 GLY B CA 1
ATOM 2928 C C . GLY B 1 127 ? 13.160 61.649 -12.030 1.00 49.85 129 GLY B C 1
ATOM 2929 O O . GLY B 1 127 ? 12.285 62.036 -12.806 1.00 53.04 129 GLY B O 1
ATOM 2930 N N . TRP B 1 128 ? 14.415 61.408 -12.407 1.00 36.10 130 TRP B N 1
ATOM 2931 C CA . TRP B 1 128 ? 14.798 61.356 -13.822 1.00 36.94 130 TRP B CA 1
ATOM 2932 C C . TRP B 1 128 ? 15.507 60.029 -14.106 1.00 34.40 130 TRP B C 1
ATOM 2933 O O . TRP B 1 128 ? 16.732 59.944 -14.047 1.00 32.53 130 TRP B O 1
ATOM 2944 N N . PRO B 1 129 ? 14.722 58.981 -14.391 1.00 37.02 131 PRO B N 1
ATOM 2945 C CA . PRO B 1 129 ? 15.256 57.615 -14.424 1.00 34.55 131 PRO B CA 1
ATOM 2946 C C . PRO B 1 129 ? 16.115 57.286 -15.643 1.00 34.34 131 PRO B C 1
ATOM 2947 O O . PRO B 1 129 ? 16.670 56.187 -15.676 1.00 31.70 131 PRO B O 1
ATOM 2951 N N . ASP B 1 130 ? 16.243 58.209 -16.597 1.00 37.65 132 ASP B N 1
ATOM 2952 C CA . ASP B 1 130 ? 17.193 58.041 -17.699 1.00 36.57 132 ASP B CA 1
ATOM 2953 C C . ASP B 1 130 ? 18.594 58.520 -17.317 1.00 34.84 132 ASP B C 1
ATOM 2954 O O . ASP B 1 130 ? 19.526 58.453 -18.124 1.00 34.04 132 ASP B O 1
ATOM 2959 N N . CYS B 1 131 ? 18.725 59.027 -16.094 1.00 37.52 133 CYS B N 1
ATOM 2960 C CA . CYS B 1 131 ? 20.024 59.254 -15.478 1.00 34.77 133 CYS B CA 1
ATOM 2961 C C . CYS B 1 131 ? 20.252 58.197 -14.408 1.00 31.25 133 CYS B C 1
ATOM 2962 O O . CYS B 1 131 ? 19.302 57.755 -13.770 1.00 31.60 133 CYS B O 1
ATOM 2965 N N . PHE B 1 132 ? 21.501 57.786 -14.214 1.00 33.02 134 PHE B N 1
ATOM 2966 C CA . PHE B 1 132 ? 21.822 56.873 -13.119 1.00 30.76 134 PHE B CA 1
ATOM 2967 C C . PHE B 1 132 ? 22.157 57.679 -11.867 1.00 30.48 134 PHE B C 1
ATOM 2968 O O . PHE B 1 132 ? 22.543 58.846 -11.948 1.00 31.37 134 PHE B O 1
ATOM 2976 N N . ASN B 1 133 ? 21.967 57.062 -10.705 1.00 31.38 135 ASN B N 1
ATOM 2977 C CA . ASN B 1 133 ? 22.451 57.633 -9.463 1.00 30.41 135 ASN B CA 1
ATOM 2978 C C . ASN B 1 133 ? 23.916 57.255 -9.303 1.00 28.42 135 ASN B C 1
ATOM 2979 O O . ASN B 1 133 ? 24.270 56.090 -9.461 1.00 27.48 135 ASN B O 1
ATOM 2984 N N . SER B 1 134 ? 24.767 58.222 -8.985 1.00 32.56 136 SER B N 1
ATOM 2985 C CA . SER B 1 134 ? 26.200 57.961 -8.918 1.00 32.21 136 SER B CA 1
ATOM 2986 C C . SER B 1 134 ? 26.674 57.487 -7.546 1.00 31.73 136 SER B C 1
ATOM 2987 O O . SER B 1 134 ? 27.876 57.473 -7.283 1.00 31.69 136 SER B O 1
ATOM 2990 N N . GLY B 1 135 ? 25.742 57.073 -6.691 1.00 31.52 137 GLY B N 1
ATOM 2991 C CA . GLY B 1 135 ? 26.073 56.652 -5.337 1.00 31.76 137 GLY B CA 1
ATOM 2992 C C . GLY B 1 135 ? 26.614 55.237 -5.291 1.00 31.52 137 GLY B C 1
ATOM 2993 O O . GLY B 1 135 ? 27.293 54.842 -4.342 1.00 32.12 137 GLY B O 1
ATOM 2994 N N . VAL B 1 136 ? 26.309 54.476 -6.337 1.00 26.93 138 VAL B N 1
ATOM 2995 C CA . VAL B 1 136 ? 26.718 53.086 -6.448 1.00 27.32 138 VAL B CA 1
ATOM 2996 C C . VAL B 1 136 ? 27.031 52.787 -7.902 1.00 26.61 138 VAL B C 1
ATOM 2997 O O . VAL B 1 136 ? 26.149 52.895 -8.747 1.00 26.44 138 VAL B O 1
ATOM 3001 N N . PHE B 1 137 ? 28.264 52.407 -8.198 1.00 28.24 139 PHE B N 1
ATOM 3002 C CA . PHE B 1 137 ? 28.565 51.999 -9.568 1.00 27.80 139 PHE B CA 1
ATOM 3003 C C . PHE B 1 137 ? 29.756 51.071 -9.684 1.00 28.79 139 PHE B C 1
ATOM 3004 O O . PHE B 1 137 ? 30.595 50.990 -8.785 1.00 29.73 139 PHE B O 1
ATOM 3012 N N . VAL B 1 138 ? 29.802 50.364 -10.818 1.00 27.60 140 VAL B N 1
ATOM 3013 C CA . VAL B 1 138 ? 30.871 49.433 -11.110 1.00 29.07 140 VAL B CA 1
ATOM 3014 C C . VAL B 1 138 ? 31.718 50.080 -12.194 1.00 28.61 140 VAL B C 1
ATOM 3015 O O . VAL B 1 138 ? 31.192 50.502 -13.214 1.00 27.74 140 VAL B O 1
ATOM 3019 N N . PHE B 1 139 ? 33.014 50.182 -11.943 1.00 29.96 141 PHE B N 1
ATOM 3020 C CA . PHE B 1 139 ? 33.929 50.829 -12.870 1.00 31.01 141 PHE B CA 1
ATOM 3021 C C . PHE B 1 139 ? 35.238 50.049 -12.927 1.00 33.70 141 PHE B C 1
ATOM 3022 O O . PHE B 1 139 ? 35.470 49.146 -12.114 1.00 35.06 141 PHE B O 1
ATOM 3030 N N . GLN B 1 140 ? 36.075 50.399 -13.898 1.00 33.36 142 GLN B N 1
ATOM 3031 C CA . GLN B 1 140 ? 37.393 49.790 -14.068 1.00 36.72 142 GLN B CA 1
ATOM 3032 C C . GLN B 1 140 ? 38.473 50.868 -14.011 1.00 36.63 142 GLN B C 1
ATOM 3033 O O . GLN B 1 140 ? 38.533 51.727 -14.895 1.00 35.93 142 GLN B O 1
ATOM 3039 N N . PRO B 1 141 ? 39.310 50.854 -12.953 1.00 30.60 143 PRO B N 1
ATOM 3040 C CA . PRO B 1 141 ? 40.380 51.851 -12.861 1.00 30.98 143 PRO B CA 1
ATOM 3041 C C . PRO B 1 141 ? 41.207 51.935 -14.146 1.00 32.09 143 PRO B C 1
ATOM 3042 O O . PRO B 1 141 ? 41.548 50.909 -14.732 1.00 33.15 143 PRO B O 1
ATOM 3046 N N . SER B 1 142 ? 41.493 53.158 -14.568 1.00 32.95 144 SER B N 1
ATOM 3047 C CA . SER B 1 142 ? 42.251 53.407 -15.787 1.00 33.86 144 SER B CA 1
ATOM 3048 C C . SER B 1 142 ? 42.731 54.849 -15.785 1.00 33.81 144 SER B C 1
ATOM 3049 O O . SER B 1 142 ? 41.939 55.778 -15.595 1.00 32.64 144 SER B O 1
ATOM 3052 N N . LEU B 1 143 ? 44.029 55.025 -15.990 1.00 39.92 145 LEU B N 1
ATOM 3053 C CA . LEU B 1 143 ? 44.619 56.350 -16.069 1.00 40.91 145 LEU B CA 1
ATOM 3054 C C . LEU B 1 143 ? 44.077 57.106 -17.286 1.00 41.55 145 LEU B C 1
ATOM 3055 O O . LEU B 1 143 ? 43.851 58.314 -17.226 1.00 41.10 145 LEU B O 1
ATOM 3060 N N . HIS B 1 144 ? 43.862 56.392 -18.389 1.00 37.37 146 HIS B N 1
ATOM 3061 C CA . HIS B 1 144 ? 43.305 57.010 -19.587 1.00 38.11 146 HIS B CA 1
ATOM 3062 C C . HIS B 1 144 ? 41.883 57.515 -19.336 1.00 36.19 146 HIS B C 1
ATOM 3063 O O . HIS B 1 144 ? 41.541 58.638 -19.703 1.00 36.86 146 HIS B O 1
ATOM 3070 N N . THR B 1 145 ? 41.056 56.691 -18.699 1.00 35.91 147 THR B N 1
ATOM 3071 C CA . THR B 1 145 ? 39.682 57.089 -18.411 1.00 34.28 147 THR B CA 1
ATOM 3072 C C . THR B 1 145 ? 39.671 58.286 -17.460 1.00 34.30 147 THR B C 1
ATOM 3073 O O . THR B 1 145 ? 38.883 59.211 -17.633 1.00 34.55 147 THR B O 1
ATOM 3077 N N . HIS B 1 146 ? 40.565 58.271 -16.475 1.00 33.08 148 HIS B N 1
ATOM 3078 C CA . HIS B 1 146 ? 40.659 59.363 -15.498 1.00 33.76 148 HIS B CA 1
ATOM 3079 C C . HIS B 1 146 ? 41.004 60.676 -16.205 1.00 35.64 148 HIS B C 1
ATOM 3080 O O . HIS B 1 146 ? 40.421 61.725 -15.922 1.00 36.21 148 HIS B O 1
ATOM 3087 N N . LYS B 1 147 ? 41.935 60.603 -17.156 1.00 38.26 149 LYS B N 1
ATOM 3088 C CA . LYS B 1 147 ? 42.327 61.782 -17.923 1.00 40.59 149 LYS B CA 1
ATOM 3089 C C . LYS B 1 147 ? 41.140 62.329 -18.699 1.00 40.35 149 LYS B C 1
ATOM 3090 O O . LYS B 1 147 ? 40.901 63.533 -18.707 1.00 41.81 149 LYS B O 1
ATOM 3096 N N . LEU B 1 148 ? 40.388 61.438 -19.336 1.00 35.69 150 LEU B N 1
ATOM 3097 C CA . LEU B 1 148 ? 39.250 61.855 -20.149 1.00 36.03 150 LEU B CA 1
ATOM 3098 C C . LEU B 1 148 ? 38.158 62.461 -19.281 1.00 35.51 150 LEU B C 1
ATOM 3099 O O . LEU B 1 148 ? 37.542 63.456 -19.665 1.00 36.99 150 LEU B O 1
ATOM 3104 N N . LEU B 1 149 ? 37.912 61.856 -18.120 1.00 36.04 151 LEU B N 1
ATOM 3105 C CA . LEU B 1 149 ? 36.945 62.398 -17.170 1.00 35.63 151 LEU B CA 1
ATOM 3106 C C . LEU B 1 149 ? 37.325 63.805 -16.725 1.00 37.62 151 LEU B C 1
ATOM 3107 O O . LEU B 1 149 ? 36.486 64.705 -16.698 1.00 38.71 151 LEU B O 1
ATOM 3112 N N . LEU B 1 150 ? 38.590 63.997 -16.377 1.00 37.19 152 LEU B N 1
ATOM 3113 C CA . LEU B 1 150 ? 39.029 65.290 -15.863 1.00 39.11 152 LEU B CA 1
ATOM 3114 C C . LEU B 1 150 ? 39.052 66.338 -16.963 1.00 41.50 152 LEU B C 1
ATOM 3115 O O . LEU B 1 150 ? 38.743 67.506 -16.729 1.00 43.20 152 LEU B O 1
ATOM 3120 N N A GLN B 1 151 ? 39.414 65.925 -18.172 0.50 39.00 153 GLN B N 1
ATOM 3121 N N B GLN B 1 151 ? 39.434 65.901 -18.156 0.50 38.96 153 GLN B N 1
ATOM 3122 C CA A GLN B 1 151 ? 39.378 66.841 -19.301 0.50 41.54 153 GLN B CA 1
ATOM 3123 C CA B GLN B 1 151 ? 39.381 66.732 -19.345 0.50 41.34 153 GLN B CA 1
ATOM 3124 C C A GLN B 1 151 ? 37.930 67.260 -19.534 0.50 41.74 153 GLN B C 1
ATOM 3125 C C B GLN B 1 151 ? 37.955 67.230 -19.538 0.50 41.70 153 GLN B C 1
ATOM 3126 O O A GLN B 1 151 ? 37.650 68.428 -19.796 0.50 44.10 153 GLN B O 1
ATOM 3127 O O B GLN B 1 151 ? 37.717 68.415 -19.765 0.50 44.06 153 GLN B O 1
ATOM 3138 N N . HIS B 1 152 ? 37.008 66.307 -19.412 1.00 39.77 154 HIS B N 1
ATOM 3139 C CA . HIS B 1 152 ? 35.598 66.612 -19.568 1.00 39.62 154 HIS B CA 1
ATOM 3140 C C . HIS B 1 152 ? 35.123 67.539 -18.446 1.00 40.33 154 HIS B C 1
ATOM 3141 O O . HIS B 1 152 ? 34.366 68.478 -18.685 1.00 42.25 154 HIS B O 1
ATOM 3148 N N . ALA B 1 153 ? 35.573 67.271 -17.225 1.00 40.17 155 ALA B N 1
ATOM 3149 C CA . ALA B 1 153 ? 35.258 68.142 -16.093 1.00 40.91 155 ALA B CA 1
ATOM 3150 C C . ALA B 1 153 ? 35.812 69.547 -16.345 1.00 44.27 155 ALA B C 1
ATOM 3151 O O . ALA B 1 153 ? 35.093 70.540 -16.227 1.00 46.28 155 ALA B O 1
ATOM 3153 N N . MET B 1 154 ? 37.088 69.618 -16.719 1.00 49.23 156 MET B N 1
ATOM 3154 C CA . MET B 1 154 ? 37.753 70.894 -16.971 1.00 52.46 156 MET B CA 1
ATOM 3155 C C . MET B 1 154 ? 37.039 71.671 -18.077 1.00 55.34 156 MET B C 1
ATOM 3156 O O . MET B 1 154 ? 36.775 72.863 -17.933 1.00 58.11 156 MET B O 1
ATOM 3161 N N . GLU B 1 155 ? 36.703 70.981 -19.163 1.00 58.00 157 GLU B N 1
ATOM 3162 C CA . GLU B 1 155 ? 36.092 71.622 -20.326 1.00 61.93 157 GLU B CA 1
ATOM 3163 C C . GLU B 1 155 ? 34.648 72.069 -20.083 1.00 63.28 157 GLU B C 1
ATOM 3164 O O . GLU B 1 155 ? 34.287 73.193 -20.428 1.00 66.39 157 GLU B O 1
ATOM 3170 N N . HIS B 1 156 ? 33.833 71.200 -19.486 1.00 58.27 158 HIS B N 1
ATOM 3171 C CA . HIS B 1 156 ? 32.385 71.429 -19.415 1.00 59.99 158 HIS B CA 1
ATOM 3172 C C . HIS B 1 156 ? 31.808 71.546 -18.001 1.00 58.49 158 HIS B C 1
ATOM 3173 O O . HIS B 1 156 ? 30.708 72.064 -17.829 1.00 60.32 158 HIS B O 1
ATOM 3180 N N . GLY B 1 157 ? 32.534 71.065 -16.997 1.00 47.25 159 GLY B N 1
ATOM 3181 C CA . GLY B 1 157 ? 32.041 71.105 -15.624 1.00 46.11 159 GLY B CA 1
ATOM 3182 C C . GLY B 1 157 ? 30.994 70.036 -15.346 1.00 43.71 159 GLY B C 1
ATOM 3183 O O . GLY B 1 157 ? 31.040 68.959 -15.935 1.00 41.41 159 GLY B O 1
ATOM 3184 N N . SER B 1 158 ? 30.061 70.331 -14.437 1.00 49.12 160 SER B N 1
ATOM 3185 C CA . SER B 1 158 ? 28.949 69.429 -14.116 1.00 47.77 160 SER B CA 1
ATOM 3186 C C . SER B 1 158 ? 27.615 70.174 -14.105 1.00 51.00 160 SER B C 1
ATOM 3187 O O . SER B 1 158 ? 27.489 71.215 -13.456 1.00 52.66 160 SER B O 1
ATOM 3190 N N . PHE B 1 159 ? 26.612 69.628 -14.790 1.00 52.53 161 PHE B N 1
ATOM 3191 C CA . PHE B 1 159 ? 25.327 70.319 -14.914 1.00 56.90 161 PHE B CA 1
ATOM 3192 C C . PHE B 1 159 ? 24.519 70.333 -13.606 1.00 56.43 161 PHE B C 1
ATOM 3193 O O . PHE B 1 159 ? 23.449 70.940 -13.553 1.00 59.23 161 PHE B O 1
ATOM 3201 N N . ASP B 1 160 ? 25.017 69.672 -12.562 1.00 58.47 162 ASP B N 1
ATOM 3202 C CA . ASP B 1 160 ? 24.392 69.758 -11.238 1.00 57.90 162 ASP B CA 1
ATOM 3203 C C . ASP B 1 160 ? 25.402 70.145 -10.160 1.00 56.14 162 ASP B C 1
ATOM 3204 O O . ASP B 1 160 ? 25.112 70.059 -8.968 1.00 54.80 162 ASP B O 1
ATOM 3209 N N . GLY B 1 161 ? 26.589 70.567 -10.586 1.00 58.04 163 GLY B N 1
ATOM 3210 C CA . GLY B 1 161 ? 27.634 70.987 -9.667 1.00 57.30 163 GLY B CA 1
ATOM 3211 C C . GLY B 1 161 ? 28.226 69.859 -8.838 1.00 53.25 163 GLY B C 1
ATOM 3212 O O . GLY B 1 161 ? 29.056 70.100 -7.961 1.00 52.47 163 GLY B O 1
ATOM 3213 N N . ALA B 1 162 ? 27.807 68.628 -9.119 1.00 52.14 164 ALA B N 1
ATOM 3214 C CA . ALA B 1 162 ? 28.266 67.465 -8.368 1.00 48.06 164 ALA B CA 1
ATOM 3215 C C . ALA B 1 162 ? 28.774 66.365 -9.299 1.00 45.69 164 ALA B C 1
ATOM 3216 O O . ALA B 1 162 ? 28.868 66.547 -10.524 1.00 46.85 164 ALA B O 1
ATOM 3218 N N . ASP B 1 163 ? 29.113 65.224 -8.712 1.00 46.00 165 ASP B N 1
ATOM 3219 C CA . ASP B 1 163 ? 29.691 64.126 -9.469 1.00 43.57 165 ASP B CA 1
ATOM 3220 C C . ASP B 1 163 ? 28.649 63.421 -10.328 1.00 43.35 165 ASP B C 1
ATOM 3221 O O . ASP B 1 163 ? 28.984 62.828 -11.347 1.00 43.21 165 ASP B O 1
ATOM 3226 N N . GLN B 1 164 ? 27.385 63.483 -9.925 1.00 35.18 166 GLN B N 1
ATOM 3227 C CA . GLN B 1 164 ? 26.351 62.773 -10.665 1.00 35.47 166 GLN B CA 1
ATOM 3228 C C . GLN B 1 164 ? 26.117 63.394 -12.039 1.00 38.65 166 GLN B C 1
ATOM 3229 O O . GLN B 1 164 ? 25.885 62.682 -13.012 1.00 38.21 166 GLN B O 1
ATOM 3235 N N . GLY B 1 165 ? 26.155 64.721 -12.111 1.00 32.33 167 GLY B N 1
ATOM 3236 C CA . GLY B 1 165 ? 25.997 65.407 -13.384 1.00 34.66 167 GLY B CA 1
ATOM 3237 C C . GLY B 1 165 ? 27.170 65.166 -14.320 1.00 34.24 167 GLY B C 1
ATOM 3238 O O . GLY B 1 165 ? 26.985 64.940 -15.523 1.00 34.76 167 GLY B O 1
ATOM 3239 N N . LEU B 1 166 ? 28.379 65.212 -13.766 1.00 42.27 168 LEU B N 1
ATOM 3240 C CA . LEU B 1 166 ? 29.605 65.005 -14.536 1.00 42.01 168 LEU B CA 1
ATOM 3241 C C . LEU B 1 166 ? 29.658 63.577 -15.072 1.00 39.45 168 LEU B C 1
ATOM 3242 O O . LEU B 1 166 ? 30.006 63.354 -16.234 1.00 39.95 168 LEU B O 1
ATOM 3247 N N . LEU B 1 167 ? 29.303 62.612 -14.226 1.00 38.26 169 LEU B N 1
ATOM 3248 C CA . LEU B 1 167 ? 29.376 61.209 -14.609 1.00 35.64 169 LEU B CA 1
ATOM 3249 C C . LEU B 1 167 ? 28.282 60.839 -15.612 1.00 36.84 169 LEU B C 1
ATOM 3250 O O . LEU B 1 167 ? 28.536 60.090 -16.554 1.00 36.33 169 LEU B O 1
ATOM 3255 N N . ASN B 1 168 ? 27.071 61.364 -15.432 1.00 30.28 170 ASN B N 1
ATOM 3256 C CA . ASN B 1 168 ? 26.014 61.102 -16.403 1.00 30.60 170 ASN B CA 1
ATOM 3257 C C . ASN B 1 168 ? 26.374 61.719 -17.756 1.00 32.51 170 ASN B C 1
ATOM 3258 O O . ASN B 1 168 ? 26.048 61.166 -18.798 1.00 32.72 170 ASN B O 1
ATOM 3263 N N . SER B 1 169 ? 27.050 62.861 -17.727 1.00 38.11 171 SER B N 1
ATOM 3264 C CA . SER B 1 169 ? 27.445 63.547 -18.952 1.00 40.08 171 SER B CA 1
ATOM 3265 C C . SER B 1 169 ? 28.503 62.745 -19.707 1.00 38.43 171 SER B C 1
ATOM 3266 O O . SER B 1 169 ? 28.477 62.655 -20.943 1.00 40.52 171 SER B O 1
ATOM 3269 N N . PHE B 1 170 ? 29.436 62.163 -18.963 1.00 38.51 172 PHE B N 1
ATOM 3270 C CA . PHE B 1 170 ? 30.509 61.393 -19.564 1.00 37.80 172 PHE B CA 1
ATOM 3271 C C . PHE B 1 170 ? 30.026 60.020 -20.023 1.00 35.93 172 PHE B C 1
ATOM 3272 O O . PHE B 1 170 ? 30.350 59.589 -21.130 1.00 36.39 172 PHE B O 1
ATOM 3280 N N . PHE B 1 171 ? 29.276 59.333 -19.166 1.00 37.20 173 PHE B N 1
ATOM 3281 C CA . PHE B 1 171 ? 28.686 58.038 -19.507 1.00 37.55 173 PHE B CA 1
ATOM 3282 C C . PHE B 1 171 ? 27.251 58.246 -19.988 1.00 38.84 173 PHE B C 1
ATOM 3283 O O . PHE B 1 171 ? 26.287 57.717 -19.425 1.00 38.67 173 PHE B O 1
ATOM 3291 N N . ARG B 1 172 ? 27.148 59.029 -21.054 1.00 40.91 174 ARG B N 1
ATOM 3292 C CA . ARG B 1 172 ? 25.890 59.562 -21.563 1.00 42.99 174 ARG B CA 1
ATOM 3293 C C . ARG B 1 172 ? 24.954 58.524 -22.170 1.00 44.28 174 ARG B C 1
ATOM 3294 O O . ARG B 1 172 ? 23.755 58.761 -22.281 1.00 45.76 174 ARG B O 1
ATOM 3302 N N . ASN B 1 173 ? 25.501 57.386 -22.583 1.00 44.19 175 ASN B N 1
ATOM 3303 C CA . ASN B 1 173 ? 24.711 56.375 -23.279 1.00 44.99 175 ASN B CA 1
ATOM 3304 C C . ASN B 1 173 ? 24.129 55.315 -22.341 1.00 43.70 175 ASN B C 1
ATOM 3305 O O . ASN B 1 173 ? 23.525 54.343 -22.799 1.00 44.40 175 ASN B O 1
ATOM 3310 N N . TRP B 1 174 ? 24.317 55.506 -21.036 1.00 38.10 176 TRP B N 1
ATOM 3311 C CA . TRP B 1 174 ? 23.911 54.508 -20.051 1.00 36.79 176 TRP B CA 1
ATOM 3312 C C . TRP B 1 174 ? 22.467 54.053 -20.259 1.00 37.66 176 TRP B C 1
ATOM 3313 O O . TRP B 1 174 ? 22.174 52.865 -20.179 1.00 38.01 176 TRP B O 1
ATOM 3324 N N . SER B 1 175 ? 21.573 54.984 -20.568 1.00 35.25 177 SER B N 1
ATOM 3325 C CA . SER B 1 175 ? 20.148 54.663 -20.603 1.00 36.13 177 SER B CA 1
ATOM 3326 C C . SER B 1 175 ? 19.677 53.999 -21.900 1.00 38.08 177 SER B C 1
ATOM 3327 O O . SER B 1 175 ? 18.528 53.568 -21.970 1.00 38.87 177 SER B O 1
ATOM 3330 N N . THR B 1 176 ? 20.552 53.896 -22.907 1.00 38.48 178 THR B N 1
ATOM 3331 C CA . THR B 1 176 ? 20.153 53.402 -24.228 1.00 40.61 178 THR B CA 1
ATOM 3332 C C . THR B 1 176 ? 20.975 52.230 -24.794 1.00 41.64 178 THR B C 1
ATOM 3333 O O . THR B 1 176 ? 20.551 51.587 -25.759 1.00 42.86 178 THR B O 1
ATOM 3337 N N . THR B 1 177 ? 22.139 51.949 -24.220 1.00 62.63 179 THR B N 1
ATOM 3338 C CA . THR B 1 177 ? 23.084 51.041 -24.872 1.00 64.56 179 THR B CA 1
ATOM 3339 C C . THR B 1 177 ? 22.849 49.562 -24.571 1.00 64.58 179 THR B C 1
ATOM 3340 O O . THR B 1 177 ? 22.615 48.766 -25.486 1.00 66.84 179 THR B O 1
ATOM 3344 N N . ASP B 1 178 ? 22.921 49.206 -23.292 1.00 44.54 180 ASP B N 1
ATOM 3345 C CA . ASP B 1 178 ? 22.996 47.811 -22.869 1.00 45.38 180 ASP B CA 1
ATOM 3346 C C . ASP B 1 178 ? 22.387 47.627 -21.478 1.00 42.85 180 ASP B C 1
ATOM 3347 O O . ASP B 1 178 ? 22.880 48.196 -20.503 1.00 40.94 180 ASP B O 1
ATOM 3352 N N . ILE B 1 179 ? 21.335 46.818 -21.389 1.00 40.17 181 ILE B N 1
ATOM 3353 C CA . ILE B 1 179 ? 20.583 46.671 -20.138 1.00 38.98 181 ILE B CA 1
ATOM 3354 C C . ILE B 1 179 ? 21.448 46.075 -19.019 1.00 38.09 181 ILE B C 1
ATOM 3355 O O . ILE B 1 179 ? 21.215 46.337 -17.838 1.00 37.05 181 ILE B O 1
ATOM 3360 N N . HIS B 1 180 ? 22.455 45.293 -19.396 1.00 45.39 182 HIS B N 1
ATOM 3361 C CA . HIS B 1 180 ? 23.332 44.633 -18.428 1.00 46.08 182 HIS B CA 1
ATOM 3362 C C . HIS B 1 180 ? 24.145 45.615 -17.575 1.00 44.04 182 HIS B C 1
ATOM 3363 O O . HIS B 1 180 ? 24.749 45.225 -16.573 1.00 43.87 182 HIS B O 1
ATOM 3370 N N . LYS B 1 181 ? 24.161 46.882 -17.972 1.00 39.22 183 LYS B N 1
ATOM 3371 C CA . LYS B 1 181 ? 24.818 47.912 -17.184 1.00 37.31 183 LYS B CA 1
ATOM 3372 C C . LYS B 1 181 ? 23.814 48.726 -16.374 1.00 35.62 183 LYS B C 1
ATOM 3373 O O . LYS B 1 181 ? 24.170 49.736 -15.768 1.00 34.76 183 LYS B O 1
ATOM 3379 N N . HIS B 1 182 ? 22.561 48.282 -16.379 1.00 35.71 184 HIS B N 1
ATOM 3380 C CA . HIS B 1 182 ? 21.558 48.813 -15.463 1.00 34.51 184 HIS B CA 1
ATOM 3381 C C . HIS B 1 182 ? 21.509 47.930 -14.233 1.00 34.40 184 HIS B C 1
ATOM 3382 O O . HIS B 1 182 ? 21.023 46.800 -14.289 1.00 35.69 184 HIS B O 1
ATOM 3389 N N . LEU B 1 183 ? 22.041 48.436 -13.129 1.00 33.35 185 LEU B N 1
ATOM 3390 C CA . LEU B 1 183 ? 21.922 47.729 -11.863 1.00 33.01 185 LEU B CA 1
ATOM 3391 C C . LEU B 1 183 ? 20.467 47.779 -11.411 1.00 32.51 185 LEU B C 1
ATOM 3392 O O . LEU B 1 183 ? 19.813 48.815 -11.537 1.00 31.72 185 LEU B O 1
ATOM 3397 N N . PRO B 1 184 ? 19.942 46.652 -10.916 1.00 32.60 186 PRO B N 1
ATOM 3398 C CA . PRO B 1 184 ? 18.610 46.720 -10.312 1.00 32.26 186 PRO B CA 1
ATOM 3399 C C . PRO B 1 184 ? 18.542 47.772 -9.199 1.00 30.77 186 PRO B C 1
ATOM 3400 O O . PRO B 1 184 ? 19.523 48.005 -8.485 1.00 30.50 186 PRO B O 1
ATOM 3404 N N . PHE B 1 185 ? 17.383 48.407 -9.082 1.00 37.73 187 PHE B N 1
ATOM 3405 C CA . PHE B 1 185 ? 17.171 49.490 -8.133 1.00 36.83 187 PHE B CA 1
ATOM 3406 C C . PHE B 1 185 ? 17.466 49.079 -6.678 1.00 36.32 187 PHE B C 1
ATOM 3407 O O . PHE B 1 185 ? 17.778 49.927 -5.841 1.00 35.47 187 PHE B O 1
ATOM 3415 N N . ILE B 1 186 ? 17.399 47.784 -6.381 1.00 35.03 188 ILE B N 1
ATOM 3416 C CA . ILE B 1 186 ? 17.651 47.312 -5.019 1.00 35.07 188 ILE B CA 1
ATOM 3417 C C . ILE B 1 186 ? 19.122 47.369 -4.635 1.00 35.00 188 ILE B C 1
ATOM 3418 O O . ILE B 1 186 ? 19.463 47.106 -3.486 1.00 34.75 188 ILE B O 1
ATOM 3423 N N . TYR B 1 187 ? 19.987 47.706 -5.593 1.00 33.27 189 TYR B N 1
ATOM 3424 C CA . TYR B 1 187 ? 21.416 47.884 -5.319 1.00 33.37 189 TYR B CA 1
ATOM 3425 C C . TYR B 1 187 ? 21.736 49.342 -5.020 1.00 31.87 189 TYR B C 1
ATOM 3426 O O . TYR B 1 187 ? 22.882 49.684 -4.734 1.00 31.73 189 TYR B O 1
ATOM 3435 N N . ASN B 1 188 ? 20.725 50.203 -5.097 1.00 30.67 190 ASN B N 1
ATOM 3436 C CA . ASN B 1 188 ? 20.887 51.606 -4.742 1.00 32.44 190 ASN B CA 1
ATOM 3437 C C . ASN B 1 188 ? 19.510 52.202 -4.462 1.00 35.76 190 ASN B C 1
ATOM 3438 O O . ASN B 1 188 ? 18.988 53.013 -5.234 1.00 35.94 190 ASN B O 1
ATOM 3443 N N . LEU B 1 189 ? 18.916 51.768 -3.351 1.00 35.47 191 LEU B N 1
ATOM 3444 C CA . LEU B 1 189 ? 17.542 52.125 -3.031 1.00 38.95 191 LEU B CA 1
ATOM 3445 C C . LEU B 1 189 ? 17.513 53.460 -2.288 1.00 42.65 191 LEU B C 1
ATOM 3446 O O . LEU B 1 189 ? 17.956 53.556 -1.150 1.00 44.60 191 LEU B O 1
ATOM 3451 N N . SER B 1 190 ? 17.006 54.490 -2.958 1.00 39.74 192 SER B N 1
ATOM 3452 C CA . SER B 1 190 ? 16.925 55.826 -2.377 1.00 42.13 192 SER B CA 1
ATOM 3453 C C . SER B 1 190 ? 16.000 55.863 -1.153 1.00 47.02 192 SER B C 1
ATOM 3454 O O . SER B 1 190 ? 14.902 55.310 -1.180 1.00 48.27 192 SER B O 1
ATOM 3457 N N . SER B 1 191 ? 16.438 56.531 -0.090 1.00 45.42 193 SER B N 1
ATOM 3458 C CA . SER B 1 191 ? 15.634 56.625 1.129 1.00 50.79 193 SER B CA 1
ATOM 3459 C C . SER B 1 191 ? 14.449 57.586 0.954 1.00 55.22 193 SER B C 1
ATOM 3460 O O . SER B 1 191 ? 13.585 57.673 1.828 1.00 59.75 193 SER B O 1
ATOM 3463 N N . ASN B 1 192 ? 14.407 58.301 -0.171 1.00 62.77 194 ASN B N 1
ATOM 3464 C CA . ASN B 1 192 ? 13.249 59.133 -0.503 1.00 68.06 194 ASN B CA 1
ATOM 3465 C C . ASN B 1 192 ? 12.051 58.280 -0.920 1.00 70.89 194 ASN B C 1
ATOM 3466 O O . ASN B 1 192 ? 10.902 58.646 -0.680 1.00 75.88 194 ASN B O 1
ATOM 3471 N N . THR B 1 193 ? 12.337 57.143 -1.549 1.00 63.38 195 THR B N 1
ATOM 3472 C CA . THR B 1 193 ? 11.306 56.252 -2.079 1.00 65.23 195 THR B CA 1
ATOM 3473 C C . THR B 1 193 ? 10.393 55.699 -0.985 1.00 70.25 195 THR B C 1
ATOM 3474 O O . THR B 1 193 ? 9.274 55.263 -1.259 1.00 72.37 195 THR B O 1
ATOM 3478 N N . MET B 1 194 ? 10.870 55.742 0.254 1.00 85.91 196 MET B N 1
ATOM 3479 C CA . MET B 1 194 ? 10.166 55.138 1.383 1.00 88.86 196 MET B CA 1
ATOM 3480 C C . MET B 1 194 ? 9.620 56.191 2.347 1.00 93.46 196 MET B C 1
ATOM 3481 O O . MET B 1 194 ? 9.327 55.893 3.506 1.00 95.42 196 MET B O 1
ATOM 3486 N N . TYR B 1 195 ? 9.481 57.422 1.864 1.00 56.43 197 TYR B N 1
ATOM 3487 C CA . TYR B 1 195 ? 8.857 58.480 2.647 1.00 61.37 197 TYR B CA 1
ATOM 3488 C C . TYR B 1 195 ? 7.376 58.163 2.813 1.00 65.02 197 TYR B C 1
ATOM 3489 O O . TYR B 1 195 ? 6.798 58.365 3.883 1.00 69.22 197 TYR B O 1
ATOM 3498 N N . THR B 1 196 ? 6.775 57.668 1.735 1.00 71.62 198 THR B N 1
ATOM 3499 C CA . THR B 1 196 ? 5.420 57.127 1.772 1.00 74.09 198 THR B CA 1
ATOM 3500 C C . THR B 1 196 ? 5.478 55.630 1.489 1.00 70.66 198 THR B C 1
ATOM 3501 O O . THR B 1 196 ? 6.390 55.149 0.812 1.00 66.20 198 THR B O 1
ATOM 3505 N N . TYR B 1 197 ? 4.505 54.898 2.018 1.00 76.00 199 TYR B N 1
ATOM 3506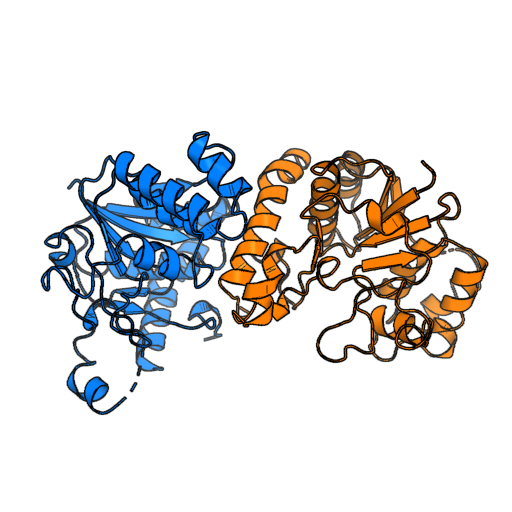 C CA . TYR B 1 197 ? 4.461 53.450 1.861 1.00 72.57 199 TYR B CA 1
ATOM 3507 C C . TYR B 1 197 ? 3.834 53.083 0.514 1.00 69.66 199 TYR B C 1
ATOM 3508 O O . TYR B 1 197 ? 2.749 52.507 0.460 1.00 71.05 199 TYR B O 1
ATOM 3517 N N . SER B 1 198 ? 4.528 53.418 -0.570 1.00 61.99 200 SER B N 1
ATOM 3518 C CA . SER B 1 198 ? 3.991 53.231 -1.916 1.00 59.88 200 SER B CA 1
ATOM 3519 C C . SER B 1 198 ? 3.802 51.753 -2.240 1.00 57.80 200 SER B C 1
ATOM 3520 O O . SER B 1 198 ? 4.481 50.903 -1.664 1.00 56.28 200 SER B O 1
ATOM 3523 N N . PRO B 1 199 ? 2.876 51.442 -3.166 1.00 41.99 201 PRO B N 1
ATOM 3524 C CA . PRO B 1 199 ? 2.632 50.045 -3.549 1.00 42.87 201 PRO B CA 1
ATOM 3525 C C . PRO B 1 199 ? 3.897 49.327 -4.024 1.00 41.92 201 PRO B C 1
ATOM 3526 O O . PRO B 1 199 ? 4.099 48.167 -3.667 1.00 42.88 201 PRO B O 1
ATOM 3530 N N . ALA B 1 200 ? 4.734 50.011 -4.802 1.00 42.74 202 ALA B N 1
ATOM 3531 C CA . ALA B 1 200 ? 5.983 49.421 -5.285 1.00 41.75 202 ALA B CA 1
ATOM 3532 C C . ALA B 1 200 ? 6.921 49.066 -4.129 1.00 42.59 202 ALA B C 1
ATOM 3533 O O . ALA B 1 200 ? 7.448 47.950 -4.073 1.00 43.02 202 ALA B O 1
ATOM 3535 N N . PHE B 1 201 ? 7.133 50.009 -3.213 1.00 46.18 203 PHE B N 1
ATOM 3536 C CA . PHE B 1 201 ? 8.017 49.764 -2.077 1.00 46.86 203 PHE B CA 1
ATOM 3537 C C . PHE B 1 201 ? 7.512 48.601 -1.226 1.00 47.62 203 PHE B C 1
ATOM 3538 O O . PHE B 1 201 ? 8.301 47.781 -0.758 1.00 46.62 203 PHE B O 1
ATOM 3546 N N . LYS B 1 202 ? 6.198 48.531 -1.026 1.00 44.26 204 LYS B N 1
ATOM 3547 C CA . LYS B 1 202 ? 5.612 47.424 -0.274 1.00 45.69 204 LYS B CA 1
ATOM 3548 C C . LYS B 1 202 ? 5.902 46.103 -0.980 1.00 46.06 204 LYS B C 1
ATOM 3549 O O . LYS B 1 202 ? 6.295 45.125 -0.352 1.00 46.84 204 LYS B O 1
ATOM 3555 N N . GLN B 1 203 ? 5.724 46.094 -2.296 1.00 50.44 205 GLN B N 1
ATOM 3556 C CA . GLN B 1 203 ? 5.875 44.878 -3.086 1.00 50.36 205 GLN B CA 1
ATOM 3557 C C . GLN B 1 203 ? 7.334 44.426 -3.184 1.00 49.99 205 GLN B C 1
ATOM 3558 O O . GLN B 1 203 ? 7.623 43.241 -3.018 1.00 51.03 205 GLN B O 1
ATOM 3564 N N . PHE B 1 204 ? 8.245 45.368 -3.435 1.00 43.63 206 PHE B N 1
ATOM 3565 C CA . PHE B 1 204 ? 9.627 45.037 -3.788 1.00 42.89 206 PHE B CA 1
ATOM 3566 C C . PHE B 1 204 ? 10.675 45.467 -2.757 1.00 42.04 206 PHE B C 1
ATOM 3567 O O . PHE B 1 204 ? 11.812 44.999 -2.796 1.00 41.95 206 PHE B O 1
ATOM 3575 N N . GLY B 1 205 ? 10.304 46.354 -1.841 1.00 41.40 207 GLY B N 1
ATOM 3576 C CA . GLY B 1 205 ? 11.265 46.933 -0.912 1.00 40.52 207 GLY B CA 1
ATOM 3577 C C . GLY B 1 205 ? 12.069 45.935 -0.087 1.00 40.87 207 GLY B C 1
ATOM 3578 O O . GLY B 1 205 ? 13.228 46.187 0.248 1.00 39.80 207 GLY B O 1
ATOM 3579 N N . SER B 1 206 ? 11.458 44.800 0.240 1.00 51.94 208 SER B N 1
ATOM 3580 C CA . SER B 1 206 ? 12.099 43.805 1.101 1.00 52.53 208 SER B CA 1
ATOM 3581 C C . SER B 1 206 ? 13.333 43.160 0.475 1.00 52.09 208 SER B C 1
ATOM 3582 O O . SER B 1 206 ? 14.151 42.563 1.180 1.00 51.93 208 SER B O 1
ATOM 3585 N N . SER B 1 207 ? 13.464 43.276 -0.842 1.00 53.90 209 SER B N 1
ATOM 3586 C CA . SER B 1 207 ? 14.581 42.661 -1.550 1.00 54.32 209 SER B CA 1
ATOM 3587 C C . SER B 1 207 ? 15.789 43.608 -1.648 1.00 52.98 209 SER B C 1
ATOM 3588 O O . SER B 1 207 ? 16.789 43.282 -2.286 1.00 53.24 209 SER B O 1
ATOM 3591 N N . ALA B 1 208 ? 15.684 44.770 -1.003 1.00 45.76 210 ALA B N 1
ATOM 3592 C CA . ALA B 1 208 ? 16.766 45.756 -0.946 1.00 44.31 210 ALA B CA 1
ATOM 3593 C C . ALA B 1 208 ? 18.092 45.153 -0.492 1.00 43.23 210 ALA B C 1
ATOM 3594 O O . ALA B 1 208 ? 18.140 44.427 0.501 1.00 43.93 210 ALA B O 1
ATOM 3596 N N . LYS B 1 209 ? 19.166 45.484 -1.206 1.00 40.70 211 LYS B N 1
ATOM 3597 C CA . LYS B 1 209 ? 20.500 44.990 -0.873 1.00 40.55 211 LYS B CA 1
ATOM 3598 C C . LYS B 1 209 ? 21.421 46.124 -0.427 1.00 38.00 211 LYS B C 1
ATOM 3599 O O . LYS B 1 209 ? 22.352 45.913 0.353 1.00 38.22 211 LYS B O 1
ATOM 3605 N N . VAL B 1 210 ? 21.161 47.322 -0.938 1.00 40.18 212 VAL B N 1
ATOM 3606 C CA . VAL B 1 210 ? 21.918 48.510 -0.568 1.00 37.62 212 VAL B CA 1
ATOM 3607 C C . VAL B 1 210 ? 20.945 49.670 -0.466 1.00 37.25 212 VAL B C 1
ATOM 3608 O O . VAL B 1 210 ? 20.151 49.894 -1.382 1.00 38.23 212 VAL B O 1
ATOM 3612 N N . VAL B 1 211 ? 21.014 50.406 0.641 1.00 38.03 213 VAL B N 1
ATOM 3613 C CA . VAL B 1 211 ? 20.161 51.565 0.841 1.00 38.49 213 VAL B CA 1
ATOM 3614 C C . VAL B 1 211 ? 21.015 52.831 0.788 1.00 36.65 213 VAL B C 1
ATOM 3615 O O . VAL B 1 211 ? 22.179 52.821 1.180 1.00 35.15 213 VAL B O 1
ATOM 3619 N N . HIS B 1 212 ? 20.452 53.912 0.278 1.00 39.93 214 HIS B N 1
ATOM 3620 C CA . HIS B 1 212 ? 21.135 55.165 0.067 1.00 39.05 214 HIS B CA 1
ATOM 3621 C C . HIS B 1 212 ? 20.445 56.291 0.783 1.00 40.12 214 HIS B C 1
ATOM 3622 O O . HIS B 1 212 ? 19.379 56.653 0.448 1.00 41.03 214 HIS B O 1
ATOM 3629 N N . PHE B 1 213 ? 21.091 56.836 1.786 1.00 35.75 215 PHE B N 1
ATOM 3630 C CA . PHE B 1 213 ? 20.499 57.888 2.608 1.00 37.78 215 PHE B CA 1
ATOM 3631 C C . PHE B 1 213 ? 20.715 59.262 2.008 1.00 41.37 215 PHE B C 1
ATOM 3632 O O . PHE B 1 213 ? 21.800 59.826 2.098 1.00 42.97 215 PHE B O 1
ATOM 3640 N N . LEU B 1 214 ? 19.654 59.794 1.415 1.00 55.51 216 LEU B N 1
ATOM 3641 C CA . LEU B 1 214 ? 19.683 61.110 0.793 1.00 60.34 216 LEU B CA 1
ATOM 3642 C C . LEU B 1 214 ? 19.047 62.153 1.698 1.00 63.87 216 LEU B C 1
ATOM 3643 O O . LEU B 1 214 ? 18.687 61.868 2.839 1.00 64.11 216 LEU B O 1
ATOM 3648 N N . GLY B 1 215 ? 18.902 63.363 1.176 1.00 63.93 217 GLY B N 1
ATOM 3649 C CA . GLY B 1 215 ? 18.374 64.467 1.951 1.00 67.98 217 GLY B CA 1
ATOM 3650 C C . GLY B 1 215 ? 19.480 65.087 2.775 1.00 70.27 217 GLY B C 1
ATOM 3651 O O . GLY B 1 215 ? 20.525 64.473 2.987 1.00 67.98 217 GLY B O 1
ATOM 3652 N N . SER B 1 216 ? 19.248 66.308 3.239 1.00 70.40 218 SER B N 1
ATOM 3653 C CA . SER B 1 216 ? 20.232 67.019 4.041 1.00 73.18 218 SER B CA 1
ATOM 3654 C C . SER B 1 216 ? 20.518 66.292 5.355 1.00 71.89 218 SER B C 1
ATOM 3655 O O . SER B 1 216 ? 21.563 66.498 5.971 1.00 73.10 218 SER B O 1
ATOM 3658 N N . MET B 1 217 ? 19.594 65.431 5.770 1.00 63.40 219 MET B N 1
ATOM 3659 C CA . MET B 1 217 ? 19.668 64.791 7.080 1.00 63.07 219 MET B CA 1
ATOM 3660 C C . MET B 1 217 ? 20.262 63.386 7.007 1.00 57.73 219 MET B C 1
ATOM 3661 O O . MET B 1 217 ? 19.562 62.417 6.714 1.00 54.46 219 MET B O 1
ATOM 3666 N N . LYS B 1 218 ? 21.553 63.278 7.296 1.00 47.90 220 LYS B N 1
ATOM 3667 C CA . LYS B 1 218 ? 22.227 61.986 7.271 1.00 43.11 220 LYS B CA 1
ATOM 3668 C C . LYS B 1 218 ? 21.969 61.243 8.585 1.00 42.52 220 LYS B C 1
ATOM 3669 O O . LYS B 1 218 ? 21.574 61.858 9.578 1.00 45.65 220 LYS B O 1
ATOM 3675 N N . PRO B 1 219 ? 22.170 59.915 8.585 1.00 46.91 221 PRO B N 1
ATOM 3676 C CA . PRO B 1 219 ? 21.913 59.115 9.788 1.00 45.49 221 PRO B CA 1
ATOM 3677 C C . PRO B 1 219 ? 22.626 59.661 11.021 1.00 48.23 221 PRO B C 1
ATOM 3678 O O . PRO B 1 219 ? 22.051 59.667 12.116 1.00 48.74 221 PRO B O 1
ATOM 3682 N N . TRP B 1 220 ? 23.853 60.135 10.839 1.00 44.77 222 TRP B N 1
ATOM 3683 C CA . TRP B 1 220 ? 24.645 60.628 11.955 1.00 47.27 222 TRP B CA 1
ATOM 3684 C C . TRP B 1 220 ? 24.162 61.992 12.466 1.00 51.79 222 TRP B C 1
ATOM 3685 O O . TRP B 1 220 ? 24.615 62.457 13.508 1.00 54.73 222 TRP B O 1
ATOM 3696 N N . ASN B 1 221 ? 23.226 62.617 11.755 1.00 42.95 223 ASN B N 1
ATOM 3697 C CA . ASN B 1 221 ? 22.661 63.891 12.194 1.00 44.77 223 ASN B CA 1
ATOM 3698 C C . ASN B 1 221 ? 21.558 63.720 13.252 1.00 45.11 223 ASN B C 1
ATOM 3699 O O . ASN B 1 221 ? 21.068 64.703 13.806 1.00 49.06 223 ASN B O 1
ATOM 3704 N N . TYR B 1 222 ? 21.176 62.475 13.523 1.00 46.60 224 TYR B N 1
ATOM 3705 C CA . TYR B 1 222 ? 20.091 62.183 14.456 1.00 46.95 224 TYR B CA 1
ATOM 3706 C C . TYR B 1 222 ? 20.575 61.980 15.892 1.00 49.62 224 TYR B C 1
ATOM 3707 O O . TYR B 1 222 ? 19.764 61.732 16.795 1.00 50.73 224 TYR B O 1
ATOM 3716 N N . LYS B 1 223 ? 21.887 62.074 16.096 1.00 55.88 225 LYS B N 1
ATOM 3717 C CA . LYS B 1 223 ? 22.490 61.837 17.405 1.00 57.31 225 LYS B CA 1
ATOM 3718 C C . LYS B 1 223 ? 23.369 63.012 17.805 1.00 61.99 225 LYS B C 1
ATOM 3719 O O . LYS B 1 223 ? 24.128 63.528 16.986 1.00 62.19 225 LYS B O 1
ATOM 3725 N N . TYR B 1 224 ? 23.253 63.430 19.065 1.00 56.38 226 TYR B N 1
ATOM 3726 C CA . TYR B 1 224 ? 24.048 64.534 19.600 1.00 61.33 226 TYR B CA 1
ATOM 3727 C C . TYR B 1 224 ? 25.545 64.271 19.445 1.00 60.91 226 TYR B C 1
ATOM 3728 O O . TYR B 1 224 ? 26.025 63.169 19.715 1.00 58.59 226 TYR B O 1
ATOM 3730 N N . SER B 1 236 ? 15.498 69.038 11.688 1.00 81.33 238 SER B N 1
ATOM 3731 C CA . SER B 1 236 ? 14.118 69.512 11.690 1.00 84.28 238 SER B CA 1
ATOM 3732 C C . SER B 1 236 ? 13.405 69.190 10.375 1.00 82.69 238 SER B C 1
ATOM 3733 O O . SER B 1 236 ? 12.337 69.733 10.094 1.00 85.33 238 SER B O 1
ATOM 3735 N N . VAL B 1 237 ? 14.000 68.311 9.572 1.00 72.28 239 VAL B N 1
ATOM 3736 C CA . VAL B 1 237 ? 13.371 67.860 8.333 1.00 70.35 239 VAL B CA 1
ATOM 3737 C C . VAL B 1 237 ? 12.525 66.618 8.594 1.00 67.65 239 VAL B C 1
ATOM 3738 O O . VAL B 1 237 ? 12.895 65.756 9.390 1.00 65.71 239 VAL B O 1
ATOM 3742 N N . SER B 1 238 ? 11.391 66.539 7.908 1.00 90.95 240 SER B N 1
ATOM 3743 C CA . SER B 1 238 ? 10.446 65.443 8.080 1.00 88.76 240 SER B CA 1
ATOM 3744 C C . SER B 1 238 ? 11.082 64.072 7.828 1.00 83.89 240 SER B C 1
ATOM 3745 O O . SER B 1 238 ? 11.957 63.930 6.970 1.00 81.50 240 SER B O 1
ATOM 3748 N N . SER B 1 239 ? 10.626 63.070 8.580 1.00 75.34 241 SER B N 1
ATOM 3749 C CA . SER B 1 239 ? 11.141 61.706 8.468 1.00 70.63 241 SER B CA 1
ATOM 3750 C C . SER B 1 239 ? 10.015 60.669 8.588 1.00 68.29 241 SER B C 1
ATOM 3751 O O . SER B 1 239 ? 9.098 60.818 9.394 1.00 70.08 241 SER B O 1
ATOM 3754 N N . SER B 1 240 ? 10.109 59.615 7.783 1.00 61.95 242 SER B N 1
ATOM 3755 C CA . SER B 1 240 ? 9.079 58.580 7.694 1.00 59.04 242 SER B CA 1
ATOM 3756 C C . SER B 1 240 ? 9.342 57.402 8.642 1.00 56.41 242 SER B C 1
ATOM 3757 O O . SER B 1 240 ? 10.473 57.183 9.075 1.00 53.92 242 SER B O 1
ATOM 3760 N N . GLN B 1 241 ? 8.290 56.647 8.956 1.00 63.12 243 GLN B N 1
ATOM 3761 C CA . GLN B 1 241 ? 8.424 55.443 9.776 1.00 61.74 243 GLN B CA 1
ATOM 3762 C C . GLN B 1 241 ? 9.303 54.403 9.094 1.00 58.91 243 GLN B C 1
ATOM 3763 O O . GLN B 1 241 ? 10.112 53.735 9.738 1.00 56.32 243 GLN B O 1
ATOM 3769 N N . HIS B 1 242 ? 9.128 54.259 7.787 1.00 61.40 244 HIS B N 1
ATOM 3770 C CA . HIS B 1 242 ? 9.868 53.261 7.026 1.00 59.02 244 HIS B CA 1
ATOM 3771 C C . HIS B 1 242 ? 11.287 53.744 6.730 1.00 56.27 244 HIS B C 1
ATOM 3772 O O . HIS B 1 242 ? 12.205 52.939 6.566 1.00 53.91 244 HIS B O 1
ATOM 3779 N N . GLN B 1 243 ? 11.465 55.059 6.662 1.00 43.91 245 GLN B N 1
ATOM 3780 C CA . GLN B 1 243 ? 12.806 55.633 6.639 1.00 41.29 245 GLN B CA 1
ATOM 3781 C C . GLN B 1 243 ? 13.463 55.381 7.984 1.00 39.99 245 GLN B C 1
ATOM 3782 O O . GLN B 1 243 ? 14.623 54.980 8.053 1.00 37.47 245 GLN B O 1
ATOM 3788 N N . ALA B 1 244 ? 12.707 55.604 9.058 1.00 40.27 246 ALA B N 1
ATOM 3789 C CA . ALA B 1 244 ? 13.232 55.404 10.404 1.00 39.84 246 ALA B CA 1
ATOM 3790 C C . ALA B 1 244 ? 13.747 53.979 10.553 1.00 37.97 246 ALA B C 1
ATOM 3791 O O . ALA B 1 244 ? 14.795 53.759 11.141 1.00 37.47 246 ALA B O 1
ATOM 3793 N N . ALA B 1 245 ? 13.014 53.019 9.996 1.00 37.73 247 ALA B N 1
ATOM 3794 C CA . ALA B 1 245 ? 13.424 51.614 10.033 1.00 37.16 247 ALA B CA 1
ATOM 3795 C C . ALA B 1 245 ? 14.846 51.411 9.518 1.00 36.28 247 ALA B C 1
ATOM 3796 O O . ALA B 1 245 ? 15.637 50.677 10.111 1.00 35.92 247 ALA B O 1
ATOM 3798 N N . PHE B 1 246 ? 15.169 52.059 8.404 1.00 41.32 248 PHE B N 1
ATOM 3799 C CA . PHE B 1 246 ? 16.496 51.925 7.827 1.00 39.41 248 PHE B CA 1
ATOM 3800 C C . PHE B 1 246 ? 17.517 52.739 8.612 1.00 37.50 248 PHE B C 1
ATOM 3801 O O . PHE B 1 246 ? 18.664 52.324 8.737 1.00 35.04 248 PHE B O 1
ATOM 3809 N N . LEU B 1 247 ? 17.103 53.883 9.150 1.00 40.13 249 LEU B N 1
ATOM 3810 C CA . LEU B 1 247 ? 17.958 54.623 10.083 1.00 38.30 249 LEU B CA 1
ATOM 3811 C C . LEU B 1 247 ? 18.398 53.722 11.229 1.00 36.87 249 LEU B C 1
ATOM 3812 O O . LEU B 1 247 ? 19.561 53.743 11.635 1.00 35.62 249 LEU B O 1
ATOM 3817 N N . HIS B 1 248 ? 17.466 52.925 11.741 1.00 36.28 250 HIS B N 1
ATOM 3818 C CA . HIS B 1 248 ? 17.771 52.051 12.868 1.00 36.33 250 HIS B CA 1
ATOM 3819 C C . HIS B 1 248 ? 18.773 50.966 12.454 1.00 35.49 250 HIS B C 1
ATOM 3820 O O . HIS B 1 248 ? 19.667 50.615 13.218 1.00 35.34 250 HIS B O 1
ATOM 3827 N N . LEU B 1 249 ? 18.647 50.450 11.237 1.00 36.41 251 LEU B N 1
ATOM 3828 C CA . LEU B 1 249 ? 19.612 49.454 10.768 1.00 35.39 251 LEU B CA 1
ATOM 3829 C C . LEU B 1 249 ? 21.012 50.066 10.702 1.00 33.72 251 LEU B C 1
ATOM 3830 O O . LEU B 1 249 ? 21.984 49.427 11.106 1.00 33.34 251 LEU B O 1
ATOM 3835 N N . TRP B 1 250 ? 21.113 51.303 10.218 1.00 36.31 252 TRP B N 1
ATOM 3836 C CA . TRP B 1 250 ? 22.395 52.016 10.173 1.00 34.41 252 TRP B CA 1
ATOM 3837 C C . TRP B 1 250 ? 23.004 52.113 11.573 1.00 33.94 252 TRP B C 1
ATOM 3838 O O . TRP B 1 250 ? 24.185 51.825 11.773 1.00 33.42 252 TRP B O 1
ATOM 3849 N N . TRP B 1 251 ? 22.182 52.508 12.542 1.00 34.65 253 TRP B N 1
ATOM 3850 C CA . TRP B 1 251 ? 22.658 52.704 13.907 1.00 35.06 253 TRP B CA 1
ATOM 3851 C C . TRP B 1 251 ? 22.953 51.372 14.599 1.00 34.92 253 TRP B C 1
ATOM 3852 O O . TRP B 1 251 ? 23.779 51.313 15.505 1.00 35.08 253 TRP B O 1
ATOM 3863 N N . THR B 1 252 ? 22.298 50.302 14.165 1.00 37.82 254 THR B N 1
ATOM 3864 C CA . THR B 1 252 ? 22.619 48.979 14.683 1.00 38.33 254 THR B CA 1
ATOM 3865 C C . THR B 1 252 ? 24.071 48.631 14.320 1.00 36.71 254 THR B C 1
ATOM 3866 O O . THR B 1 252 ? 24.842 48.197 15.180 1.00 36.87 254 THR B O 1
ATOM 3870 N N . VAL B 1 253 ? 24.450 48.843 13.058 1.00 38.34 255 VAL B N 1
ATOM 3871 C CA . VAL B 1 253 ? 25.830 48.611 12.635 1.00 36.85 255 VAL B CA 1
ATOM 3872 C C . VAL B 1 253 ? 26.779 49.555 13.381 1.00 36.14 255 VAL B C 1
ATOM 3873 O O . VAL B 1 253 ? 27.842 49.139 13.847 1.00 36.70 255 VAL B O 1
ATOM 3877 N N . TYR B 1 254 ? 26.394 50.820 13.509 1.00 40.03 256 TYR B N 1
ATOM 3878 C CA . TYR B 1 254 ? 27.226 51.788 14.218 1.00 40.81 256 TYR B CA 1
ATOM 3879 C C . TYR B 1 254 ? 27.466 51.383 15.673 1.00 42.17 256 TYR B C 1
ATOM 3880 O O . TYR B 1 254 ? 28.603 51.310 16.136 1.00 43.10 256 TYR B O 1
ATOM 3889 N N . GLN B 1 255 ? 26.384 51.140 16.397 1.00 44.08 257 GLN B N 1
ATOM 3890 C CA . GLN B 1 255 ? 26.491 50.872 17.826 1.00 45.25 257 GLN B CA 1
ATOM 3891 C C . GLN B 1 255 ? 27.267 49.581 18.092 1.00 45.18 257 GLN B C 1
ATOM 3892 O O . GLN B 1 255 ? 28.101 49.527 18.995 1.00 46.53 257 GLN B O 1
ATOM 3898 N N . ASN B 1 256 ? 27.024 48.562 17.276 1.00 44.27 258 ASN B N 1
ATOM 3899 C CA . ASN B 1 256 ? 27.650 47.255 17.468 1.00 45.65 258 ASN B CA 1
ATOM 3900 C C . ASN B 1 256 ? 29.038 47.091 16.833 1.00 45.54 258 ASN B C 1
ATOM 3901 O O . ASN B 1 256 ? 29.910 46.449 17.424 1.00 46.77 258 ASN B O 1
ATOM 3906 N N . ASN B 1 257 ? 29.250 47.668 15.647 1.00 48.01 259 ASN B N 1
ATOM 3907 C CA . ASN B 1 257 ? 30.470 47.407 14.873 1.00 47.83 259 ASN B CA 1
ATOM 3908 C C . ASN B 1 257 ? 31.431 48.590 14.717 1.00 47.95 259 ASN B C 1
ATOM 3909 O O . ASN B 1 257 ? 32.590 48.394 14.340 1.00 48.65 259 ASN B O 1
ATOM 3914 N N . VAL B 1 258 ? 30.961 49.807 14.988 1.00 40.13 260 VAL B N 1
ATOM 3915 C CA . VAL B 1 258 ? 31.793 50.999 14.809 1.00 41.39 260 VAL B CA 1
ATOM 3916 C C . VAL B 1 258 ? 32.165 51.646 16.145 1.00 44.19 260 VAL B C 1
ATOM 3917 O O . VAL B 1 258 ? 33.328 51.969 16.374 1.00 46.72 260 VAL B O 1
ATOM 3921 N N . LEU B 1 259 ? 31.183 51.847 17.017 1.00 42.93 261 LEU B N 1
ATOM 3922 C CA . LEU B 1 259 ? 31.431 52.544 18.278 1.00 45.60 261 LEU B CA 1
ATOM 3923 C C . LEU B 1 259 ? 32.586 51.920 19.078 1.00 47.27 261 LEU B C 1
ATOM 3924 O O . LEU B 1 259 ? 33.418 52.650 19.609 1.00 49.78 261 LEU B O 1
ATOM 3929 N N . PRO B 1 260 ? 32.658 50.576 19.147 1.00 53.30 262 PRO B N 1
ATOM 3930 C CA . PRO B 1 260 ? 33.790 49.941 19.839 1.00 55.61 262 PRO B CA 1
ATOM 3931 C C . PRO B 1 260 ? 35.163 50.375 19.311 1.00 57.54 262 PRO B C 1
ATOM 3932 O O . PRO B 1 260 ? 36.110 50.484 20.094 1.00 59.55 262 PRO B O 1
ATOM 3936 N N . LEU B 1 261 ? 35.259 50.615 18.005 1.00 49.95 263 LEU B N 1
ATOM 3937 C CA . LEU B 1 261 ? 36.523 51.001 17.377 1.00 52.01 263 LEU B CA 1
ATOM 3938 C C . LEU B 1 261 ? 37.080 52.307 17.928 1.00 53.96 263 LEU B C 1
ATOM 3939 O O . LEU B 1 261 ? 38.294 52.454 18.070 1.00 56.21 263 LEU B O 1
ATOM 3944 N N . TYR B 1 262 ? 36.201 53.264 18.208 1.00 63.79 264 TYR B N 1
ATOM 3945 C CA . TYR B 1 262 ? 36.630 54.572 18.690 1.00 65.98 264 TYR B CA 1
ATOM 3946 C C . TYR B 1 262 ? 37.344 54.459 20.037 1.00 68.62 264 TYR B C 1
ATOM 3947 O O . TYR B 1 262 ? 38.120 55.340 20.411 1.00 71.75 264 TYR B O 1
ATOM 3956 N N . LYS B 1 263 ? 37.081 53.365 20.751 1.00 69.19 265 LYS B N 1
ATOM 3957 C CA . LYS B 1 263 ? 37.713 53.092 22.039 1.00 71.47 265 LYS B CA 1
ATOM 3958 C C . LYS B 1 263 ? 38.541 51.811 21.975 1.00 71.68 265 LYS B C 1
ATOM 3959 O O . LYS B 1 263 ? 39.595 51.767 21.340 1.00 72.61 265 LYS B O 1
#

Radius of gyration: 25.16 Å; Cα contacts (8 Å, |Δi|>4): 917; chains: 2; bounding box: 69×44×67 Å

Organism: Homo sapiens (NCBI:txid9606)

Foldseek 3Di:
DLEEEEEEDEEQLLLLLVQLQLLLCVVAPNDHFYEYEYEPRHDPLSLQLVVVRGVYYHYDDQCPDPPLSVVLCVLLVLAVVLLSLLCVLQSQSHFKYKYAYSQKGFNHHDVCLRVAEPFAAAADPVHRLFGDPRITMYGRDPVVSSVLSVQCNVPNAPVSYNRRSVCVSVVCQSPDDVSRHDYCLAEVAPPPVCVVCVVSRGMYGPDDPCGLSNDDPVVVVSVVSVVSSVPPRVVSSVVSVD/DLEEEEEEDAAQLLLLLVQLQQLLQVVAPNDHFYEYEYEPRYDPLSVQLVVVRGPYYHYDDDDDPLLVLLCVQQVLAVVLLSLLCVLQSQSHFKYKYAYSQKGFDHHDVCLRVAEPFAAAADPPHRLFGDPRITMYGRDPVVSSVLSVQCNVPNAPVSYNSRSVCVVVVCQNPDDCSSHDYCLAEPELVVVQDPDPCCVVCVVVRGMYGYDDPQGLSNVPPDDDDHPVSVVVSVVSVVSCVPPRPVSSD

InterPro domains:
  IPR002495 Glycosyl transferase, family 8 [PF01501] (40-255)
  IPR029044 Nucleotide-diphospho-sugar transferases [G3DSA:3.90.550.10] (34-296)
  IPR029044 Nucleotide-diphospho-sugar transferases [SSF53448] (37-294)
  IPR050587 GNT1/Glycosyltransferase 8 [PTHR11183] (27-432)

CATH classification: 3.90.550.10

Solvent-accessible surface area: 20554 Å² total; per-residue (Å²): 120,73,28,0,7,1,3,21,0,13,8,8,39,38,0,34,0,0,0,0,1,0,27,3,11,97,84,59,165,63,69,48,97,0,0,0,0,1,0,18,6,2,10,95,61,7,58,137,0,0,69,78,2,11,76,49,43,42,74,3,29,6,47,112,33,55,123,56,9,52,86,0,6,86,124,67,51,62,1,1,27,9,2,0,6,0,25,0,0,30,8,70,108,7,61,38,0,0,0,1,32,12,17,0,2,3,43,37,18,1,23,65,1,6,122,57,27,40,12,0,0,0,37,19,75,65,180,84,96,26,0,4,4,1,0,0,0,0,74,15,32,74,129,22,1,100,86,0,1,109,27,0,24,64,121,4,19,119,39,14,5,15,43,0,0,0,13,21,51,35,161,92,14,38,115,95,52,128,133,69,42,1,57,78,44,18,0,8,24,35,108,124,57,82,87,128,129,8,115,63,10,47,0,0,7,14,84,49,33,81,38,0,18,14,94,106,107,91,80,71,20,42,58,83,0,44,72,24,28,78,99,54,0,81,63,26,51,65,71,36,72,120,97,78,30,0,5,2,2,22,0,26,54,48,100,71,0,36,0,0,0,0,2,0,28,0,10,95,146,44,157,47,63,52,87,0,0,0,0,1,10,75,131,3,44,104,88,10,60,150,4,0,70,126,1,10,70,51,44,38,62,13,74,85,70,48,125,55,27,62,96,1,32,136,102,49,102,110,2,19,114,9,4,8,9,0,43,0,0,30,7,80,107,13,61,37,0,0,0,0,31,6,15,0,1,2,45,35,32,1,23,68,1,8,126,60,26,37,11,0,0,0,35,25,58,78,176,83,94,29,0,11,4,1,0,0,0,0,73,16,31,94,121,20,3,85,83,0,2,78,29,0,29,85,125,6,23,148,71,42,41,24,42,0,0,0,13,24,59,27,176,83,12,38,118,88,51,126,131,71,43,2,57,62,36,16,4,6,3,8,87,44,0,90,87,68,33,116,60,25,108,132,132,8,107,57,12,55,0,0,6,7,49,48,105,36,24,0,17,65,12,50,90,82,74,26,18,3,117,23,25,8,8,13,14,7,22,0,5,25,16,18,29,51,54,0,73,77,35,76,122

Nearest PDB structures (foldseek):
  4ueg-assembly1_A-2  TM=1.004E+00  e=1.236E-52  Homo sapiens
  1zcy-assembly1_A-2  TM=9.743E-01  e=1.320E-38  Oryctolagus cuniculus
  3v90-assembly1_A  TM=9.658E-01  e=7.679E-39  Oryctolagus cuniculus
  1zcv-assembly1_A-2  TM=9.680E-01  e=2.557E-38  Oryctolagus cuniculus
  3v91-assembly1_A  TM=9.669E-01  e=1.679E-38  Oryctolagus cuniculus

GO terms:
  GO:0008466 glycogenin glucosyltransferase activity (F, IDA)
  GO:0005978 glycogen biosynthetic process (P, IDA)
  GO:0008466 glycogenin glucosyltransferase activity (F, EXP)
  GO:0005829 cytosol (C, TAS)
  GO:0005978 glycogen biosynthetic process (P, TAS)
  GO:0005515 protein binding (F, IPI)

Secondary structure (DSSP, 8-state):
--EEEEEEE-STTTHHHHHHHHHHHHHS---SEEEEEE-TTS-HHHHHHHTTT-SEEEE--STTS-HHHHHHHHH-GGGHHHHHHHGGGG-TTSSEEEEE-TTEEE-S--GGGGGSPSSEEEEPSSSTTSEEEEEEEE---HHHHHHHHHHHHHH--TTSSHHHHHHHHTTTTTTS-GGGB--GGGSB---HHHHHHGGG-SEEE--SS--GGGS---HHHHHHHHHHIIIIIHHHHHHHT-/--EEEEEEE-STTTHHHHHHHHHHHHHTT--SEEEEEE-TTS-HHHHHHHTTT-SEEEE-----HHHHHHHHH-GGGHHHHHHHGGGG-TT-SEEEEE-TTEEE-S--GGGGGS-SSEEEEPSSSTTSEEEEEEEE---HHHHHHHHHHHHHH--TTSSHHHHHHHHTTTTTTS-GGGB--GGGSEETTTTSS--HHHHHHGGG-SEEE--SS--GGGG-------HHHHHHHHHHHHHIIIIIHHHH-

Sequence (491 aa):
TDQAFVTLATNDIYYCQGALVLGQSLRRHRLTRKLVVLITPQVSDLLRRILSKVFDEVIEVNLIDSADYIHLAFLKRPELGLTLTKLHCWTLTHYSKCVFLDADTLVLSNVDELFDRGEFSAAPDPGWPDCFNSGVFVFQPSLHTHKLLLQHAMEHGSFDGADQGLLNSFFRNWSTTDIHKHLPFIYNLSSSPAFKQFGSSAKVVHFLGSMKPWNYKYQAAFLHLWWTVYQNNVLPLYKSVQATDQAFVTLATNDIYCQGALVLGQSLRRHRLTRKLVVLITPQVSDLLRRILSKVFDEVIEVNLSADYIIHHLAFLKRPELGLTLTKLHCWTLTHYSKCVFLDADTLVLSNVDELFDRGEFSAAPDPGWPDCFNSGVFVFQPSLHTHKLLLQQHAMEHGSFDGADQGLLNSFFRNWSTTDIHKHLPFIYNLSSNTMYTYSPAFKQFGSSAKVVHFLGSMKPWNYKYSVSSSQHQAAFLHLWWTVYQNNVLPLYK

B-factor: mean 44.55, std 12.45, range [21.78, 130.04]